Protein AF-0000000083549810 (afdb_homodimer)

Sequence (422 aa):
MTSDTVPAASPAGNTANQSRRSPEPSEADSIGMRLREERLKQGMTLGRLSEEAGLSIGALSQVERGLVSPTVRTIYAIAGVLGISPASVIDPIGAQAAAPEDSPFIVRRPVQPKVLDTNGVTKLLATPVGHPRYKGYVVTIAPGGSSGENSYAHEGEEVGVVIAGSFSLQIEGRVYLLGPGDSFTFPSTLPHRFFNDGGVPAEVIWVNSMSMTSDTVPAASPAGNTANQSRRSPEPSEADSIGMRLREERLKQGMTLGRLSEEAGLSIGALSQVERGLVSPTVRTIYAIAGVLGISPASVIDPIGAQAAAPEDSPFIVRRPVQPKVLDTNGVTKLLATPVGHPRYKGYVVTIAPGGSSGENSYAHEGEEVGVVIAGSFSLQIEGRVYLLGPGDSFTFPSTLPHRFFNDGGVPAEVIWVNSMS

Structure (mmCIF, N/CA/C/O backbone):
data_AF-0000000083549810-model_v1
#
loop_
_entity.id
_entity.type
_entity.pdbx_description
1 polymer 'Cupin domain-containing protein'
#
loop_
_atom_site.group_PDB
_atom_site.id
_atom_site.type_symbol
_atom_site.label_atom_id
_atom_site.label_alt_id
_atom_site.label_comp_id
_atom_site.label_asym_id
_atom_site.label_entity_id
_atom_site.label_seq_id
_atom_site.pdbx_PDB_ins_code
_atom_site.Cartn_x
_atom_site.Cartn_y
_atom_site.Cartn_z
_atom_site.occupancy
_atom_site.B_iso_or_equiv
_atom_site.auth_seq_id
_atom_site.auth_comp_id
_atom_site.auth_asym_id
_atom_site.auth_atom_id
_atom_site.pdbx_PDB_model_num
ATOM 1 N N . MET A 1 1 ? -56.25 29.188 67.125 1 32.5 1 MET A N 1
ATOM 2 C CA . MET A 1 1 ? -54.812 29.281 66.938 1 32.5 1 MET A CA 1
ATOM 3 C C . MET A 1 1 ? -54.312 28.438 65.75 1 32.5 1 MET A C 1
ATOM 5 O O . MET A 1 1 ? -54.344 27.203 65.812 1 32.5 1 MET A O 1
ATOM 9 N N . THR A 1 2 ? -54.656 28.953 64.562 1 34.94 2 THR A N 1
ATOM 10 C CA . THR A 1 2 ? -54.594 28.375 63.219 1 34.94 2 THR A CA 1
ATOM 11 C C . THR A 1 2 ? -53.125 28.109 62.812 1 34.94 2 THR A C 1
ATOM 13 O O . THR A 1 2 ? -52.281 29 62.906 1 34.94 2 THR A O 1
ATOM 16 N N . SER A 1 3 ? -52.656 26.875 63.094 1 38.53 3 SER A N 1
ATOM 17 C CA . SER A 1 3 ? -51.312 26.344 62.875 1 38.53 3 SER A CA 1
ATOM 18 C C . SER A 1 3 ? -50.906 26.484 61.406 1 38.53 3 SER A C 1
ATOM 20 O O . SER A 1 3 ? -51.5 25.859 60.531 1 38.53 3 SER A O 1
ATOM 22 N N . ASP A 1 4 ? -50.469 27.641 61 1 37.03 4 ASP A N 1
ATOM 23 C CA . ASP A 1 4 ? -50 28.016 59.656 1 37.03 4 ASP A CA 1
ATOM 24 C C . ASP A 1 4 ? -48.844 27.156 59.219 1 37.03 4 ASP A C 1
ATOM 26 O O . ASP A 1 4 ? -47.781 27.172 59.844 1 37.03 4 ASP A O 1
ATOM 30 N N . THR A 1 5 ? -49.094 25.938 58.781 1 39.22 5 THR A N 1
ATOM 31 C CA . THR A 1 5 ? -48.094 25 58.281 1 39.22 5 THR A CA 1
ATOM 32 C C . THR A 1 5 ? -47.344 25.609 57.094 1 39.22 5 THR A C 1
ATOM 34 O O . THR A 1 5 ? -47.938 25.906 56.062 1 39.22 5 THR A O 1
ATOM 37 N N . VAL A 1 6 ? -46.344 26.391 57.344 1 43.34 6 VAL A N 1
ATOM 38 C CA . VAL A 1 6 ? -45.5 27 56.312 1 43.34 6 VAL A CA 1
ATOM 39 C C . VAL A 1 6 ? -44.969 25.938 55.375 1 43.34 6 VAL A C 1
ATOM 41 O O . VAL A 1 6 ? -44.438 24.922 55.812 1 43.34 6 VAL A O 1
ATOM 44 N N . PRO A 1 7 ? -45.469 25.906 54.125 1 39.84 7 PRO A N 1
ATOM 45 C CA . PRO A 1 7 ? -45.031 24.844 53.219 1 39.84 7 PRO A CA 1
ATOM 46 C C . PRO A 1 7 ? -43.5 24.875 53 1 39.84 7 PRO A C 1
ATOM 48 O O . PRO A 1 7 ? -42.875 25.938 53.125 1 39.84 7 PRO A O 1
ATOM 51 N N . ALA A 1 8 ? -42.75 23.781 53.312 1 40.81 8 ALA A N 1
ATOM 52 C CA . ALA A 1 8 ? -41.312 23.562 53.156 1 40.81 8 ALA A CA 1
ATOM 53 C C . ALA A 1 8 ? -40.875 23.922 51.75 1 40.81 8 ALA A C 1
ATOM 55 O O . ALA A 1 8 ? -41.5 23.547 50.75 1 40.81 8 ALA A O 1
ATOM 56 N N . ALA A 1 9 ? -40.125 25.078 51.594 1 37.91 9 ALA A N 1
ATOM 57 C CA . ALA A 1 9 ? -39.5 25.516 50.375 1 37.91 9 ALA A CA 1
ATOM 58 C C . ALA A 1 9 ? -38.75 24.375 49.688 1 37.91 9 ALA A C 1
ATOM 60 O O . ALA A 1 9 ? -38.125 23.531 50.375 1 37.91 9 ALA A O 1
ATOM 61 N N . SER A 1 10 ? -39.219 23.922 48.531 1 39.88 10 SER A N 1
ATOM 62 C CA . SER A 1 10 ? -38.562 22.906 47.719 1 39.88 10 SER A CA 1
ATOM 63 C C . SER A 1 10 ? -37.062 23.188 47.562 1 39.88 10 SER A C 1
ATOM 65 O O . SER A 1 10 ? -36.656 24.344 47.438 1 39.88 10 SER A O 1
ATOM 67 N N . PRO A 1 11 ? -36.156 22.281 48.094 1 38.97 11 PRO A N 1
ATOM 68 C CA . PRO A 1 11 ? -34.719 22.5 47.969 1 38.97 11 PRO A CA 1
ATOM 69 C C . PRO A 1 11 ? -34.312 22.891 46.531 1 38.97 11 PRO A C 1
ATOM 71 O O . PRO A 1 11 ? -34.969 22.5 45.594 1 38.97 11 PRO A O 1
ATOM 74 N N . ALA A 1 12 ? -33.875 24.141 46.312 1 39.84 12 ALA A N 1
ATOM 75 C CA . ALA A 1 12 ? -33.25 24.578 45.094 1 39.84 12 ALA A CA 1
ATOM 76 C C . ALA A 1 12 ? -32.312 23.516 44.531 1 39.84 12 ALA A C 1
ATOM 78 O O . ALA A 1 12 ? -31.5 22.938 45.25 1 39.84 12 ALA A O 1
ATOM 79 N N . GLY A 1 13 ? -32.781 22.766 43.562 1 36.62 13 GLY A N 1
ATOM 80 C CA . GLY A 1 13 ? -31.953 21.812 42.812 1 36.62 13 GLY A CA 1
ATOM 81 C C . GLY A 1 13 ? -30.594 22.375 42.469 1 36.62 13 GLY A C 1
ATOM 82 O O . GLY A 1 13 ? -30.469 23.547 42.094 1 36.62 13 GLY A O 1
ATOM 83 N N . ASN A 1 14 ? -29.516 21.922 43.156 1 38.38 14 ASN A N 1
ATOM 84 C CA . ASN A 1 14 ? -28.094 22.141 42.875 1 38.38 14 ASN A CA 1
ATOM 85 C C . ASN A 1 14 ? -27.812 22.016 41.375 1 38.38 14 ASN A C 1
ATOM 87 O O . ASN A 1 14 ? -27.922 20.922 40.812 1 38.38 14 ASN A O 1
ATOM 91 N N . THR A 1 15 ? -28.266 22.969 40.594 1 41.53 15 THR A N 1
ATOM 92 C CA . THR A 1 15 ? -27.703 22.938 39.25 1 41.53 15 THR A CA 1
ATOM 93 C C . THR A 1 15 ? -26.188 22.734 39.281 1 41.53 15 THR A C 1
ATOM 95 O O . THR A 1 15 ? -25.453 23.641 39.688 1 41.53 15 THR A O 1
ATOM 98 N N . ALA A 1 16 ? -25.75 21.547 39.625 1 38.56 16 ALA A N 1
ATOM 99 C CA . ALA A 1 16 ? -24.344 21.172 39.5 1 38.56 16 ALA A CA 1
ATOM 100 C C . ALA A 1 16 ? -23.734 21.797 38.25 1 38.56 16 ALA A C 1
ATOM 102 O O . ALA A 1 16 ? -24.375 21.875 37.188 1 38.56 16 ALA A O 1
ATOM 103 N N . ASN A 1 17 ? -22.797 22.656 38.438 1 36.03 17 ASN A N 1
ATOM 104 C CA . ASN A 1 17 ? -21.844 23.188 37.469 1 36.03 17 ASN A CA 1
ATOM 105 C C . ASN A 1 17 ? -21.328 22.109 36.531 1 36.03 17 ASN A C 1
ATOM 107 O O . ASN A 1 17 ? -20.656 21.172 37 1 36.03 17 ASN A O 1
ATOM 111 N N . GLN A 1 18 ? -22.141 21.625 35.594 1 39.31 18 GLN A N 1
ATOM 112 C CA . GLN A 1 18 ? -21.484 20.844 34.562 1 39.31 18 GLN A CA 1
ATOM 113 C C . GLN A 1 18 ? -20.109 21.406 34.219 1 39.31 18 GLN A C 1
ATOM 115 O O . GLN A 1 18 ? -19.984 22.516 33.719 1 39.31 18 GLN A O 1
ATOM 120 N N . SER A 1 19 ? -19.156 21.188 35 1 39.22 19 SER A N 1
ATOM 121 C CA . SER A 1 19 ? -17.766 21.469 34.625 1 39.22 19 SER A CA 1
ATOM 122 C C . SER A 1 19 ? -17.578 21.359 33.125 1 39.22 19 SER A C 1
ATOM 124 O O . SER A 1 19 ? -17.891 20.328 32.531 1 39.22 19 SER A O 1
ATOM 126 N N . ARG A 1 20 ? -17.797 22.344 32.406 1 37.75 20 ARG A N 1
ATOM 127 C CA . ARG A 1 20 ? -17.406 22.391 31 1 37.75 20 ARG A CA 1
ATOM 128 C C . ARG A 1 20 ? -16.094 21.641 30.781 1 37.75 20 ARG A C 1
ATOM 130 O O . ARG A 1 20 ? -15.031 22.109 31.219 1 37.75 20 ARG A O 1
ATOM 137 N N . ARG A 1 21 ? -16.016 20.375 30.844 1 39.84 21 ARG A N 1
ATOM 138 C CA . ARG A 1 21 ? -14.852 19.625 30.391 1 39.84 21 ARG A CA 1
ATOM 139 C C . ARG A 1 21 ? -14.141 20.359 29.25 1 39.84 21 ARG A C 1
ATOM 141 O O . ARG A 1 21 ? -14.766 20.703 28.25 1 39.84 21 ARG A O 1
ATOM 148 N N . SER A 1 22 ? -13.125 21.109 29.406 1 43.31 22 SER A N 1
ATOM 149 C CA . SER A 1 22 ? -12.297 21.688 28.359 1 43.31 22 SER A CA 1
ATOM 150 C C . SER A 1 22 ? -12.188 20.766 27.156 1 43.31 22 SER A C 1
ATOM 152 O O . SER A 1 22 ? -11.961 19.562 27.312 1 43.31 22 SER A O 1
ATOM 154 N N . PRO A 1 23 ? -12.68 21.047 25.969 1 48.06 23 PRO A N 1
ATOM 155 C CA . PRO A 1 23 ? -12.617 20.125 24.828 1 48.06 23 PRO A CA 1
ATOM 156 C C . PRO A 1 23 ? -11.242 19.5 24.641 1 48.06 23 PRO A C 1
ATOM 158 O O . PRO A 1 23 ? -10.227 20.141 24.922 1 48.06 23 PRO A O 1
ATOM 161 N N . GLU A 1 24 ? -11.078 18.266 24.953 1 53.44 24 GLU A N 1
ATOM 162 C CA . GLU A 1 24 ? -9.875 17.531 24.594 1 53.44 24 GLU A CA 1
ATOM 163 C C . GLU A 1 24 ? -9.258 18.062 23.312 1 53.44 24 GLU A C 1
ATOM 165 O O . GLU A 1 24 ? -9.969 18.359 22.344 1 53.44 24 GLU A O 1
ATOM 170 N N . PRO A 1 25 ? -8.086 18.594 23.484 1 57.31 25 PRO A N 1
ATOM 171 C CA . PRO A 1 25 ? -7.457 19.125 22.266 1 57.31 25 PRO A CA 1
ATOM 172 C C . PRO A 1 25 ? -7.613 18.203 21.062 1 57.31 25 PRO A C 1
ATOM 174 O O . PRO A 1 25 ? -7.574 16.984 21.219 1 57.31 25 PRO A O 1
ATOM 177 N N . SER A 1 26 ? -8.039 18.797 19.953 1 64.31 26 SER A N 1
ATOM 178 C CA . SER A 1 26 ? -8.117 18.047 18.703 1 64.31 26 SER A CA 1
ATOM 179 C C . SER A 1 26 ? -6.758 17.5 18.297 1 64.31 26 SER A C 1
ATOM 181 O O . SER A 1 26 ? -5.727 17.922 18.828 1 64.31 26 SER A O 1
ATOM 183 N N . GLU A 1 27 ? -6.602 16.406 17.609 1 66.44 27 GLU A N 1
ATOM 184 C CA . GLU A 1 27 ? -5.344 15.844 17.125 1 66.44 27 GLU A CA 1
ATOM 185 C C . GLU A 1 27 ? -4.457 16.938 16.531 1 66.44 27 GLU A C 1
ATOM 187 O O . GLU A 1 27 ? -3.238 16.922 16.719 1 66.44 27 GLU A O 1
ATOM 192 N N . ALA A 1 28 ? -5.152 17.891 15.891 1 65.06 28 ALA A N 1
ATOM 193 C CA . ALA A 1 28 ? -4.402 18.984 15.289 1 65.06 28 ALA A CA 1
ATOM 194 C C . ALA A 1 28 ? -3.727 19.844 16.359 1 65.06 28 ALA A C 1
ATOM 196 O O . ALA A 1 28 ? -2.596 20.297 16.172 1 65.06 28 ALA A O 1
ATOM 197 N N . ASP A 1 29 ? -4.453 19.984 17.469 1 67.75 29 ASP A N 1
ATOM 198 C CA . ASP A 1 29 ? -3.889 20.766 18.578 1 67.75 29 ASP A CA 1
ATOM 199 C C . ASP A 1 29 ? -2.656 20.078 19.156 1 67.75 29 ASP A C 1
ATOM 201 O O . ASP A 1 29 ? -1.664 20.734 19.469 1 67.75 29 ASP A O 1
ATOM 205 N N . SER A 1 30 ? -2.791 18.844 19.109 1 82.88 30 SER A N 1
ATOM 206 C CA . SER A 1 30 ? -1.69 18.078 19.688 1 82.88 30 SER A CA 1
ATOM 207 C C . SER A 1 30 ? -0.463 18.109 18.781 1 82.88 30 SER A C 1
ATOM 209 O O . SER A 1 30 ? 0.67 18.156 19.266 1 82.88 30 SER A O 1
ATOM 211 N N . ILE A 1 31 ? -0.689 18.25 17.516 1 87.69 31 ILE A N 1
ATOM 212 C CA . ILE A 1 31 ? 0.416 18.266 16.562 1 87.69 31 ILE A CA 1
ATOM 213 C C . ILE A 1 31 ? 1.194 19.578 16.719 1 87.69 31 ILE A C 1
ATOM 215 O O . ILE A 1 31 ? 2.426 19.578 16.766 1 87.69 31 ILE A O 1
ATOM 219 N N . GLY A 1 32 ? 0.425 20.719 16.797 1 89.62 32 GLY A N 1
ATOM 220 C CA . GLY A 1 32 ? 1.074 22 17.016 1 89.62 32 GLY A CA 1
ATOM 221 C C . GLY A 1 32 ? 1.939 22.031 18.25 1 89.62 32 GLY A C 1
ATOM 222 O O . GLY A 1 32 ? 3.057 22.562 18.219 1 89.62 32 GLY A O 1
ATOM 223 N N . MET A 1 33 ? 1.41 21.422 19.281 1 88.38 33 MET A N 1
ATOM 224 C CA . MET A 1 33 ? 2.139 21.391 20.547 1 88.38 33 MET A CA 1
ATOM 225 C C . MET A 1 33 ? 3.418 20.562 20.406 1 88.38 33 MET A C 1
ATOM 227 O O . MET A 1 33 ? 4.457 20.938 20.953 1 88.38 33 MET A O 1
ATOM 231 N N . ARG A 1 34 ? 3.332 19.516 19.703 1 89.44 34 ARG A N 1
ATOM 232 C CA . ARG A 1 34 ? 4.508 18.672 19.5 1 89.44 34 ARG A CA 1
ATOM 233 C C . ARG A 1 34 ? 5.57 19.406 18.688 1 89.44 34 ARG A C 1
ATOM 235 O O . ARG A 1 34 ? 6.766 19.297 18.984 1 89.44 34 ARG A O 1
ATOM 242 N N . LEU A 1 35 ? 5.164 20.109 17.75 1 92.75 35 LEU A N 1
ATOM 243 C CA . LEU A 1 35 ? 6.09 20.891 16.938 1 92.75 35 LEU A CA 1
ATOM 244 C C . LEU A 1 35 ? 6.777 21.969 17.766 1 92.75 35 LEU A C 1
ATOM 246 O O . LEU A 1 35 ? 7.988 22.172 17.656 1 92.75 35 LEU A O 1
ATOM 250 N N . ARG A 1 36 ? 6.008 22.578 18.609 1 94.38 36 ARG A N 1
ATOM 251 C CA . ARG A 1 36 ? 6.566 23.594 19.5 1 94.38 36 ARG A CA 1
ATOM 252 C C . ARG A 1 36 ? 7.613 22.984 20.422 1 94.38 36 ARG A C 1
ATOM 254 O O . ARG A 1 36 ? 8.703 23.531 20.594 1 94.38 36 ARG A O 1
ATOM 261 N N . GLU A 1 37 ? 7.219 21.875 20.984 1 93.88 37 GLU A N 1
ATOM 262 C CA . GLU A 1 37 ? 8.125 21.203 21.922 1 93.88 37 GLU A CA 1
ATOM 263 C C . GLU A 1 37 ? 9.445 20.844 21.234 1 93.88 37 GLU A C 1
ATOM 265 O O . GLU A 1 37 ? 10.516 21.031 21.812 1 93.88 37 GLU A O 1
ATOM 270 N N . GLU A 1 38 ? 9.359 20.359 20.078 1 93.62 38 GLU A N 1
ATOM 271 C CA . GLU A 1 38 ? 10.562 19.984 19.328 1 93.62 38 GLU A CA 1
ATOM 272 C C . GLU A 1 38 ? 11.398 21.219 19 1 93.62 38 GLU A C 1
ATOM 274 O O . GLU A 1 38 ? 12.625 21.188 19.125 1 93.62 38 GLU A O 1
ATOM 279 N N . ARG A 1 39 ? 10.766 22.297 18.547 1 95.94 39 ARG A N 1
ATOM 280 C CA . ARG A 1 39 ? 11.469 23.547 18.266 1 95.94 39 ARG A CA 1
ATOM 281 C C . ARG A 1 39 ? 12.227 24.047 19.484 1 95.94 39 ARG A C 1
ATOM 283 O O . ARG A 1 39 ? 13.398 24.422 19.391 1 95.94 39 ARG A O 1
ATOM 290 N N . LEU A 1 40 ? 11.555 24.031 20.625 1 96.56 40 LEU A N 1
ATOM 291 C CA . LEU A 1 40 ? 12.141 24.531 21.859 1 96.56 40 LEU A CA 1
ATOM 292 C C . LEU A 1 40 ? 13.289 23.625 22.312 1 96.56 40 LEU A C 1
ATOM 294 O O . LEU A 1 40 ? 14.32 24.125 22.781 1 96.56 40 LEU A O 1
ATOM 298 N N . LYS A 1 41 ? 13.109 22.422 22.156 1 95.69 41 LYS A N 1
ATOM 299 C CA . LYS A 1 41 ? 14.156 21.469 22.516 1 95.69 41 LYS A CA 1
ATOM 300 C C . LYS A 1 41 ? 15.438 21.75 21.75 1 95.69 41 LYS A C 1
ATOM 302 O O . LYS A 1 41 ? 16.547 21.531 22.266 1 95.69 41 LYS A O 1
ATOM 307 N N . GLN A 1 42 ? 15.312 22.234 20.625 1 95.44 42 GLN A N 1
ATOM 308 C CA . GLN A 1 42 ? 16.453 22.484 19.766 1 95.44 42 GLN A CA 1
ATOM 309 C C . GLN A 1 42 ? 16.969 23.922 19.938 1 95.44 42 GLN A C 1
ATOM 311 O O . GLN A 1 42 ? 17.906 24.344 19.266 1 95.44 42 GLN A O 1
ATOM 316 N N . GLY A 1 43 ? 16.281 24.719 20.734 1 96.06 43 GLY A N 1
ATOM 317 C CA . GLY A 1 43 ? 16.688 26.094 21 1 96.06 43 GLY A CA 1
ATOM 318 C C . GLY A 1 43 ? 16.406 27.016 19.828 1 96.06 43 GLY A C 1
ATOM 319 O O . GLY A 1 43 ? 17.031 28.078 19.703 1 96.06 43 GLY A O 1
ATOM 320 N N . MET A 1 44 ? 15.586 26.625 19 1 96.19 44 MET A N 1
ATOM 321 C CA . MET A 1 44 ? 15.273 27.422 17.812 1 96.19 44 MET A CA 1
ATOM 322 C C . MET A 1 44 ? 14.18 28.438 18.125 1 96.19 44 MET A C 1
ATOM 324 O O . MET A 1 44 ? 13.188 28.109 18.781 1 96.19 44 MET A O 1
ATOM 328 N N . THR A 1 45 ? 14.328 29.656 17.672 1 96.81 45 THR A N 1
ATOM 329 C CA . THR A 1 45 ? 13.305 30.688 17.844 1 96.81 45 THR A CA 1
ATOM 330 C C . THR A 1 45 ? 12.25 30.594 16.75 1 96.81 45 THR A C 1
ATOM 332 O O . THR A 1 45 ? 12.469 29.953 15.727 1 96.81 45 THR A O 1
ATOM 335 N N . LEU A 1 46 ? 11.172 31.203 16.969 1 96.62 46 LEU A N 1
ATOM 336 C CA . LEU A 1 46 ? 10.141 31.25 15.938 1 96.62 46 LEU A CA 1
ATOM 337 C C . LEU A 1 46 ? 10.656 31.969 14.695 1 96.62 46 LEU A C 1
ATOM 339 O O . LEU A 1 46 ? 10.297 31.609 13.57 1 96.62 46 LEU A O 1
ATOM 343 N N . GLY A 1 47 ? 11.398 33.031 14.914 1 96.62 47 GLY A N 1
ATOM 344 C CA . GLY A 1 47 ? 11.969 33.781 13.805 1 96.62 47 GLY A CA 1
ATOM 345 C C . GLY A 1 47 ? 12.828 32.906 12.898 1 96.62 47 GLY A C 1
ATOM 346 O O . GLY A 1 47 ? 12.695 32.969 11.672 1 96.62 47 GLY A O 1
ATOM 347 N N . ARG A 1 48 ? 13.695 32.188 13.469 1 96.62 48 ARG A N 1
ATOM 348 C CA . ARG A 1 48 ? 14.57 31.312 12.695 1 96.62 48 ARG A CA 1
ATOM 349 C C . ARG A 1 48 ? 13.766 30.25 11.961 1 96.62 48 ARG A C 1
ATOM 351 O O . ARG A 1 48 ? 14.031 29.969 10.789 1 96.62 48 ARG A O 1
ATOM 358 N N . LEU A 1 49 ? 12.859 29.609 12.664 1 96.88 49 LEU A N 1
ATOM 359 C CA . LEU A 1 49 ? 12 28.609 12.031 1 96.88 49 LEU A CA 1
ATOM 360 C C . LEU A 1 49 ? 11.242 29.219 10.859 1 96.88 49 LEU A C 1
ATOM 362 O O . LEU A 1 49 ? 11.109 28.578 9.812 1 96.88 49 LEU A O 1
ATOM 366 N N . SER A 1 50 ? 10.719 30.359 11.039 1 96.44 50 SER A N 1
ATOM 367 C CA . SER A 1 50 ? 9.992 31.062 9.992 1 96.44 50 SER A CA 1
ATOM 368 C C . SER A 1 50 ? 10.844 31.219 8.734 1 96.44 50 SER A C 1
ATOM 370 O O . SER A 1 50 ? 10.391 30.906 7.629 1 96.44 50 SER A O 1
ATOM 372 N N . GLU A 1 51 ? 12.016 31.656 8.906 1 95.06 51 GLU A N 1
ATOM 373 C CA . GLU A 1 51 ? 12.922 31.875 7.793 1 95.06 51 GLU A CA 1
ATOM 374 C C . GLU A 1 51 ? 13.219 30.578 7.055 1 95.06 51 GLU A C 1
ATOM 376 O O . GLU A 1 51 ? 13.219 30.547 5.82 1 95.06 51 GLU A O 1
ATOM 381 N N . GLU A 1 52 ? 13.391 29.578 7.758 1 94.12 52 GLU A N 1
ATOM 382 C CA . GLU A 1 52 ? 13.828 28.328 7.164 1 94.12 52 GLU A CA 1
ATOM 383 C C . GLU A 1 52 ? 12.648 27.547 6.574 1 94.12 52 GLU A C 1
ATOM 385 O O . GLU A 1 52 ? 12.805 26.828 5.586 1 94.12 52 GLU A O 1
ATOM 390 N N . ALA A 1 53 ? 11.523 27.641 7.16 1 92.94 53 ALA A N 1
ATOM 391 C CA . ALA A 1 53 ? 10.367 26.859 6.746 1 92.94 53 ALA A CA 1
ATOM 392 C C . ALA A 1 53 ? 9.562 27.594 5.668 1 92.94 53 ALA A C 1
ATOM 394 O O . ALA A 1 53 ? 8.711 27 5.012 1 92.94 53 ALA A O 1
ATOM 395 N N . GLY A 1 54 ? 9.82 28.875 5.547 1 91.25 54 GLY A N 1
ATOM 396 C CA . GLY A 1 54 ? 9.07 29.672 4.59 1 91.25 54 GLY A CA 1
ATOM 397 C C . GLY A 1 54 ? 7.652 29.953 5.035 1 91.25 54 GLY A C 1
ATOM 398 O O . GLY A 1 54 ? 6.73 29.984 4.215 1 91.25 54 GLY A O 1
ATOM 399 N N . LEU A 1 55 ? 7.457 30.109 6.305 1 93.44 55 LEU A N 1
ATOM 400 C CA . LEU A 1 55 ? 6.176 30.438 6.926 1 93.44 55 LEU A CA 1
ATOM 401 C C . LEU A 1 55 ? 6.289 31.703 7.766 1 93.44 55 LEU A C 1
ATOM 403 O O . LEU A 1 55 ? 7.352 31.984 8.328 1 93.44 55 LEU A O 1
ATOM 407 N N . SER A 1 56 ? 5.281 32.406 7.836 1 94.75 56 SER A N 1
ATOM 408 C CA . SER A 1 56 ? 5.328 33.625 8.648 1 94.75 56 SER A CA 1
ATOM 409 C C . SER A 1 56 ? 5.387 33.281 10.133 1 94.75 56 SER A C 1
ATOM 411 O O . SER A 1 56 ? 4.902 32.219 10.562 1 94.75 56 SER A O 1
ATOM 413 N N . ILE A 1 57 ? 5.969 34.188 10.875 1 95.44 57 ILE A N 1
ATOM 414 C CA . ILE A 1 57 ? 6.051 34.031 12.32 1 95.44 57 ILE A CA 1
ATOM 415 C C . ILE A 1 57 ? 4.648 33.906 12.906 1 95.44 57 ILE A C 1
ATOM 417 O O . ILE A 1 57 ? 4.41 33.094 13.812 1 95.44 57 ILE A O 1
ATOM 421 N N . GLY A 1 58 ? 3.764 34.688 12.383 1 95.12 58 GLY A N 1
ATOM 422 C CA . GLY A 1 58 ? 2.387 34.625 12.844 1 95.12 58 GLY A CA 1
ATOM 423 C C . GLY A 1 58 ? 1.732 33.281 12.625 1 95.12 58 GLY A C 1
ATOM 424 O O . GLY A 1 58 ? 1.097 32.719 13.531 1 95.12 58 GLY A O 1
ATOM 425 N N . ALA A 1 59 ? 1.897 32.812 11.453 1 92.25 59 ALA A N 1
ATOM 426 C CA . ALA A 1 59 ? 1.338 31.5 11.125 1 92.25 59 ALA A CA 1
ATOM 427 C C . ALA A 1 59 ? 1.924 30.422 12.023 1 92.25 59 ALA A C 1
ATOM 429 O O . ALA A 1 59 ? 1.192 29.578 12.539 1 92.25 59 ALA A O 1
ATOM 430 N N . LEU A 1 60 ? 3.211 30.469 12.188 1 95.56 60 LEU A N 1
ATOM 431 C CA . LEU A 1 60 ? 3.9 29.5 13.031 1 95.56 60 LEU A CA 1
ATOM 432 C C . LEU A 1 60 ? 3.393 29.562 14.469 1 95.56 60 LEU A C 1
ATOM 434 O O . LEU A 1 60 ? 3.152 28.531 15.094 1 95.56 60 LEU A O 1
ATOM 438 N N . SER A 1 61 ? 3.213 30.719 14.969 1 94.75 61 SER A N 1
ATOM 439 C CA . SER A 1 61 ? 2.717 30.906 16.328 1 94.75 61 SER A CA 1
ATOM 440 C C . SER A 1 61 ? 1.315 30.328 16.5 1 94.75 61 SER A C 1
ATOM 442 O O . SER A 1 61 ? 1.031 29.656 17.484 1 94.75 61 SER A O 1
ATOM 444 N N . GLN A 1 62 ? 0.535 30.609 15.531 1 92.56 62 GLN A N 1
ATOM 445 C CA . GLN A 1 62 ? -0.834 30.109 15.586 1 92.56 62 GLN A CA 1
ATOM 446 C C . GLN A 1 62 ? -0.864 28.578 15.578 1 92.56 62 GLN A C 1
ATOM 448 O O . GLN A 1 62 ? -1.641 27.969 16.312 1 92.56 62 GLN A O 1
ATOM 453 N N . VAL A 1 63 ? -0.058 28 14.742 1 92.06 63 VAL A N 1
ATOM 454 C CA . VAL A 1 63 ? 0.025 26.547 14.641 1 92.06 63 VAL A CA 1
ATOM 455 C C . VAL A 1 63 ? 0.496 25.953 15.977 1 92.06 63 VAL A C 1
ATOM 457 O O . VAL A 1 63 ? -0.131 25.047 16.516 1 92.06 63 VAL A O 1
ATOM 460 N N . GLU A 1 64 ? 1.531 26.547 16.516 1 94.12 64 GLU A N 1
ATOM 461 C CA . GLU A 1 64 ? 2.152 26 17.719 1 94.12 64 GLU A CA 1
ATOM 462 C C . GLU A 1 64 ? 1.251 26.188 18.938 1 94.12 64 GLU A C 1
ATOM 464 O O . GLU A 1 64 ? 1.339 25.422 19.891 1 94.12 64 GLU A O 1
ATOM 469 N N . ARG A 1 65 ? 0.365 27.125 18.859 1 90.5 65 ARG A N 1
ATOM 470 C CA . ARG A 1 65 ? -0.533 27.391 19.984 1 90.5 65 ARG A CA 1
ATOM 471 C C . ARG A 1 65 ? -1.862 26.672 19.812 1 90.5 65 ARG A C 1
ATOM 473 O O . ARG A 1 65 ? -2.75 26.781 20.656 1 90.5 65 ARG A O 1
ATOM 480 N N . GLY A 1 66 ? -1.999 26.047 18.719 1 87.12 66 GLY A N 1
ATOM 481 C CA . GLY A 1 66 ? -3.215 25.281 18.469 1 87.12 66 GLY A CA 1
ATOM 482 C C . GLY A 1 66 ? -4.371 26.141 18 1 87.12 66 GLY A C 1
ATOM 483 O O . GLY A 1 66 ? -5.531 25.734 18.078 1 87.12 66 GLY A O 1
ATOM 484 N N . LEU A 1 67 ? -4.137 27.344 17.578 1 86.5 67 LEU A N 1
ATOM 485 C CA . LEU A 1 67 ? -5.18 28.266 17.141 1 86.5 67 LEU A CA 1
ATOM 486 C C . LEU A 1 67 ? -5.609 27.953 15.711 1 86.5 67 LEU A C 1
ATOM 488 O O . LEU A 1 67 ? -6.738 28.25 15.312 1 86.5 67 LEU A O 1
ATOM 492 N N . VAL A 1 68 ? -4.652 27.484 14.961 1 84.88 68 VAL A N 1
ATOM 493 C CA . VAL A 1 68 ? -4.945 27.047 13.602 1 84.88 68 VAL A CA 1
ATOM 494 C C . VAL A 1 68 ? -4.426 25.625 13.391 1 84.88 68 VAL A C 1
ATOM 496 O O . VAL A 1 68 ? -3.318 25.297 13.828 1 84.88 68 VAL A O 1
ATOM 499 N N . SER A 1 69 ? -5.266 24.828 12.781 1 85.62 69 SER A N 1
ATOM 500 C CA . SER A 1 69 ? -4.809 23.484 12.414 1 85.62 69 SER A CA 1
ATOM 501 C C . SER A 1 69 ? -3.85 23.531 11.234 1 85.62 69 SER A C 1
ATOM 503 O O . SER A 1 69 ? -4.168 24.109 10.188 1 85.62 69 SER A O 1
ATOM 505 N N . PRO A 1 70 ? -2.734 22.938 11.484 1 90.75 70 PRO A N 1
ATOM 506 C CA . PRO A 1 70 ? -1.807 22.969 10.352 1 90.75 70 PRO A CA 1
ATOM 507 C C . PRO A 1 70 ? -2.26 22.078 9.195 1 90.75 70 PRO A C 1
ATOM 509 O O . PRO A 1 70 ? -2.943 21.078 9.414 1 90.75 70 PRO A O 1
ATOM 512 N N . THR A 1 71 ? -1.881 22.516 7.977 1 89.12 71 THR A N 1
ATOM 513 C CA . THR A 1 71 ? -2.047 21.641 6.824 1 89.12 71 THR A CA 1
ATOM 514 C C . THR A 1 71 ? -0.96 20.562 6.801 1 89.12 71 THR A C 1
ATOM 516 O O . THR A 1 71 ? 0.029 20.656 7.531 1 89.12 71 THR A O 1
ATOM 519 N N . VAL A 1 72 ? -1.14 19.516 5.918 1 91.44 72 VAL A N 1
ATOM 520 C CA . VAL A 1 72 ? -0.124 18.484 5.707 1 91.44 72 VAL A CA 1
ATOM 521 C C . VAL A 1 72 ? 1.194 19.141 5.297 1 91.44 72 VAL A C 1
ATOM 523 O O . VAL A 1 72 ? 2.242 18.859 5.887 1 91.44 72 VAL A O 1
ATOM 526 N N . ARG A 1 73 ? 1.178 20.062 4.422 1 91.25 73 ARG A N 1
ATOM 527 C CA . ARG A 1 73 ? 2.363 20.766 3.943 1 91.25 73 ARG A CA 1
ATOM 528 C C . ARG A 1 73 ? 3.076 21.469 5.086 1 91.25 73 ARG A C 1
ATOM 530 O O . ARG A 1 73 ? 4.305 21.422 5.195 1 91.25 73 ARG A O 1
ATOM 537 N N . THR A 1 74 ? 2.312 22.141 5.895 1 91.75 74 THR A N 1
ATOM 538 C CA . THR A 1 74 ? 2.881 22.906 7.004 1 91.75 74 THR A CA 1
ATOM 539 C C . THR A 1 74 ? 3.602 21.984 7.98 1 91.75 74 THR A C 1
ATOM 541 O O . THR A 1 74 ? 4.711 22.281 8.43 1 91.75 74 THR A O 1
ATOM 544 N N . ILE A 1 75 ? 2.943 20.844 8.266 1 91.5 75 ILE A N 1
ATOM 545 C CA . ILE A 1 75 ? 3.535 19.875 9.172 1 91.5 75 ILE A CA 1
ATOM 546 C C . ILE A 1 75 ? 4.859 19.375 8.602 1 91.5 75 ILE A C 1
ATOM 548 O O . ILE A 1 75 ? 5.875 19.359 9.297 1 91.5 75 ILE A O 1
ATOM 552 N N . TYR A 1 76 ? 4.91 19.094 7.352 1 91 76 TYR A N 1
ATOM 553 C CA . TYR A 1 76 ? 6.105 18.547 6.711 1 91 76 TYR A CA 1
ATOM 554 C C . TYR A 1 76 ? 7.191 19.609 6.605 1 91 76 TYR A C 1
ATOM 556 O O . TYR A 1 76 ? 8.375 19.312 6.801 1 91 76 TYR A O 1
ATOM 564 N N . ALA A 1 77 ? 6.812 20.844 6.32 1 91.12 77 ALA A N 1
ATOM 565 C CA . ALA A 1 77 ? 7.773 21.938 6.23 1 91.12 77 ALA A CA 1
ATOM 566 C C . ALA A 1 77 ? 8.477 22.156 7.566 1 91.12 77 ALA A C 1
ATOM 568 O O . ALA A 1 77 ? 9.703 22.25 7.625 1 91.12 77 ALA A O 1
ATOM 569 N N . ILE A 1 78 ? 7.645 22.188 8.617 1 93.62 78 ILE A N 1
ATOM 570 C CA . ILE A 1 78 ? 8.195 22.438 9.945 1 93.62 78 ILE A CA 1
ATOM 571 C C . ILE A 1 78 ? 9.062 21.266 10.375 1 93.62 78 ILE A C 1
ATOM 573 O O . ILE A 1 78 ? 10.18 21.453 10.867 1 93.62 78 ILE A O 1
ATOM 577 N N . ALA A 1 79 ? 8.508 20.078 10.172 1 91.75 79 ALA A N 1
ATOM 578 C CA . ALA A 1 79 ? 9.258 18.875 10.555 1 91.75 79 ALA A CA 1
ATOM 579 C C . ALA A 1 79 ? 10.594 18.812 9.812 1 91.75 79 ALA A C 1
ATOM 581 O O . ALA A 1 79 ? 11.609 18.406 10.391 1 91.75 79 ALA A O 1
ATOM 582 N N . GLY A 1 80 ? 10.586 19.172 8.602 1 89.75 80 GLY A N 1
ATOM 583 C CA . GLY A 1 80 ? 11.805 19.188 7.809 1 89.75 80 GLY A CA 1
ATOM 584 C C . GLY A 1 80 ? 12.875 20.094 8.383 1 89.75 80 GLY A C 1
ATOM 585 O O . GLY A 1 80 ? 14.039 19.703 8.484 1 89.75 80 GLY A O 1
ATOM 586 N N . VAL A 1 81 ? 12.516 21.297 8.75 1 92.75 81 VAL A N 1
ATOM 587 C CA . VAL A 1 81 ? 13.453 22.266 9.312 1 92.75 81 VAL A CA 1
ATOM 588 C C . VAL A 1 81 ? 13.984 21.75 10.648 1 92.75 81 VAL A C 1
ATOM 590 O O . VAL A 1 81 ? 15.172 21.891 10.945 1 92.75 81 VAL A O 1
ATOM 593 N N . LEU A 1 82 ? 13.062 21.094 11.414 1 93.81 82 LEU A N 1
ATOM 594 C CA . LEU A 1 82 ? 13.438 20.625 12.75 1 93.81 82 LEU A CA 1
ATOM 595 C C . LEU A 1 82 ? 14.211 19.312 12.664 1 93.81 82 LEU A C 1
ATOM 597 O O . LEU A 1 82 ? 14.719 18.828 13.672 1 93.81 82 LEU A O 1
ATOM 601 N N . GLY A 1 83 ? 14.25 18.719 11.523 1 90.81 83 GLY A N 1
ATOM 602 C CA . GLY A 1 83 ? 14.992 17.5 11.328 1 90.81 83 GLY A CA 1
ATOM 603 C C . GLY A 1 83 ? 14.328 16.281 11.953 1 90.81 83 GLY A C 1
ATOM 604 O O . GLY A 1 83 ? 15.008 15.383 12.453 1 90.81 83 GLY A O 1
ATOM 605 N N . ILE A 1 84 ? 13.062 16.312 12.094 1 86.5 84 ILE A N 1
ATOM 606 C CA . ILE A 1 84 ? 12.328 15.172 12.633 1 86.5 84 ILE A CA 1
ATOM 607 C C . ILE A 1 84 ? 11.43 14.57 11.555 1 86.5 84 ILE A C 1
ATOM 609 O O . ILE A 1 84 ? 11.18 15.203 10.523 1 86.5 84 ILE A O 1
ATOM 613 N N . SER A 1 85 ? 10.992 13.352 11.828 1 84.81 85 SER A N 1
ATOM 614 C CA . SER A 1 85 ? 10.094 12.688 10.898 1 84.81 85 SER A CA 1
ATOM 615 C C . SER A 1 85 ? 8.672 13.227 11.016 1 84.81 85 SER A C 1
ATOM 617 O O . SER A 1 85 ? 8.102 13.234 12.109 1 84.81 85 SER A O 1
ATOM 619 N N . PRO A 1 86 ? 8.148 13.664 9.891 1 86.25 86 PRO A N 1
ATOM 620 C CA . PRO A 1 86 ? 6.738 14.055 9.953 1 86.25 86 PRO A CA 1
ATOM 621 C C . PRO A 1 86 ? 5.848 12.945 10.523 1 86.25 86 PRO A C 1
ATOM 623 O O . PRO A 1 86 ? 4.871 13.234 11.219 1 86.25 86 PRO A O 1
ATOM 626 N N . ALA A 1 87 ? 6.195 11.75 10.164 1 80.81 87 ALA A N 1
ATOM 627 C CA . ALA A 1 87 ? 5.418 10.617 10.664 1 80.81 87 ALA A CA 1
ATOM 628 C C . ALA A 1 87 ? 5.414 10.586 12.188 1 80.81 87 ALA A C 1
ATOM 630 O O . ALA A 1 87 ? 4.398 10.25 12.805 1 80.81 87 ALA A O 1
ATOM 631 N N . SER A 1 88 ? 6.531 10.938 12.781 1 80.19 88 SER A N 1
ATOM 632 C CA . SER A 1 88 ? 6.641 10.906 14.234 1 80.19 88 SER A CA 1
ATOM 633 C C . SER A 1 88 ? 5.785 12 14.875 1 80.19 88 SER A C 1
ATOM 635 O O . SER A 1 88 ? 5.352 11.859 16.016 1 80.19 88 SER A O 1
ATOM 637 N N . VAL A 1 89 ? 5.582 13.047 14.164 1 82.75 89 VAL A N 1
ATOM 638 C CA . VAL A 1 89 ? 4.766 14.156 14.648 1 82.75 89 VAL A CA 1
ATOM 639 C C . VAL A 1 89 ? 3.287 13.812 14.5 1 82.75 89 VAL A C 1
ATOM 641 O O . VAL A 1 89 ? 2.477 14.125 15.375 1 82.75 89 VAL A O 1
ATOM 644 N N . ILE A 1 90 ? 2.963 13.195 13.375 1 81.19 90 ILE A N 1
ATOM 645 C CA . ILE A 1 90 ? 1.584 12.875 13.031 1 81.19 90 ILE A CA 1
ATOM 646 C C . ILE A 1 90 ? 1.121 11.664 13.844 1 81.19 90 ILE A C 1
ATOM 648 O O . ILE A 1 90 ? -0.018 11.625 14.312 1 81.19 90 ILE A O 1
ATOM 652 N N . ASP A 1 91 ? 1.855 10.688 13.883 1 71.25 91 ASP A N 1
ATOM 653 C CA . ASP A 1 91 ? 1.529 9.469 14.617 1 71.25 91 ASP A CA 1
ATOM 654 C C . ASP A 1 91 ? 2.406 9.312 15.852 1 71.25 91 ASP A C 1
ATOM 656 O O . ASP A 1 91 ? 3.311 8.477 15.883 1 71.25 91 ASP A O 1
ATOM 660 N N . PRO A 1 92 ? 2.127 10.195 16.812 1 58.41 92 PRO A N 1
ATOM 661 C CA . PRO A 1 92 ? 3.049 10.109 17.953 1 58.41 92 PRO A CA 1
ATOM 662 C C . PRO A 1 92 ? 2.898 8.805 18.734 1 58.41 92 PRO A C 1
ATOM 664 O O . PRO A 1 92 ? 3.75 8.477 19.562 1 58.41 92 PRO A O 1
ATOM 667 N N . ILE A 1 93 ? 1.595 8.344 18.766 1 54.06 93 ILE A N 1
ATOM 668 C CA . ILE A 1 93 ? 1.315 7.18 19.594 1 54.06 93 ILE A CA 1
ATOM 669 C C . ILE A 1 93 ? 2.262 6.043 19.234 1 54.06 93 ILE A C 1
ATOM 671 O O . ILE A 1 93 ? 2.242 4.98 19.859 1 54.06 93 ILE A O 1
ATOM 675 N N . GLY A 1 94 ? 2.834 6.074 18.094 1 48.72 94 GLY A N 1
ATOM 676 C CA . GLY A 1 94 ? 3.738 4.934 18.047 1 48.72 94 GLY A CA 1
ATOM 677 C C . GLY A 1 94 ? 4.219 4.504 19.422 1 48.72 94 GLY A C 1
ATOM 678 O O . GLY A 1 94 ? 4.457 3.316 19.656 1 48.72 94 GLY A O 1
ATOM 679 N N . ALA A 1 95 ? 4.555 5.512 20.406 1 41.16 95 ALA A N 1
ATOM 680 C CA . ALA A 1 95 ? 5.195 5.156 21.656 1 41.16 95 ALA A CA 1
ATOM 681 C C . ALA A 1 95 ? 4.195 4.516 22.625 1 41.16 95 ALA A C 1
ATOM 683 O O . ALA A 1 95 ? 4.543 3.604 23.375 1 41.16 95 ALA A O 1
ATOM 684 N N . GLN A 1 96 ? 3.092 5.168 22.984 1 42.06 96 GLN A N 1
ATOM 685 C CA . GLN A 1 96 ? 2.332 4.648 24.109 1 42.06 96 GLN A CA 1
ATOM 686 C C . GLN A 1 96 ? 1.155 3.799 23.641 1 42.06 96 GLN A C 1
ATOM 688 O O . GLN A 1 96 ? 0.348 3.342 24.453 1 42.06 96 GLN A O 1
ATOM 693 N N . ALA A 1 97 ? 0.843 3.969 22.469 1 45.62 97 ALA A N 1
ATOM 694 C CA . ALA A 1 97 ? -0.496 3.477 22.156 1 45.62 97 ALA A CA 1
ATOM 695 C C . ALA A 1 97 ? -0.644 2.006 22.547 1 45.62 97 ALA A C 1
ATOM 697 O O . ALA A 1 97 ? 0.352 1.301 22.719 1 45.62 97 ALA A O 1
ATOM 698 N N . ALA A 1 98 ? -2.041 1.616 22.375 1 45.84 98 ALA A N 1
ATOM 699 C CA . ALA A 1 98 ? -2.783 0.473 22.906 1 45.84 98 ALA A CA 1
ATOM 700 C C . ALA A 1 98 ? -2.113 -0.841 22.516 1 45.84 98 ALA A C 1
ATOM 702 O O . ALA A 1 98 ? -1.569 -0.966 21.406 1 45.84 98 ALA A O 1
ATOM 703 N N . ALA A 1 99 ? -1.796 -1.488 23.406 1 47.19 99 ALA A N 1
ATOM 704 C CA . ALA A 1 99 ? -1.421 -2.898 23.328 1 47.19 99 ALA A CA 1
ATOM 705 C C . ALA A 1 99 ? -2.072 -3.572 22.125 1 47.19 99 ALA A C 1
ATOM 707 O O . ALA A 1 99 ? -3.277 -3.436 21.906 1 47.19 99 ALA A O 1
ATOM 708 N N . PRO A 1 100 ? -1.296 -3.684 20.953 1 49.44 100 PRO A N 1
ATOM 709 C CA . PRO A 1 100 ? -1.847 -4.438 19.828 1 49.44 100 PRO A CA 1
ATOM 710 C C . PRO A 1 100 ? -2.926 -5.434 20.266 1 49.44 100 PRO A C 1
ATOM 712 O O . PRO A 1 100 ? -2.812 -6.055 21.312 1 49.44 100 PRO A O 1
ATOM 715 N N . GLU A 1 101 ? -4.164 -5.082 20.094 1 53.47 101 GLU A N 1
ATOM 716 C CA . GLU A 1 101 ? -4.887 -6.344 20.203 1 53.47 101 GLU A CA 1
ATOM 717 C C . GLU A 1 101 ? -3.994 -7.527 19.844 1 53.47 101 GLU A C 1
ATOM 719 O O . GLU A 1 101 ? -2.826 -7.344 19.484 1 53.47 101 GLU A O 1
ATOM 724 N N . ASP A 1 102 ? -4.559 -8.852 19.562 1 58.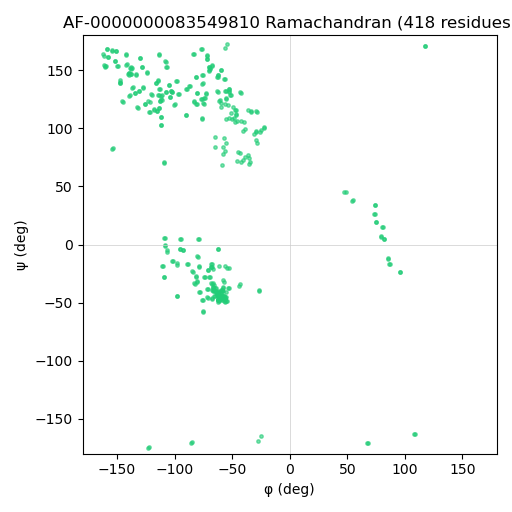66 102 ASP A N 1
ATOM 725 C CA . ASP A 1 102 ? -4.156 -10.25 19.484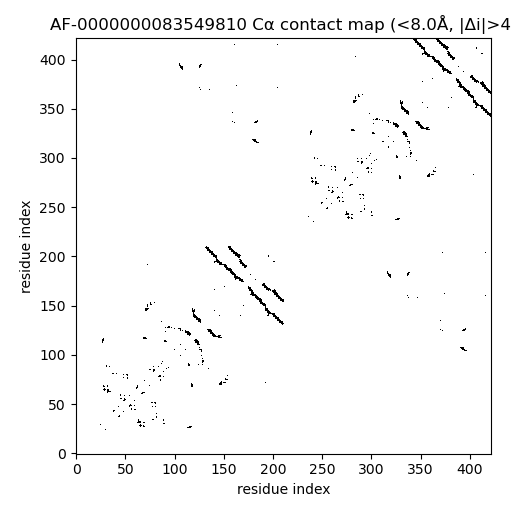 1 58.66 102 ASP A CA 1
ATOM 726 C C . ASP A 1 102 ? -3.096 -10.453 18.406 1 58.66 102 ASP A C 1
ATOM 728 O O . ASP A 1 102 ? -2.422 -11.484 18.375 1 58.66 102 ASP A O 1
ATOM 732 N N . SER A 1 103 ? -2.992 -9.414 17.438 1 78.5 103 SER A N 1
ATOM 733 C CA . SER A 1 103 ? -1.984 -9.828 16.469 1 78.5 103 SER A CA 1
ATOM 734 C C . SER A 1 103 ? -1.093 -8.664 16.062 1 78.5 103 SER A C 1
ATOM 736 O O . SER A 1 103 ? -1.582 -7.562 15.805 1 78.5 103 SER A O 1
ATOM 738 N N . PRO A 1 104 ? 0.185 -8.898 16.172 1 86.5 104 PRO A N 1
ATOM 739 C CA . PRO A 1 104 ? 1.15 -7.867 15.773 1 86.5 104 PRO A CA 1
ATOM 740 C C . PRO A 1 104 ? 1.063 -7.523 14.289 1 86.5 104 PRO A C 1
ATOM 742 O O . PRO A 1 104 ? 1.654 -6.535 13.852 1 86.5 104 PRO A O 1
ATOM 745 N N . PHE A 1 105 ? 0.224 -8.227 13.609 1 92.94 105 PHE A N 1
ATOM 746 C CA . PHE A 1 105 ? 0.254 -8.07 12.156 1 92.94 105 PHE A CA 1
ATOM 747 C C . PHE A 1 105 ? -1.004 -7.363 11.664 1 92.94 105 PHE A C 1
ATOM 749 O O . PHE A 1 105 ? -1.043 -6.871 10.531 1 92.94 105 PHE A O 1
ATOM 756 N N . ILE A 1 106 ? -2.02 -7.383 12.547 1 93.81 106 ILE A N 1
ATOM 757 C CA . ILE A 1 106 ? -3.33 -6.941 12.078 1 93.81 106 ILE A CA 1
ATOM 758 C C . ILE A 1 106 ? -3.725 -5.652 12.797 1 93.81 106 ILE A C 1
ATOM 760 O O . ILE A 1 106 ? -3.547 -5.527 14.008 1 93.81 106 ILE A O 1
ATOM 764 N N . VAL A 1 107 ? -4.191 -4.695 12.078 1 92.94 107 VAL A N 1
ATOM 765 C CA . VAL A 1 107 ? -4.871 -3.533 12.648 1 92.94 107 VAL A CA 1
ATOM 766 C C . VAL A 1 107 ? -6.332 -3.52 12.195 1 92.94 107 VAL A C 1
ATOM 768 O O . VAL A 1 107 ? -6.625 -3.318 11.016 1 92.94 107 VAL A O 1
ATOM 771 N N . ARG A 1 108 ? -7.223 -3.686 13.164 1 93.88 108 ARG A N 1
ATOM 772 C CA . ARG A 1 108 ? -8.656 -3.717 12.875 1 93.88 108 ARG A CA 1
ATOM 773 C C . ARG A 1 108 ? -9.188 -2.314 12.602 1 93.88 108 ARG A C 1
ATOM 775 O O . ARG A 1 108 ? -8.797 -1.355 13.273 1 93.88 108 ARG A O 1
ATOM 782 N N . ARG A 1 109 ? -10.156 -2.229 11.719 1 92.5 109 ARG A N 1
ATOM 783 C CA . ARG A 1 109 ? -10.68 -0.939 11.281 1 92.5 109 ARG A CA 1
ATOM 784 C C . ARG A 1 109 ? -11.164 -0.111 12.461 1 92.5 109 ARG A C 1
ATOM 786 O O . ARG A 1 109 ? -10.797 1.058 12.602 1 92.5 109 ARG A O 1
ATOM 793 N N . PRO A 1 110 ? -11.914 -0.647 13.375 1 89.62 110 PRO A N 1
ATOM 794 C CA . PRO A 1 110 ? -12.492 0.178 14.438 1 89.62 110 PRO A CA 1
ATOM 795 C C . PRO A 1 110 ? -11.43 0.742 15.383 1 89.62 110 PRO A C 1
ATOM 797 O O . PRO A 1 110 ? -11.688 1.724 16.094 1 89.62 110 PRO A O 1
ATOM 800 N N . VAL A 1 111 ? -10.234 0.102 15.414 1 87.5 111 VAL A N 1
ATOM 801 C CA . VAL A 1 111 ? -9.25 0.555 16.391 1 87.5 111 VAL A CA 1
ATOM 802 C C . VAL A 1 111 ? -8.109 1.28 15.68 1 87.5 111 VAL A C 1
ATOM 804 O O . VAL A 1 111 ? -7.09 1.602 16.297 1 87.5 111 VAL A O 1
ATOM 807 N N . GLN A 1 112 ? -8.234 1.469 14.414 1 90.56 112 GLN A N 1
ATOM 808 C CA . GLN A 1 112 ? -7.254 2.295 13.719 1 90.56 112 GLN A CA 1
ATOM 809 C C . GLN A 1 112 ? -7.234 3.715 14.281 1 90.56 112 GLN A C 1
ATOM 811 O O . GLN A 1 112 ? -8.25 4.41 14.258 1 90.56 112 GLN A O 1
ATOM 816 N N . PRO A 1 113 ? -6.137 4.133 14.68 1 88.56 113 PRO A N 1
ATOM 817 C CA . PRO A 1 113 ? -6.102 5.473 15.273 1 88.56 113 PRO A CA 1
ATOM 818 C C . PRO A 1 113 ? -6.18 6.582 14.227 1 88.56 113 PRO A C 1
ATOM 820 O O . PRO A 1 113 ? -5.574 6.473 13.156 1 88.56 113 PRO A O 1
ATOM 823 N N . LYS A 1 114 ? -6.969 7.625 14.531 1 91.12 114 LYS A N 1
ATOM 824 C CA . LYS A 1 114 ? -6.945 8.844 13.734 1 91.12 114 LYS A CA 1
ATOM 825 C C . LYS A 1 114 ? -5.711 9.688 14.047 1 91.12 114 LYS A C 1
ATOM 827 O O . LYS A 1 114 ? -5.652 10.352 15.086 1 91.12 114 LYS A O 1
ATOM 832 N N . VAL A 1 115 ? -4.734 9.734 13.094 1 88.56 115 VAL A N 1
ATOM 833 C CA . VAL A 1 115 ? -3.443 10.336 13.406 1 88.56 115 VAL A CA 1
ATOM 834 C C . VAL A 1 115 ? -3.377 11.742 12.812 1 88.56 115 VAL A C 1
ATOM 836 O O . VAL A 1 115 ? -2.498 12.531 13.172 1 88.56 115 VAL A O 1
ATOM 839 N N . LEU A 1 116 ? -4.266 12.023 11.969 1 90 116 LEU A N 1
ATOM 840 C CA . LEU A 1 116 ? -4.348 13.352 11.367 1 90 116 LEU A CA 1
ATOM 841 C C . LEU A 1 116 ? -5.793 13.734 11.07 1 90 116 LEU A C 1
ATOM 843 O O . LEU A 1 116 ? -6.574 12.898 10.602 1 90 116 LEU A O 1
ATOM 847 N N .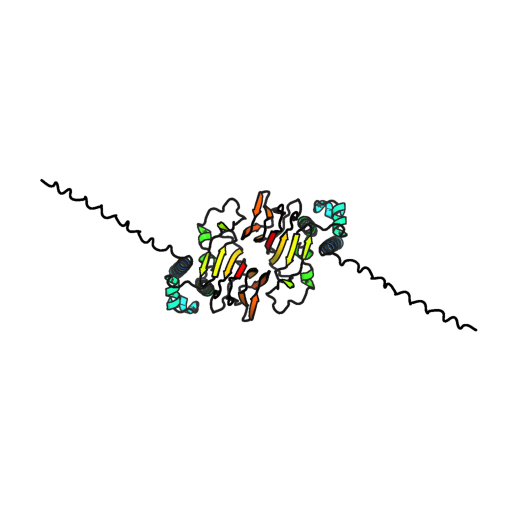 ASP A 1 117 ? -6.16 14.93 11.305 1 90.88 117 ASP A N 1
ATOM 848 C CA . ASP A 1 117 ? -7.453 15.523 10.992 1 90.88 117 ASP A CA 1
ATOM 849 C C . ASP A 1 117 ? -7.332 17.047 10.836 1 90.88 117 ASP A C 1
ATOM 851 O O . ASP A 1 117 ? -7.57 17.781 11.789 1 90.88 117 ASP A O 1
ATOM 855 N N . THR A 1 118 ? -6.918 17.375 9.648 1 89.25 118 THR A N 1
ATOM 856 C CA . THR A 1 118 ? -6.668 18.797 9.438 1 89.25 118 THR A CA 1
ATOM 857 C C . THR A 1 118 ? -6.984 19.203 8 1 89.25 118 THR A C 1
ATOM 859 O O . THR A 1 118 ? -6.754 18.422 7.07 1 89.25 118 THR A O 1
ATOM 862 N N . ASN A 1 119 ? -7.582 20.375 7.871 1 92.25 119 ASN A N 1
ATOM 863 C CA . ASN A 1 119 ? -7.801 20.984 6.562 1 92.25 119 ASN A CA 1
ATOM 864 C C . ASN A 1 119 ? -8.555 20.047 5.629 1 92.25 119 ASN A C 1
ATOM 866 O O . ASN A 1 119 ? -8.219 19.938 4.449 1 92.25 119 ASN A O 1
ATOM 870 N N . GLY A 1 120 ? -9.531 19.297 6.18 1 95.19 120 GLY A N 1
ATOM 871 C CA . GLY A 1 120 ? -10.383 18.406 5.395 1 95.19 120 GLY A CA 1
ATOM 872 C C . GLY A 1 120 ? -9.711 17.094 5.043 1 95.19 120 GLY A C 1
ATOM 873 O O . GLY A 1 120 ? -10.227 16.328 4.227 1 95.19 120 GLY A O 1
ATOM 874 N N . VAL A 1 121 ? -8.523 16.859 5.598 1 95.88 121 VAL A N 1
ATOM 875 C CA . VAL A 1 121 ? -7.797 15.617 5.363 1 95.88 121 VAL A CA 1
ATOM 876 C C . VAL A 1 121 ? -7.723 14.812 6.656 1 95.88 121 VAL A C 1
ATOM 878 O O . VAL A 1 121 ? -7.258 15.312 7.684 1 95.88 121 VAL A O 1
ATOM 881 N N . THR A 1 122 ? -8.203 13.594 6.605 1 95.62 122 THR A N 1
ATOM 882 C CA . THR A 1 122 ? -8.109 12.664 7.727 1 95.62 122 THR A CA 1
ATOM 883 C C . THR A 1 122 ? -7.254 11.461 7.359 1 95.62 122 THR A C 1
ATOM 885 O O . THR A 1 122 ? -7.359 10.93 6.246 1 95.62 122 THR A O 1
ATOM 888 N N . LYS A 1 123 ? -6.426 11.055 8.32 1 94.19 123 LYS A N 1
ATOM 889 C CA . LYS A 1 123 ? -5.629 9.836 8.148 1 94.19 123 LYS A CA 1
ATOM 890 C C . LYS A 1 123 ? -5.859 8.867 9.305 1 94.19 123 LYS A C 1
ATOM 892 O O . LYS A 1 123 ? -5.676 9.227 10.469 1 94.19 123 LYS A O 1
ATOM 897 N N . LEU A 1 124 ? -6.309 7.699 8.969 1 93.56 124 LEU A N 1
ATOM 898 C CA . LEU A 1 124 ? -6.285 6.57 9.891 1 93.56 124 LEU A CA 1
ATOM 899 C C . LEU A 1 124 ? -5.066 5.691 9.648 1 93.56 124 LEU A C 1
ATOM 901 O O . LEU A 1 124 ? -4.789 5.316 8.5 1 93.56 124 LEU A O 1
ATOM 905 N N . LEU A 1 125 ? -4.352 5.406 10.695 1 92.69 125 LEU A N 1
ATOM 906 C CA . LEU A 1 125 ? -3.17 4.559 10.57 1 92.69 125 LEU A CA 1
ATOM 907 C C . LEU A 1 125 ? -3.562 3.098 10.375 1 92.69 125 LEU A C 1
ATOM 909 O O . LEU A 1 125 ? -4.203 2.506 11.25 1 92.69 125 LEU A O 1
ATOM 913 N N . ALA A 1 126 ? -3.131 2.547 9.281 1 92.94 126 ALA A N 1
ATOM 914 C CA . ALA A 1 126 ? -3.525 1.19 8.906 1 92.94 126 ALA A CA 1
ATOM 915 C C . ALA A 1 126 ? -2.359 0.218 9.062 1 92.94 126 ALA A C 1
ATOM 917 O O . ALA A 1 126 ? -2.473 -0.957 8.703 1 92.94 126 ALA A O 1
ATOM 918 N N . THR A 1 127 ? -1.218 0.627 9.461 1 90.88 127 THR A N 1
ATOM 919 C CA . THR A 1 127 ? -0.087 -0.21 9.844 1 90.88 127 THR A CA 1
ATOM 920 C C . THR A 1 127 ? 0.127 -0.173 11.352 1 90.88 127 THR A C 1
ATOM 922 O O . THR A 1 127 ? -0.353 0.738 12.031 1 90.88 127 THR A O 1
ATOM 925 N N . PRO A 1 128 ? 0.779 -1.211 11.797 1 86.31 128 PRO A N 1
ATOM 926 C CA . PRO A 1 128 ? 1.061 -1.155 13.227 1 86.31 128 PRO A CA 1
ATOM 927 C C . PRO A 1 128 ? 1.847 0.092 13.633 1 86.31 128 PRO A C 1
ATOM 929 O O . PRO A 1 128 ? 2.713 0.547 12.875 1 86.31 128 PRO A O 1
ATOM 932 N N . VAL A 1 129 ? 1.478 0.565 14.766 1 79.38 129 VAL A N 1
ATOM 933 C CA . VAL A 1 129 ? 2.145 1.748 15.297 1 79.38 129 VAL A CA 1
ATOM 934 C C . VAL A 1 129 ? 3.648 1.499 15.391 1 79.38 129 VAL A C 1
ATOM 936 O O . VAL A 1 129 ? 4.082 0.432 15.828 1 79.38 129 VAL A O 1
ATOM 939 N N . GLY A 1 130 ? 4.395 2.428 14.914 1 78.94 130 GLY A N 1
ATOM 940 C CA . GLY A 1 130 ? 5.844 2.357 15.047 1 78.94 130 GLY A CA 1
ATOM 941 C C . GLY A 1 130 ? 6.5 1.48 14 1 78.94 130 GLY A C 1
ATOM 942 O O . GLY A 1 130 ? 7.695 1.188 14.086 1 78.94 130 GLY A O 1
ATOM 943 N N . HIS A 1 131 ? 5.727 1.012 13.117 1 84.56 131 HIS A N 1
ATOM 944 C CA . HIS A 1 131 ? 6.352 0.217 12.07 1 84.56 131 HIS A CA 1
ATOM 945 C C . HIS A 1 131 ? 7.508 0.972 11.422 1 84.56 131 HIS A C 1
ATOM 947 O O . HIS A 1 131 ? 7.359 2.133 11.039 1 84.56 131 HIS A O 1
ATOM 953 N N . PRO A 1 132 ? 8.562 0.372 11.242 1 82.06 132 PRO A N 1
ATOM 954 C CA . PRO A 1 132 ? 9.789 1.108 10.93 1 82.06 132 PRO A CA 1
ATOM 955 C C . PRO A 1 132 ? 9.922 1.426 9.438 1 82.06 132 PRO A C 1
ATOM 957 O O . PRO A 1 132 ? 10.625 2.367 9.07 1 82.06 132 PRO A O 1
ATOM 960 N N . ARG A 1 133 ? 9.32 0.724 8.617 1 87.56 133 ARG A N 1
ATOM 961 C CA . ARG A 1 133 ? 9.641 0.835 7.199 1 87.56 133 ARG A CA 1
ATOM 962 C C . ARG A 1 133 ? 8.508 1.512 6.434 1 87.56 133 ARG A C 1
ATOM 964 O O . ARG A 1 133 ? 8.742 2.139 5.398 1 87.56 133 ARG A O 1
ATOM 971 N N . TYR A 1 134 ? 7.293 1.317 7.008 1 88.06 134 TYR A N 1
ATOM 972 C CA . TYR A 1 134 ? 6.137 1.8 6.262 1 88.06 134 TYR A CA 1
ATOM 973 C C . TYR A 1 134 ? 5.137 2.482 7.188 1 88.06 134 TYR A C 1
ATOM 975 O O . TYR A 1 134 ? 5.004 2.105 8.352 1 88.06 134 TYR A O 1
ATOM 983 N N . LYS A 1 135 ? 4.555 3.43 6.582 1 90.5 135 LYS A N 1
ATOM 984 C CA . LYS A 1 135 ? 3.322 3.979 7.137 1 90.5 135 LYS A CA 1
ATOM 985 C C . LYS A 1 135 ? 2.174 3.869 6.137 1 90.5 135 LYS A C 1
ATOM 987 O O . LYS A 1 135 ? 2.25 4.414 5.031 1 90.5 135 LYS A O 1
ATOM 992 N N . GLY A 1 136 ? 1.223 3.068 6.496 1 93 136 GLY A N 1
ATOM 993 C CA . GLY A 1 136 ? 0.009 2.928 5.707 1 93 136 GLY A CA 1
ATOM 994 C C . GLY A 1 136 ? -1.188 3.629 6.32 1 93 136 GLY A C 1
ATOM 995 O O . GLY A 1 136 ? -1.413 3.537 7.527 1 93 136 GLY A O 1
ATOM 996 N N . TYR A 1 137 ? -1.924 4.293 5.48 1 94.75 137 TYR A N 1
ATOM 997 C CA . TYR A 1 137 ? -3.051 5.078 5.965 1 94.75 137 TYR A CA 1
ATOM 998 C C . TYR A 1 137 ? -4.297 4.824 5.125 1 94.75 137 TYR A C 1
ATOM 1000 O O . TYR A 1 137 ? -4.199 4.551 3.926 1 94.75 137 TYR A O 1
ATOM 1008 N N . VAL A 1 138 ? -5.41 4.879 5.781 1 96.38 138 VAL A N 1
ATOM 1009 C CA . VAL A 1 138 ? -6.656 5.211 5.094 1 96.38 138 VAL A CA 1
ATOM 1010 C C . VAL A 1 138 ? -6.875 6.723 5.125 1 96.38 138 VAL A C 1
ATOM 1012 O O . VAL A 1 138 ? -7.109 7.297 6.191 1 96.38 138 VAL A O 1
ATOM 1015 N N . VAL A 1 139 ? -6.777 7.359 3.965 1 97.62 139 VAL A N 1
ATOM 1016 C CA . VAL A 1 139 ? -6.855 8.812 3.873 1 97.62 139 VAL A CA 1
ATOM 1017 C C . VAL A 1 139 ? -8.219 9.227 3.326 1 97.62 139 VAL A C 1
ATOM 1019 O O . VAL A 1 139 ? -8.664 8.703 2.301 1 97.62 139 VAL A O 1
ATOM 1022 N N . THR A 1 140 ? -8.883 10.062 3.98 1 98.31 140 THR A N 1
ATOM 1023 C CA . THR A 1 140 ? -10.109 10.688 3.482 1 98.31 140 THR A CA 1
ATOM 1024 C C . THR A 1 140 ? -9.891 12.172 3.205 1 98.31 140 THR A C 1
ATOM 1026 O O . THR A 1 140 ? -9.375 12.898 4.059 1 98.31 140 THR A O 1
ATOM 1029 N N . ILE A 1 141 ? -10.172 12.555 2.051 1 98.62 141 ILE A N 1
ATOM 1030 C CA . ILE A 1 141 ? -10.086 13.953 1.64 1 98.62 141 ILE A CA 1
ATOM 1031 C C . ILE A 1 141 ? -11.484 14.508 1.382 1 98.62 141 ILE A C 1
ATOM 1033 O O . ILE A 1 141 ? -12.125 14.156 0.388 1 98.62 141 ILE A O 1
ATOM 1037 N N . ALA A 1 142 ? -11.969 15.391 2.234 1 98.44 142 ALA A N 1
ATOM 1038 C CA . ALA A 1 142 ? -13.297 15.977 2.121 1 98.44 142 ALA A CA 1
ATOM 1039 C C . ALA A 1 142 ? -13.359 16.969 0.96 1 98.44 142 ALA A C 1
ATOM 1041 O O . ALA A 1 142 ? -12.328 17.453 0.489 1 98.44 142 ALA A O 1
ATOM 1042 N N . PRO A 1 143 ? -14.617 17.25 0.472 1 98.5 143 PRO A N 1
ATOM 1043 C CA . PRO A 1 143 ? -14.711 18.359 -0.478 1 98.5 143 PRO A CA 1
ATOM 1044 C C . PRO A 1 143 ? -14.047 19.641 0.039 1 98.5 143 PRO A C 1
ATOM 1046 O O . PRO A 1 143 ? -14.289 20.047 1.177 1 98.5 143 PRO A O 1
ATOM 1049 N N . GLY A 1 144 ? -13.211 20.188 -0.754 1 97.56 144 GLY A N 1
ATOM 1050 C CA . GLY A 1 144 ? -12.484 21.375 -0.351 1 97.56 144 GLY A CA 1
ATOM 1051 C C . GLY A 1 144 ? -11.227 21.078 0.437 1 97.56 144 GLY A C 1
ATOM 1052 O O . GLY A 1 144 ? -10.406 21.969 0.677 1 97.56 144 GLY A O 1
ATOM 1053 N N . GLY A 1 145 ? -11.039 19.797 0.886 1 97.81 145 GLY A N 1
ATOM 1054 C CA . GLY A 1 145 ? -9.844 19.406 1.621 1 97.81 145 GLY A CA 1
ATOM 1055 C C . GLY A 1 145 ? -8.594 19.391 0.76 1 97.81 145 GLY A C 1
ATOM 1056 O O . GLY A 1 145 ? -8.672 19.172 -0.452 1 97.81 145 GLY A O 1
ATOM 1057 N N . SER A 1 146 ? -7.406 19.625 1.411 1 97.38 146 SER A N 1
ATOM 1058 C CA . SER A 1 146 ? -6.152 19.609 0.665 1 97.38 146 SER A CA 1
ATOM 1059 C C . SER A 1 146 ? -4.953 19.453 1.596 1 97.38 146 SER A C 1
ATOM 1061 O O . SER A 1 146 ? -5.082 19.594 2.812 1 97.38 146 SER A O 1
ATOM 1063 N N . SER A 1 147 ? -3.842 19.094 0.976 1 96.81 147 SER A N 1
ATOM 1064 C CA . SER A 1 147 ? -2.592 19.031 1.728 1 96.81 147 SER A CA 1
ATOM 1065 C C . SER A 1 147 ? -1.992 20.422 1.911 1 96.81 147 SER A C 1
ATOM 1067 O O . SER A 1 147 ? -0.935 20.578 2.527 1 96.81 147 SER A O 1
ATOM 1069 N N . GLY A 1 148 ? -2.656 21.469 1.502 1 93.69 148 GLY A N 1
ATOM 1070 C CA . GLY A 1 148 ? -2.15 22.828 1.49 1 93.69 148 GLY A CA 1
ATOM 1071 C C . GLY A 1 148 ? -2.07 23.422 0.097 1 93.69 148 GLY A C 1
ATOM 1072 O O . GLY A 1 148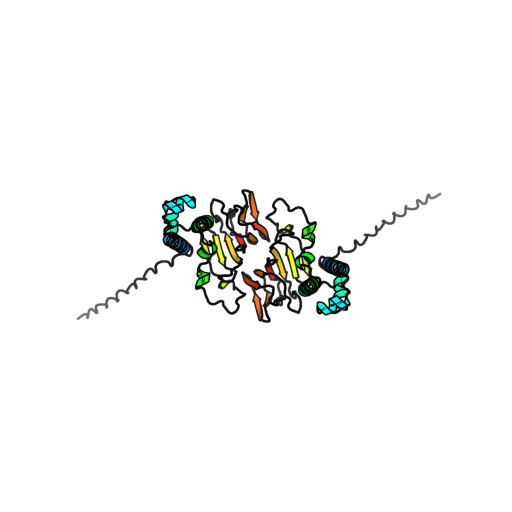 ? -2.234 22.719 -0.897 1 93.69 148 GLY A O 1
ATOM 1073 N N . GLU A 1 149 ? -1.813 24.641 -0.009 1 91.31 149 GLU A N 1
ATOM 1074 C CA . GLU A 1 149 ? -1.805 25.344 -1.292 1 91.31 149 GLU A CA 1
ATOM 1075 C C . GLU A 1 149 ? -0.485 25.125 -2.027 1 91.31 149 GLU A C 1
ATOM 1077 O O . GLU A 1 149 ? -0.436 25.203 -3.258 1 91.31 149 GLU A O 1
ATOM 1082 N N . ASN A 1 150 ? 0.536 24.906 -1.313 1 91.19 150 ASN A N 1
ATOM 1083 C CA . ASN A 1 150 ? 1.854 24.688 -1.9 1 91.19 150 ASN A CA 1
ATOM 1084 C C . ASN A 1 150 ? 2.273 23.219 -1.816 1 91.19 150 ASN A C 1
ATOM 1086 O O . ASN A 1 150 ? 1.81 22.484 -0.942 1 91.19 150 ASN A O 1
ATOM 1090 N N . SER A 1 151 ? 3.125 22.859 -2.789 1 94.62 151 SER A N 1
ATOM 1091 C CA . SER A 1 151 ? 3.668 21.516 -2.773 1 94.62 151 SER A CA 1
ATOM 1092 C C . SER A 1 151 ? 4.688 21.328 -1.654 1 94.62 151 SER A C 1
ATOM 1094 O O . SER A 1 151 ? 5.195 22.312 -1.11 1 94.62 151 SER A O 1
ATOM 1096 N N . TYR A 1 152 ? 4.953 20.094 -1.348 1 91.69 152 TYR A N 1
ATOM 1097 C CA . TYR A 1 152 ? 5.973 19.703 -0.382 1 91.69 152 TYR A CA 1
ATOM 1098 C C . TYR A 1 152 ? 6.703 18.438 -0.84 1 91.69 152 TYR A C 1
ATOM 1100 O O . TYR A 1 152 ? 6.316 17.812 -1.83 1 91.69 152 TYR A O 1
ATOM 1108 N N . ALA A 1 153 ? 7.828 18.219 -0.237 1 91.81 153 ALA A N 1
ATOM 1109 C CA . ALA A 1 153 ? 8.641 17.031 -0.513 1 91.81 153 ALA A CA 1
ATOM 1110 C C . ALA A 1 153 ? 9.195 16.438 0.776 1 91.81 153 ALA A C 1
ATOM 1112 O O . ALA A 1 153 ? 9.297 17.125 1.793 1 91.81 153 ALA A O 1
ATOM 1113 N N . HIS A 1 154 ? 9.438 15.172 0.78 1 89.25 154 HIS A N 1
ATOM 1114 C CA . HIS A 1 154 ? 10.031 14.453 1.905 1 89.25 154 HIS A CA 1
ATOM 1115 C C . HIS A 1 154 ? 10.656 13.141 1.456 1 89.25 154 HIS A C 1
ATOM 1117 O O . HIS A 1 154 ? 10.531 12.75 0.293 1 89.25 154 HIS A O 1
ATOM 1123 N N . GLU A 1 155 ? 11.406 12.547 2.316 1 90 155 GLU A N 1
ATOM 1124 C CA . GLU A 1 155 ? 12.047 11.281 1.972 1 90 155 GLU A CA 1
ATOM 1125 C C . GLU A 1 155 ? 11.016 10.164 1.806 1 90 155 GLU A C 1
ATOM 1127 O O . GLU A 1 155 ? 9.938 10.227 2.389 1 90 155 GLU A O 1
ATOM 1132 N N . GLY A 1 156 ? 11.477 9.156 0.954 1 91.62 156 GLY A N 1
ATOM 1133 C CA . GLY A 1 156 ? 10.656 7.969 0.805 1 91.62 156 GLY A CA 1
ATOM 1134 C C . GLY A 1 156 ? 9.977 7.879 -0.548 1 91.62 156 GLY A C 1
ATOM 1135 O O . GLY A 1 156 ? 10.422 8.492 -1.517 1 91.62 156 GLY A O 1
ATOM 1136 N N . GLU A 1 157 ? 8.969 7.031 -0.598 1 93.75 157 GLU A N 1
ATOM 1137 C CA . GLU A 1 157 ? 8.164 6.797 -1.793 1 93.75 157 GLU A CA 1
ATOM 1138 C C . GLU A 1 157 ? 6.688 6.648 -1.443 1 93.75 157 GLU A C 1
ATOM 1140 O O . GLU A 1 157 ? 6.344 6.164 -0.363 1 93.75 157 GLU A O 1
ATOM 1145 N N . GLU A 1 158 ? 5.852 7.102 -2.375 1 95.25 158 GLU A N 1
ATOM 1146 C CA . GLU A 1 158 ? 4.402 7.047 -2.209 1 95.25 158 GLU A CA 1
ATOM 1147 C C . GLU A 1 158 ? 3.785 5.977 -3.109 1 95.25 158 GLU A C 1
ATOM 1149 O O . GLU A 1 158 ? 4.152 5.859 -4.281 1 95.25 158 GLU A O 1
ATOM 1154 N N . VAL A 1 159 ? 2.969 5.16 -2.576 1 95.5 159 VAL A N 1
ATOM 1155 C CA . VAL A 1 159 ? 2.123 4.223 -3.311 1 95.5 159 VAL A CA 1
ATOM 1156 C C . VAL A 1 159 ? 0.682 4.332 -2.814 1 95.5 159 VAL A C 1
ATOM 1158 O O . VAL A 1 159 ? 0.43 4.297 -1.608 1 95.5 159 VAL A O 1
ATOM 1161 N N . GLY A 1 160 ? -0.27 4.441 -3.766 1 96.94 160 GLY A N 1
ATOM 1162 C CA . GLY A 1 160 ? -1.647 4.543 -3.311 1 96.94 160 GLY A CA 1
ATOM 1163 C C . GLY A 1 160 ? -2.656 4.125 -4.359 1 96.94 160 GLY A C 1
ATOM 1164 O O . GLY A 1 160 ? -2.318 3.994 -5.539 1 96.94 160 GLY A O 1
ATOM 1165 N N . VAL A 1 161 ? -3.857 3.836 -3.904 1 96.5 161 VAL A N 1
ATOM 1166 C CA . VAL A 1 161 ? -5 3.477 -4.738 1 96.5 161 VAL A CA 1
ATOM 1167 C C . VAL A 1 161 ? -6.25 4.199 -4.242 1 96.5 161 VAL A C 1
ATOM 1169 O O . VAL A 1 161 ? -6.527 4.215 -3.039 1 96.5 161 VAL A O 1
ATOM 1172 N N . VAL A 1 162 ? -6.988 4.754 -5.188 1 97.94 162 VAL A N 1
ATOM 1173 C CA . VAL A 1 162 ? -8.242 5.41 -4.844 1 97.94 162 VAL A CA 1
ATOM 1174 C C . VAL A 1 162 ? -9.344 4.367 -4.668 1 97.94 162 VAL A C 1
ATOM 1176 O O . VAL A 1 162 ? -9.555 3.525 -5.547 1 97.94 162 VAL A O 1
ATOM 1179 N N . ILE A 1 163 ? -10.031 4.473 -3.57 1 96.19 163 ILE A N 1
ATOM 1180 C CA . ILE A 1 163 ? -11.078 3.504 -3.262 1 96.19 163 ILE A CA 1
ATOM 1181 C C . ILE A 1 163 ? -12.445 4.074 -3.658 1 96.19 163 ILE A C 1
ATOM 1183 O O . ILE A 1 163 ? -13.297 3.352 -4.18 1 96.19 163 ILE A O 1
ATOM 1187 N N . ALA A 1 164 ? -12.633 5.266 -3.326 1 96.44 164 ALA A N 1
ATOM 1188 C CA . ALA A 1 164 ? -13.906 5.945 -3.562 1 96.44 164 ALA A CA 1
ATOM 1189 C C . ALA A 1 164 ? -13.695 7.438 -3.789 1 96.44 164 ALA A C 1
ATOM 1191 O O . ALA A 1 164 ? -12.742 8.023 -3.277 1 96.44 164 ALA A O 1
ATOM 1192 N N . GLY A 1 165 ? -14.633 8.031 -4.523 1 97.81 165 GLY A N 1
ATOM 1193 C CA . GLY A 1 165 ? -14.516 9.453 -4.812 1 97.81 165 GLY A CA 1
ATOM 1194 C C . GLY A 1 165 ? -13.352 9.781 -5.723 1 97.81 165 GLY A C 1
ATOM 1195 O O . GLY A 1 165 ? -12.797 8.898 -6.379 1 97.81 165 GLY A O 1
ATOM 1196 N N . SER A 1 166 ? -13.109 11.102 -5.836 1 98.19 166 SER A N 1
ATOM 1197 C CA . SER A 1 166 ? -12.016 11.57 -6.676 1 98.19 166 SER A CA 1
ATOM 1198 C C . SER A 1 166 ? -11.242 12.703 -5.996 1 98.19 166 SER A C 1
ATOM 1200 O O . SER A 1 166 ? -11.789 13.406 -5.148 1 98.19 166 SER A O 1
ATOM 1202 N N . PHE A 1 167 ? -9.969 12.758 -6.363 1 98.38 167 PHE A N 1
ATOM 1203 C CA . PHE A 1 167 ? -9.148 13.891 -5.945 1 98.38 167 PHE A CA 1
ATOM 1204 C C . PHE A 1 167 ? -8.047 14.172 -6.965 1 98.38 167 PHE A C 1
ATOM 1206 O O . PHE A 1 167 ? -7.809 13.367 -7.867 1 98.38 167 PHE A O 1
ATOM 1213 N N . SER A 1 168 ? -7.469 15.336 -6.781 1 98.5 168 SER A N 1
ATOM 1214 C CA . SER A 1 168 ? -6.367 15.734 -7.648 1 98.5 168 SER A CA 1
ATOM 1215 C C . SER A 1 168 ? -5.023 15.578 -6.945 1 98.5 168 SER A C 1
ATOM 1217 O O . SER A 1 168 ? -4.871 15.992 -5.789 1 98.5 168 SER A O 1
ATOM 1219 N N . LEU A 1 169 ? -4.09 14.953 -7.652 1 98.31 169 LEU A N 1
ATOM 1220 C CA . LEU A 1 169 ? -2.701 14.805 -7.23 1 98.31 169 LEU A CA 1
ATOM 1221 C C . LEU A 1 169 ? -1.77 15.586 -8.156 1 98.31 169 LEU A C 1
ATOM 1223 O O . LEU A 1 169 ? -1.759 15.359 -9.367 1 98.31 169 LEU A O 1
ATOM 1227 N N . GLN A 1 170 ? -1.127 16.531 -7.562 1 97.81 170 GLN A N 1
ATOM 1228 C CA . GLN A 1 170 ? -0.158 17.312 -8.32 1 97.81 170 GLN A CA 1
ATOM 1229 C C . GLN A 1 170 ? 1.267 16.844 -8.055 1 97.81 170 GLN A C 1
ATOM 1231 O O . GLN A 1 170 ? 1.697 16.766 -6.902 1 97.81 170 GLN A O 1
ATOM 1236 N N . ILE A 1 171 ? 1.927 16.406 -9.148 1 97.06 171 ILE A N 1
ATOM 1237 C CA . ILE A 1 171 ? 3.324 16 -9.062 1 97.06 171 ILE A CA 1
ATOM 1238 C C . ILE A 1 171 ? 4.168 16.844 -10.016 1 97.06 171 ILE A C 1
ATOM 1240 O O . ILE A 1 171 ? 3.922 16.844 -11.227 1 97.06 171 ILE A O 1
ATOM 1244 N N . GLU A 1 172 ? 5.098 17.469 -9.453 1 95.31 172 GLU A N 1
ATOM 1245 C CA . GLU A 1 172 ? 5.969 18.344 -10.234 1 95.31 172 GLU A CA 1
ATOM 1246 C C . GLU A 1 172 ? 5.152 19.281 -11.133 1 95.31 172 GLU A C 1
ATOM 1248 O O . GLU A 1 172 ? 5.43 19.391 -12.328 1 95.31 172 GLU A O 1
ATOM 1253 N N . GLY A 1 173 ? 4.199 19.797 -10.57 1 94.12 173 GLY A N 1
ATOM 1254 C CA . GLY A 1 173 ? 3.436 20.828 -11.25 1 94.12 173 GLY A CA 1
ATOM 1255 C C . GLY A 1 173 ? 2.326 20.266 -12.125 1 94.12 173 GLY A C 1
ATOM 1256 O O . GLY A 1 173 ? 1.44 21.016 -12.555 1 94.12 173 GLY A O 1
ATOM 1257 N N . ARG A 1 174 ? 2.359 19 -12.453 1 95.31 174 ARG A N 1
ATOM 1258 C CA . ARG A 1 174 ? 1.312 18.375 -13.258 1 95.31 174 ARG A CA 1
ATOM 1259 C C . ARG A 1 174 ? 0.197 17.828 -12.375 1 95.31 174 ARG A C 1
ATOM 1261 O O . ARG A 1 174 ? 0.464 17.156 -11.375 1 95.31 174 ARG A O 1
ATOM 1268 N N . VAL A 1 175 ? -1.032 18.156 -12.828 1 96.75 175 VAL A N 1
ATOM 1269 C CA . VAL A 1 175 ? -2.18 17.75 -12.023 1 96.75 175 VAL A CA 1
ATOM 1270 C C . VAL A 1 175 ? -2.838 16.531 -12.648 1 96.75 175 VAL A C 1
ATOM 1272 O O . VAL A 1 175 ? -3.104 16.5 -13.852 1 96.75 175 VAL A O 1
ATOM 1275 N N . TYR A 1 176 ? -3.107 15.523 -11.844 1 96.62 176 TYR A N 1
ATOM 1276 C CA . TYR A 1 176 ? -3.807 14.297 -12.227 1 96.62 176 TYR A CA 1
ATOM 1277 C C . TYR A 1 176 ? -5.102 14.141 -11.445 1 96.62 176 TYR A C 1
ATOM 1279 O O . TYR A 1 176 ? -5.078 14.008 -10.219 1 96.62 176 TYR A O 1
ATOM 1287 N N . LEU A 1 177 ? -6.191 14.164 -12.141 1 97.69 177 LEU A N 1
ATOM 1288 C CA . LEU A 1 177 ? -7.449 13.812 -11.492 1 97.69 177 LEU A CA 1
ATOM 1289 C C . LEU A 1 177 ? -7.617 12.305 -11.414 1 97.69 177 LEU A C 1
ATOM 1291 O O . LEU A 1 177 ? -7.66 11.625 -12.445 1 97.69 177 LEU A O 1
ATOM 1295 N N . LEU A 1 178 ? -7.746 11.805 -10.195 1 97.5 178 LEU A N 1
ATOM 1296 C CA . LEU A 1 178 ? -7.805 10.359 -9.984 1 97.5 178 LEU A CA 1
ATOM 1297 C C . LEU A 1 178 ? -9.172 9.945 -9.445 1 97.5 178 LEU A C 1
ATOM 1299 O O . LEU A 1 178 ? -9.75 10.641 -8.617 1 97.5 178 LEU A O 1
ATOM 1303 N N . GLY A 1 179 ? -9.664 8.789 -9.945 1 96.81 179 GLY A N 1
ATOM 1304 C CA . GLY A 1 179 ? -10.914 8.211 -9.477 1 96.81 179 GLY A CA 1
ATOM 1305 C C . GLY A 1 179 ? -10.75 6.801 -8.945 1 96.81 179 GLY A C 1
ATOM 1306 O O . GLY A 1 179 ? -9.633 6.297 -8.828 1 96.81 179 GLY A O 1
ATOM 1307 N N . PRO A 1 180 ? -11.945 6.203 -8.609 1 95.94 180 PRO A N 1
ATOM 1308 C CA . PRO A 1 180 ? -11.883 4.875 -7.996 1 95.94 180 PRO A CA 1
ATOM 1309 C C . PRO A 1 180 ? -11.109 3.867 -8.844 1 95.94 180 PRO A C 1
ATOM 1311 O O . PRO A 1 180 ? -11.375 3.73 -10.039 1 95.94 180 PRO A O 1
ATOM 1314 N N . GLY A 1 181 ? -10.117 3.258 -8.188 1 93.69 181 GLY A N 1
ATOM 1315 C CA . GLY A 1 181 ? -9.312 2.236 -8.844 1 93.69 181 GLY A CA 1
ATOM 1316 C C . GLY A 1 181 ? -8.023 2.775 -9.43 1 93.69 181 GLY A C 1
ATOM 1317 O O . GLY A 1 181 ? -7.086 2.016 -9.68 1 93.69 181 GLY A O 1
ATOM 1318 N N . ASP A 1 182 ? -7.98 4.086 -9.734 1 95.44 182 ASP A N 1
ATOM 1319 C CA . ASP A 1 182 ? -6.719 4.668 -10.18 1 95.44 182 ASP A CA 1
ATOM 1320 C C . ASP A 1 182 ? -5.656 4.57 -9.086 1 95.44 182 ASP A C 1
ATOM 1322 O O . ASP A 1 182 ? -5.977 4.605 -7.895 1 95.44 182 ASP A O 1
ATOM 1326 N N . SER A 1 183 ? -4.379 4.379 -9.547 1 96.12 183 SER A N 1
ATOM 1327 C CA . SER A 1 183 ? -3.281 4.242 -8.594 1 96.12 183 SER A CA 1
ATOM 1328 C C . SER A 1 183 ? -2.125 5.172 -8.945 1 96.12 183 SER A C 1
ATOM 1330 O O . SER A 1 183 ? -2.08 5.723 -10.047 1 96.12 183 SER A O 1
ATOM 1332 N N . PHE A 1 184 ? -1.283 5.434 -7.969 1 96.31 184 PHE A N 1
ATOM 1333 C CA . PHE A 1 184 ? -0.107 6.273 -8.164 1 96.31 184 PHE A CA 1
ATOM 1334 C C . PHE A 1 184 ? 1.096 5.703 -7.422 1 96.31 184 PHE A C 1
ATOM 1336 O O . PHE A 1 184 ? 0.942 5.074 -6.375 1 96.31 184 PHE A O 1
ATOM 1343 N N . THR A 1 185 ? 2.232 5.863 -7.965 1 95.06 185 THR A N 1
ATOM 1344 C CA . THR A 1 185 ? 3.531 5.527 -7.395 1 95.06 185 THR A CA 1
ATOM 1345 C C . THR A 1 185 ? 4.586 6.547 -7.816 1 95.06 185 THR A C 1
ATOM 1347 O O . THR A 1 185 ? 4.832 6.738 -9.008 1 95.06 185 THR A O 1
ATOM 1350 N N . PHE A 1 186 ? 5.254 7.211 -6.812 1 95.19 186 PHE A N 1
ATOM 1351 C CA . PHE A 1 186 ? 6.266 8.203 -7.16 1 95.19 186 PHE A CA 1
ATOM 1352 C C . PHE A 1 186 ? 7.199 8.453 -5.984 1 95.19 186 PHE A C 1
ATOM 1354 O O . PHE A 1 186 ? 6.82 8.266 -4.828 1 95.19 186 PHE A O 1
ATOM 1361 N N . PRO A 1 187 ? 8.422 8.867 -6.258 1 95.06 187 PRO A N 1
ATOM 1362 C CA . PRO A 1 187 ? 9.305 9.305 -5.172 1 95.06 187 PRO A CA 1
ATOM 1363 C C . PRO A 1 187 ? 8.766 10.523 -4.43 1 95.06 187 PRO A C 1
ATOM 1365 O O . PRO A 1 187 ? 8.406 11.523 -5.059 1 95.06 187 PRO A O 1
ATOM 1368 N N . SER A 1 188 ? 8.75 10.461 -3.117 1 94.44 188 SER A N 1
ATOM 1369 C CA . SER A 1 188 ? 8.203 11.547 -2.309 1 94.44 188 SER A CA 1
ATOM 1370 C C . SER A 1 188 ? 9.078 12.797 -2.404 1 94.44 188 SER A C 1
ATOM 1372 O O . SER A 1 188 ? 8.664 13.883 -1.999 1 94.44 188 SER A O 1
ATOM 1374 N N . THR A 1 189 ? 10.297 12.609 -2.877 1 94.75 189 THR A N 1
ATOM 1375 C CA . THR A 1 189 ? 11.203 13.734 -3.023 1 94.75 189 THR A CA 1
ATOM 1376 C C . THR A 1 189 ? 10.727 14.68 -4.129 1 94.75 189 THR A C 1
ATOM 1378 O O . THR A 1 189 ? 11.18 15.82 -4.223 1 94.75 189 THR A O 1
ATOM 1381 N N . LEU A 1 190 ? 9.883 14.18 -5 1 95.88 190 LEU A N 1
ATOM 1382 C CA . LEU A 1 190 ? 9.281 15.062 -5.992 1 95.88 190 LEU A CA 1
ATOM 1383 C C . LEU A 1 190 ? 8.234 15.969 -5.348 1 95.88 190 LEU A C 1
ATOM 1385 O O . LEU A 1 190 ? 7.383 15.5 -4.59 1 95.88 190 LEU A O 1
ATOM 1389 N N . PRO A 1 191 ? 8.336 17.297 -5.625 1 96.62 191 PRO A N 1
ATOM 1390 C CA . PRO A 1 191 ? 7.285 18.156 -5.094 1 96.62 191 PRO A CA 1
ATOM 1391 C C . PRO A 1 191 ? 5.883 17.688 -5.461 1 96.62 191 PRO A C 1
ATOM 1393 O O . PRO A 1 191 ? 5.605 17.406 -6.633 1 96.62 191 PRO A O 1
ATOM 1396 N N . HIS A 1 192 ? 5.016 17.625 -4.441 1 97.94 192 HIS A N 1
ATOM 1397 C CA . HIS A 1 192 ? 3.666 17.125 -4.688 1 97.94 192 HIS A CA 1
ATOM 1398 C C . HIS A 1 192 ? 2.664 17.734 -3.717 1 97.94 192 HIS A C 1
ATOM 1400 O O . HIS A 1 192 ? 3.055 18.297 -2.689 1 97.94 192 HIS A O 1
ATOM 1406 N N . ARG A 1 193 ? 1.482 17.75 -4.043 1 97.75 193 ARG A N 1
ATOM 1407 C CA . ARG A 1 193 ? 0.345 18.094 -3.195 1 97.75 193 ARG A CA 1
ATOM 1408 C C . ARG A 1 193 ? -0.931 17.422 -3.695 1 97.75 193 ARG A C 1
ATOM 1410 O O . ARG A 1 193 ? -0.958 16.875 -4.801 1 97.75 193 ARG A O 1
ATOM 1417 N N . PHE A 1 194 ? -1.969 17.406 -2.893 1 98.56 194 PHE A N 1
ATOM 1418 C CA . PHE A 1 194 ? -3.246 16.844 -3.312 1 98.56 194 PHE A CA 1
ATOM 1419 C C . PHE A 1 194 ? -4.406 17.688 -2.779 1 98.56 194 PHE A C 1
ATOM 1421 O O . PHE A 1 194 ? -4.254 18.406 -1.798 1 98.56 194 PHE A O 1
ATOM 1428 N N . PHE A 1 195 ? -5.504 17.625 -3.441 1 98.56 195 PHE A N 1
ATOM 1429 C CA . PHE A 1 195 ? -6.691 18.375 -3.057 1 98.56 195 PHE A CA 1
ATOM 1430 C C . PHE A 1 195 ? -7.945 17.781 -3.68 1 98.56 195 PHE A C 1
ATOM 1432 O O . PHE A 1 195 ? -7.859 17.062 -4.684 1 98.56 195 PHE A O 1
ATOM 1439 N N . ASN A 1 196 ? -9.07 17.953 -3.07 1 98.62 196 ASN A N 1
ATOM 1440 C CA . ASN A 1 196 ? -10.383 17.531 -3.547 1 98.62 196 ASN A CA 1
ATOM 1441 C C . ASN A 1 196 ? -11.266 18.719 -3.914 1 98.62 196 ASN A C 1
ATOM 1443 O O . ASN A 1 196 ? -11.898 19.312 -3.043 1 98.62 196 ASN A O 1
ATOM 1447 N N . ASP A 1 197 ? -11.359 18.922 -5.172 1 96.75 197 ASP A N 1
ATOM 1448 C CA . ASP A 1 197 ? -12.211 20.016 -5.652 1 96.75 197 ASP A CA 1
ATOM 1449 C C . ASP A 1 197 ? -13.602 19.5 -6.02 1 96.75 197 ASP A C 1
ATOM 1451 O O . ASP A 1 197 ? -14.383 20.203 -6.656 1 96.75 197 ASP A O 1
ATOM 1455 N N . GLY A 1 198 ? -13.859 18.297 -5.781 1 96.38 198 GLY A N 1
ATOM 1456 C CA . GLY A 1 198 ? -15.148 17.703 -6.086 1 96.38 198 GLY A CA 1
ATOM 1457 C C . GLY A 1 198 ? -16.172 17.906 -4.992 1 96.38 198 GLY A C 1
ATOM 1458 O O . GLY A 1 198 ? -15.961 18.703 -4.07 1 96.38 198 GLY A O 1
ATOM 1459 N N . GLY A 1 199 ? -17.375 17.172 -5.141 1 96.94 199 GLY A N 1
ATOM 1460 C CA . GLY A 1 199 ? -18.484 17.391 -4.23 1 96.94 199 GLY A CA 1
ATOM 1461 C C . GLY A 1 199 ? -18.672 16.25 -3.24 1 96.94 199 GLY A C 1
ATOM 1462 O O . GLY A 1 199 ? -19.531 16.312 -2.373 1 96.94 199 GLY A O 1
ATOM 1463 N N . VAL A 1 200 ? -17.906 15.234 -3.406 1 98.12 200 VAL A N 1
ATOM 1464 C CA . VAL A 1 200 ? -18 14.094 -2.5 1 98.12 200 VAL A CA 1
ATOM 1465 C C . VAL A 1 200 ? -16.609 13.758 -1.953 1 98.12 200 VAL A C 1
ATOM 1467 O O . VAL A 1 200 ? -15.602 14.039 -2.596 1 98.12 200 VAL A O 1
ATOM 1470 N N . PRO A 1 201 ? -16.484 13.164 -0.759 1 98.69 201 PRO A N 1
ATOM 1471 C CA . PRO A 1 201 ? -15.188 12.789 -0.206 1 98.69 201 PRO A CA 1
ATOM 1472 C C . PRO A 1 201 ? -14.469 11.742 -1.053 1 98.69 201 PRO A C 1
ATOM 1474 O O . PRO A 1 201 ? -15.117 10.875 -1.647 1 98.69 201 PRO A O 1
ATOM 1477 N N . ALA A 1 202 ? -13.18 11.883 -1.103 1 98.69 202 ALA A N 1
ATOM 1478 C CA . ALA A 1 202 ? -12.328 10.836 -1.673 1 98.69 202 ALA A CA 1
ATOM 1479 C C . ALA A 1 202 ? -11.727 9.961 -0.578 1 98.69 202 ALA A C 1
ATOM 1481 O O . ALA A 1 202 ? -11.359 10.453 0.492 1 98.69 202 ALA A O 1
ATOM 1482 N N . GLU A 1 203 ? -11.641 8.68 -0.799 1 98.19 203 GLU A N 1
ATOM 1483 C CA . GLU A 1 203 ? -10.961 7.738 0.084 1 98.19 203 GLU A CA 1
ATOM 1484 C C . GLU A 1 203 ? -9.828 7.023 -0.641 1 98.19 203 GLU A C 1
ATOM 1486 O O . GLU A 1 203 ? -10.023 6.484 -1.732 1 98.19 203 GLU A O 1
ATOM 1491 N N . VAL A 1 204 ? -8.672 7.047 -0.006 1 98.31 204 VAL A N 1
ATOM 1492 C CA . VAL A 1 204 ? -7.453 6.559 -0.642 1 98.31 204 VAL A CA 1
ATOM 1493 C C . VAL A 1 204 ? -6.676 5.676 0.335 1 98.31 204 VAL A C 1
ATOM 1495 O O . VAL A 1 204 ? -6.527 6.02 1.51 1 98.31 204 VAL A O 1
ATOM 1498 N N . ILE A 1 205 ? -6.281 4.504 -0.103 1 97 205 ILE A N 1
ATOM 1499 C CA . ILE A 1 205 ? -5.246 3.771 0.623 1 97 205 ILE A CA 1
ATOM 1500 C C . ILE A 1 205 ? -3.867 4.277 0.207 1 97 205 ILE A C 1
ATOM 1502 O O . ILE A 1 205 ? -3.545 4.312 -0.983 1 97 205 ILE A O 1
ATOM 1506 N N . TRP A 1 206 ? -3.113 4.723 1.16 1 96.75 206 TRP A N 1
ATOM 1507 C CA . TRP A 1 206 ? -1.868 5.438 0.9 1 96.75 206 TRP A CA 1
ATOM 1508 C C . TRP A 1 206 ? -0.731 4.879 1.749 1 96.75 206 TRP A C 1
ATOM 1510 O O . TRP A 1 206 ? -0.783 4.934 2.98 1 96.75 206 TRP A O 1
ATOM 1520 N N . VAL A 1 207 ? 0.265 4.359 1.123 1 94.62 207 VAL A N 1
ATOM 1521 C CA . VAL A 1 207 ? 1.421 3.807 1.82 1 94.62 207 VAL A CA 1
ATOM 1522 C C . VAL A 1 207 ? 2.66 4.645 1.514 1 94.62 207 VAL A C 1
ATOM 1524 O O . VAL A 1 207 ? 2.939 4.949 0.352 1 94.62 207 VAL A O 1
ATOM 1527 N N . ASN A 1 208 ? 3.338 5.051 2.559 1 92.69 208 ASN A N 1
ATOM 1528 C CA . ASN A 1 208 ? 4.609 5.758 2.473 1 92.69 208 ASN A CA 1
ATOM 1529 C C . ASN A 1 208 ? 5.766 4.902 2.986 1 92.69 208 ASN A C 1
ATOM 1531 O O . ASN A 1 208 ? 5.672 4.312 4.066 1 92.69 208 ASN A O 1
ATOM 1535 N N . SER A 1 209 ? 6.797 4.785 2.199 1 90.62 209 SER A N 1
ATOM 1536 C CA . SER A 1 209 ? 8.016 4.211 2.768 1 90.62 209 SER A CA 1
ATOM 1537 C C . SER A 1 209 ? 8.812 5.262 3.533 1 90.62 209 SER A C 1
ATOM 1539 O O . SER A 1 209 ? 8.781 6.445 3.193 1 90.62 209 SER A O 1
ATOM 1541 N N . MET A 1 210 ? 9.414 4.859 4.598 1 82 210 MET A N 1
ATOM 1542 C CA . MET A 1 210 ? 10.156 5.777 5.453 1 82 210 MET A CA 1
ATOM 1543 C C . MET A 1 210 ? 11.523 6.094 4.859 1 82 210 MET A C 1
ATOM 1545 O O . MET A 1 210 ? 12.242 6.961 5.363 1 82 210 MET A O 1
ATOM 1549 N N . SER A 1 211 ? 12.047 5.348 3.992 1 79.56 211 SER A N 1
ATOM 1550 C CA . SER A 1 211 ? 13.305 5.625 3.303 1 79.56 211 SER A CA 1
ATOM 1551 C C . SER A 1 211 ? 13.203 5.309 1.814 1 79.56 211 SER A C 1
ATOM 1553 O O . SER A 1 211 ? 12.328 4.543 1.396 1 79.56 211 SER A O 1
ATOM 1555 N N . MET B 1 1 ? -47.219 -26.172 -74.25 1 32.12 1 MET B N 1
ATOM 1556 C CA . MET B 1 1 ? -45.75 -26.188 -74.125 1 32.12 1 MET B CA 1
ATOM 1557 C C . MET B 1 1 ? -45.281 -25.438 -72.875 1 32.12 1 MET B C 1
ATOM 1559 O O . MET B 1 1 ? -45.312 -24.219 -72.875 1 32.12 1 MET B O 1
ATOM 1563 N N . THR B 1 2 ? -45.656 -26.031 -71.688 1 35.5 2 THR B N 1
ATOM 1564 C CA . THR B 1 2 ? -45.594 -25.594 -70.312 1 35.5 2 THR B CA 1
ATOM 1565 C C . THR B 1 2 ? -44.156 -25.422 -69.875 1 35.5 2 THR B C 1
ATOM 1567 O O . THR B 1 2 ? -43.375 -26.359 -69.875 1 35.5 2 THR B O 1
ATOM 1570 N N . SER B 1 3 ? -43.562 -24.234 -70.188 1 38.31 3 SER B N 1
ATOM 1571 C CA . SER B 1 3 ? -42.188 -23.875 -69.938 1 38.31 3 SER B CA 1
ATOM 1572 C C . SER B 1 3 ? -41.844 -24.047 -68.438 1 38.31 3 SER B C 1
ATOM 1574 O O . SER B 1 3 ? -42.438 -23.406 -67.562 1 38.31 3 SER B O 1
ATOM 1576 N N . ASP B 1 4 ? -41.438 -25.219 -68 1 37.53 4 ASP B N 1
ATOM 1577 C CA . ASP B 1 4 ? -41.031 -25.719 -66.75 1 37.53 4 ASP B CA 1
ATOM 1578 C C . ASP B 1 4 ? -39.812 -24.938 -66.188 1 37.53 4 ASP B C 1
ATOM 1580 O O . ASP B 1 4 ? -38.719 -25 -66.75 1 37.53 4 ASP B O 1
ATOM 1584 N N . THR B 1 5 ? -40 -23.656 -65.812 1 39.97 5 THR B N 1
ATOM 1585 C CA . THR B 1 5 ? -38.906 -22.844 -65.312 1 39.97 5 THR B CA 1
ATOM 1586 C C . THR B 1 5 ? -38.281 -23.484 -64.125 1 39.97 5 THR B C 1
ATOM 1588 O O . THR B 1 5 ? -38.969 -23.688 -63.094 1 39.97 5 THR B O 1
ATOM 1591 N N . VAL B 1 6 ? -37.281 -24.281 -64.25 1 43.75 6 VAL B N 1
ATOM 1592 C CA . VAL B 1 6 ? -36.531 -24.969 -63.219 1 43.75 6 VAL B CA 1
ATOM 1593 C C . VAL B 1 6 ? -36 -23.969 -62.219 1 43.75 6 VAL B C 1
ATOM 1595 O O . VAL B 1 6 ? -35.406 -22.953 -62.562 1 43.75 6 VAL B O 1
ATOM 1598 N N . PRO B 1 7 ? -36.562 -23.938 -61 1 39.78 7 PRO B N 1
ATOM 1599 C CA . PRO B 1 7 ? -36.125 -22.938 -60.031 1 39.78 7 PRO B CA 1
ATOM 1600 C C . PRO B 1 7 ? -34.625 -23.047 -59.688 1 39.78 7 PRO B C 1
ATOM 1602 O O . PRO B 1 7 ? -34.062 -24.141 -59.75 1 39.78 7 PRO B O 1
ATOM 1605 N N . ALA B 1 8 ? -33.781 -22 -59.969 1 40.91 8 ALA B N 1
ATOM 1606 C CA . ALA B 1 8 ? -32.344 -21.906 -59.719 1 40.91 8 ALA B CA 1
ATOM 1607 C C . ALA B 1 8 ? -32 -22.266 -58.281 1 40.91 8 ALA B C 1
ATOM 1609 O O . ALA B 1 8 ? -32.719 -21.891 -57.344 1 40.91 8 ALA B O 1
ATOM 1610 N N . ALA B 1 9 ? -31.281 -23.406 -58.094 1 39.28 9 ALA B N 1
ATOM 1611 C CA . ALA B 1 9 ? -30.75 -23.906 -56.812 1 39.28 9 ALA B CA 1
ATOM 1612 C C . ALA B 1 9 ? -30.016 -22.797 -56.062 1 39.28 9 ALA B C 1
ATOM 1614 O O . ALA B 1 9 ? -29.297 -22 -56.688 1 39.28 9 ALA B O 1
ATOM 1615 N N . SER B 1 10 ? -30.578 -22.281 -54.969 1 40.41 10 SER B N 1
ATOM 1616 C CA . SER B 1 10 ? -29.938 -21.297 -54.125 1 40.41 10 SER B CA 1
ATOM 1617 C C . SER B 1 10 ? -28.516 -21.703 -53.75 1 40.41 10 SER B C 1
ATOM 1619 O O . SER B 1 10 ? -28.25 -22.891 -53.5 1 40.41 10 SER B O 1
ATOM 1621 N N . PRO B 1 11 ? -27.484 -20.891 -54.156 1 40.44 11 PRO B N 1
ATOM 1622 C CA . PRO B 1 11 ? -26.094 -21.234 -53.844 1 40.44 11 PRO B CA 1
ATOM 1623 C C . PRO B 1 11 ? -25.891 -21.625 -52.375 1 40.44 11 PRO B C 1
ATOM 1625 O O . PRO B 1 11 ? -26.641 -21.172 -51.5 1 40.44 11 PRO B O 1
ATOM 1628 N N . ALA B 1 12 ? -25.5 -22.875 -52.156 1 41.28 12 ALA B N 1
ATOM 1629 C CA . ALA B 1 12 ? -25.062 -23.375 -50.844 1 41.28 12 ALA B CA 1
ATOM 1630 C C . ALA B 1 12 ? -24.188 -22.359 -50.125 1 41.28 12 ALA B C 1
ATOM 1632 O O . ALA B 1 12 ? -23.281 -21.781 -50.719 1 41.28 12 ALA B O 1
ATOM 1633 N N . GLY B 1 13 ? -24.75 -21.578 -49.219 1 37.16 13 GLY B N 1
ATOM 1634 C CA . GLY B 1 13 ? -24.031 -20.672 -48.344 1 37.16 13 GLY B CA 1
ATOM 1635 C C . GLY B 1 13 ? -22.734 -21.25 -47.812 1 37.16 13 GLY B C 1
ATOM 1636 O O . GLY B 1 13 ? -22.672 -22.422 -47.438 1 37.16 13 GLY B O 1
ATOM 1637 N N . ASN B 1 14 ? -21.578 -20.812 -48.312 1 37.59 14 ASN B N 1
ATOM 1638 C CA . ASN B 1 14 ? -20.25 -21.078 -47.781 1 37.59 14 ASN B CA 1
ATOM 1639 C C . ASN B 1 14 ? -20.219 -20.938 -46.25 1 37.59 14 ASN B C 1
ATOM 1641 O O . ASN B 1 14 ? -20.453 -19.859 -45.719 1 37.59 14 ASN B O 1
ATOM 1645 N N . THR B 1 15 ? -20.672 -21.906 -45.594 1 36.62 15 THR B N 1
ATOM 1646 C CA . THR B 1 15 ? -20.359 -21.859 -44.188 1 36.62 15 THR B CA 1
ATOM 1647 C C . THR B 1 15 ? -18.891 -21.484 -43.938 1 36.62 15 THR B C 1
ATOM 1649 O O . THR B 1 15 ? -18 -22.25 -44.312 1 36.62 15 THR B O 1
ATOM 1652 N N . ALA B 1 16 ? -18.562 -20.156 -44.031 1 40.94 16 ALA B N 1
ATOM 1653 C CA . ALA B 1 16 ? -17.266 -19.672 -43.531 1 40.94 16 ALA B CA 1
ATOM 1654 C C . ALA B 1 16 ? -16.781 -20.5 -42.344 1 40.94 16 ALA B C 1
ATOM 1656 O O . ALA B 1 16 ? -17.531 -20.719 -41.406 1 40.94 16 ALA B O 1
ATOM 1657 N N . ASN B 1 17 ? -15.984 -21.453 -42.562 1 33.69 17 ASN B N 1
ATOM 1658 C CA . ASN B 1 17 ? -15.203 -22.094 -41.5 1 33.69 17 ASN B CA 1
ATOM 1659 C C . ASN B 1 17 ? -14.773 -21.078 -40.438 1 33.69 17 ASN B C 1
ATOM 1661 O O . ASN B 1 17 ? -13.977 -20.188 -40.719 1 33.69 17 ASN B O 1
ATOM 1665 N N . GLN B 1 18 ? -15.672 -20.625 -39.594 1 39.56 18 GLN B N 1
ATOM 1666 C CA . GLN B 1 18 ? -15.172 -19.922 -38.406 1 39.56 18 GLN B CA 1
ATOM 1667 C C . GLN B 1 18 ? -13.922 -20.594 -37.875 1 39.56 18 GLN B C 1
ATOM 1669 O O . GLN B 1 18 ? -13.977 -21.734 -37.375 1 39.56 18 GLN B O 1
ATOM 1674 N N . SER B 1 19 ? -12.828 -20.453 -38.469 1 40 19 SER B N 1
ATOM 1675 C CA . SER B 1 19 ? -11.562 -20.828 -37.875 1 40 19 SER B CA 1
ATOM 1676 C C . SER B 1 19 ? -11.633 -20.703 -36.344 1 40 19 SER B C 1
ATOM 1678 O O . SER B 1 19 ? -11.984 -19.656 -35.812 1 40 19 SER B O 1
ATOM 1680 N N . ARG B 1 20 ? -12 -21.672 -35.656 1 37.97 20 ARG B N 1
ATOM 1681 C CA . ARG B 1 20 ? -11.875 -21.734 -34.219 1 37.97 20 ARG B CA 1
ATOM 1682 C C . ARG B 1 20 ? -10.602 -21.031 -33.75 1 37.97 20 ARG B C 1
ATOM 1684 O O . ARG B 1 20 ? -9.5 -21.547 -33.969 1 37.97 20 ARG B O 1
ATOM 1691 N N . ARG B 1 21 ? -10.445 -19.766 -33.812 1 39.91 21 ARG B N 1
ATOM 1692 C CA . ARG B 1 21 ? -9.352 -19.078 -33.125 1 39.91 21 ARG B CA 1
ATOM 1693 C C . ARG B 1 21 ? -8.93 -19.812 -31.875 1 39.91 21 ARG B C 1
ATOM 1695 O O . ARG B 1 21 ? -9.766 -20.125 -31.016 1 39.91 21 ARG B O 1
ATOM 1702 N N . SER B 1 22 ? -7.941 -20.625 -31.781 1 42.69 22 SER B N 1
ATOM 1703 C CA . SER B 1 22 ? -7.371 -21.234 -30.578 1 42.69 22 SER B CA 1
ATOM 1704 C C . SER B 1 22 ? -7.461 -20.312 -29.391 1 42.69 22 SER B C 1
ATOM 1706 O O . SER B 1 22 ? -7.16 -19.109 -29.5 1 42.69 22 SER B O 1
ATOM 1708 N N . PRO B 1 23 ? -8.188 -20.547 -28.312 1 47.94 23 PRO B N 1
ATOM 1709 C CA . PRO B 1 23 ? -8.328 -19.625 -27.188 1 47.94 23 PRO B CA 1
ATOM 1710 C C . PRO B 1 23 ? -6.984 -19.062 -26.719 1 47.94 23 PRO B C 1
ATOM 1712 O O . PRO B 1 23 ? -5.969 -19.766 -26.766 1 47.94 23 PRO B O 1
ATOM 1715 N N . GLU B 1 24 ? -6.68 -17.844 -27 1 53.06 24 GLU B N 1
ATOM 1716 C CA . GLU B 1 24 ? -5.539 -17.172 -26.391 1 53.06 24 GLU B CA 1
ATOM 1717 C C . GLU B 1 24 ? -5.238 -17.734 -25 1 53.06 24 GLU B C 1
ATOM 1719 O O . GLU B 1 24 ? -6.152 -17.984 -24.219 1 53.06 24 GLU B O 1
ATOM 1724 N N . PRO B 1 25 ? -4.09 -18.344 -24.938 1 56.94 25 PRO B N 1
ATOM 1725 C CA . PRO B 1 25 ? -3.76 -18.906 -23.625 1 56.94 25 PRO B CA 1
ATOM 1726 C C . PRO B 1 25 ? -4.109 -17.969 -22.469 1 56.94 25 PRO B C 1
ATOM 1728 O O . PRO B 1 25 ? -3.971 -16.75 -22.594 1 56.94 25 PRO B O 1
ATOM 1731 N N . SER B 1 26 ? -4.809 -18.516 -21.484 1 63.97 26 SER B N 1
ATOM 1732 C CA . SER B 1 26 ? -5.105 -17.75 -20.281 1 63.97 26 SER B CA 1
ATOM 1733 C C . SER B 1 26 ? -3.828 -17.297 -19.578 1 63.97 26 SER B C 1
ATOM 1735 O O . SER B 1 26 ? -2.74 -17.781 -19.891 1 63.97 26 SER B O 1
ATOM 1737 N N . GLU B 1 27 ? -3.744 -16.203 -18.875 1 66.25 27 GLU B N 1
ATOM 1738 C CA . GLU B 1 27 ? -2.586 -15.719 -18.125 1 66.25 27 GLU B CA 1
ATOM 1739 C C . GLU B 1 27 ? -1.922 -16.859 -17.344 1 66.25 27 GLU B C 1
ATOM 1741 O O . GLU B 1 27 ? -0.694 -16.938 -17.281 1 66.25 27 GLU B O 1
ATOM 1746 N N . ALA B 1 28 ? -2.795 -17.766 -16.891 1 64.69 28 ALA B N 1
ATOM 1747 C CA . ALA B 1 28 ? -2.266 -18.906 -16.141 1 64.69 28 ALA B CA 1
ATOM 1748 C C . ALA B 1 28 ? -1.428 -19.812 -17.047 1 64.69 28 ALA B C 1
ATOM 1750 O O . ALA B 1 28 ? -0.397 -20.328 -16.625 1 64.69 28 ALA B O 1
ATOM 1751 N N . ASP B 1 29 ? -1.903 -19.906 -18.281 1 67.75 29 ASP B N 1
ATOM 1752 C CA . ASP B 1 29 ? -1.166 -20.734 -19.234 1 67.75 29 ASP B CA 1
ATOM 1753 C C . ASP B 1 29 ? 0.204 -20.141 -19.547 1 67.75 29 ASP B C 1
ATOM 1755 O O . ASP B 1 29 ? 1.198 -20.859 -19.641 1 67.75 29 ASP B O 1
ATOM 1759 N N . SER B 1 30 ? 0.138 -18.891 -19.516 1 82.88 30 SER B N 1
ATOM 1760 C CA . SER B 1 30 ? 1.382 -18.203 -19.844 1 82.88 30 SER B CA 1
ATOM 1761 C C . SER B 1 30 ? 2.383 -18.297 -18.703 1 82.88 30 SER B C 1
ATOM 1763 O O . SER B 1 30 ? 3.588 -18.438 -18.922 1 82.88 30 SER B O 1
ATOM 1765 N N . ILE B 1 31 ? 1.886 -18.422 -17.516 1 87.62 31 ILE B N 1
ATOM 1766 C CA . ILE B 1 31 ? 2.76 -18.5 -16.344 1 87.62 31 ILE B CA 1
ATOM 1767 C C . ILE B 1 31 ? 3.469 -19.859 -16.328 1 87.62 31 ILE B C 1
ATOM 1769 O O . ILE B 1 31 ? 4.684 -19.922 -16.125 1 87.62 31 ILE B O 1
ATOM 1773 N N . GLY B 1 32 ? 2.674 -20.938 -16.594 1 89.56 32 GLY B N 1
ATOM 1774 C CA . GLY B 1 32 ? 3.27 -22.25 -16.656 1 89.56 32 GLY B CA 1
ATOM 1775 C C . GLY B 1 32 ? 4.375 -22.359 -17.688 1 89.56 32 GLY B C 1
ATOM 1776 O O . GLY B 1 32 ? 5.426 -22.953 -17.422 1 89.56 32 GLY B O 1
ATOM 1777 N N . MET B 1 33 ? 4.113 -21.734 -18.797 1 88.25 33 MET B N 1
ATOM 1778 C CA . MET B 1 33 ? 5.094 -21.766 -19.875 1 88.25 33 MET B CA 1
ATOM 1779 C C . MET B 1 33 ? 6.363 -21.016 -19.484 1 88.25 33 MET B C 1
ATOM 1781 O O . MET B 1 33 ? 7.473 -21.469 -19.797 1 88.25 33 MET B O 1
ATOM 1785 N N . ARG B 1 34 ? 6.191 -19.969 -18.812 1 89.38 34 ARG B N 1
ATOM 1786 C CA . ARG B 1 34 ? 7.344 -19.203 -18.359 1 89.38 34 ARG B CA 1
ATOM 1787 C C . ARG B 1 34 ? 8.164 -19.984 -17.344 1 89.38 34 ARG B C 1
ATOM 1789 O O . ARG B 1 34 ? 9.398 -19.938 -17.375 1 89.38 34 ARG B O 1
ATOM 1796 N N . LEU B 1 35 ? 7.527 -20.641 -16.516 1 92.69 35 LEU B N 1
ATOM 1797 C CA . LEU B 1 35 ? 8.211 -21.469 -15.516 1 92.69 35 LEU B CA 1
ATOM 1798 C C . LEU B 1 35 ? 8.984 -22.594 -16.188 1 92.69 35 LEU B C 1
ATOM 1800 O O . LEU B 1 35 ? 10.133 -22.875 -15.82 1 92.69 35 LEU B O 1
ATOM 1804 N N . ARG B 1 36 ? 8.383 -23.172 -17.172 1 94.25 36 ARG B N 1
ATOM 1805 C CA . ARG B 1 36 ? 9.047 -24.219 -17.938 1 94.25 36 ARG B CA 1
ATOM 1806 C C . ARG B 1 36 ? 10.305 -23.688 -18.609 1 94.25 36 A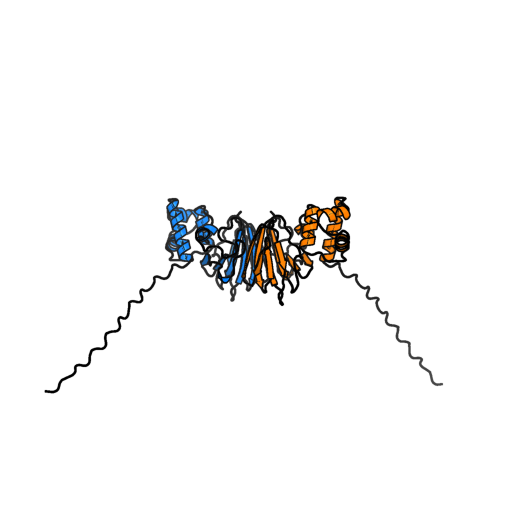RG B C 1
ATOM 1808 O O . ARG B 1 36 ? 11.367 -24.312 -18.547 1 94.25 36 ARG B O 1
ATOM 1815 N N . GLU B 1 37 ? 10.109 -22.578 -19.234 1 93.81 37 GLU B N 1
ATOM 1816 C CA . GLU B 1 37 ? 11.227 -21.969 -19.953 1 93.81 37 GLU B CA 1
ATOM 1817 C C . GLU B 1 37 ? 12.391 -21.688 -19 1 93.81 37 GLU B C 1
ATOM 1819 O O . GLU B 1 37 ? 13.547 -21.938 -19.344 1 93.81 37 GLU B O 1
ATOM 1824 N N . GLU B 1 38 ? 12.086 -21.172 -17.891 1 93.56 38 GLU B N 1
ATOM 1825 C CA . GLU B 1 38 ? 13.125 -20.875 -16.906 1 93.56 38 GLU B CA 1
ATOM 1826 C C . GLU B 1 38 ? 13.797 -22.156 -16.406 1 93.56 38 GLU B C 1
ATOM 1828 O O . GLU B 1 38 ? 15.023 -22.203 -16.266 1 93.56 38 GLU B O 1
ATOM 1833 N N . ARG B 1 39 ? 13.016 -23.188 -16.109 1 95.88 39 ARG B N 1
ATOM 1834 C CA . ARG B 1 39 ? 13.562 -24.469 -15.672 1 95.88 39 ARG B CA 1
ATOM 1835 C C . ARG B 1 39 ? 14.531 -25.031 -16.703 1 95.88 39 ARG B C 1
ATOM 1837 O O . ARG B 1 39 ? 15.633 -25.469 -16.375 1 95.88 39 ARG B O 1
ATOM 1844 N N . LEU B 1 40 ? 14.117 -25 -17.953 1 96.56 40 LEU B N 1
ATOM 1845 C CA . LEU B 1 40 ? 14.922 -25.531 -19.047 1 96.56 40 LEU B CA 1
ATOM 1846 C C . LEU B 1 40 ? 16.203 -24.703 -19.25 1 96.56 40 LEU B C 1
ATOM 1848 O O . LEU B 1 40 ? 17.266 -25.266 -19.484 1 96.56 40 LEU B O 1
ATOM 1852 N N . LYS B 1 41 ? 16.047 -23.484 -19.141 1 95.56 41 LYS B N 1
ATOM 1853 C CA . LYS B 1 41 ? 17.203 -22.594 -19.25 1 95.56 41 LYS B CA 1
ATOM 1854 C C . LYS B 1 41 ? 18.281 -22.953 -18.234 1 95.56 41 LYS B C 1
ATOM 1856 O O . LYS B 1 41 ? 19.469 -22.797 -18.5 1 95.56 41 LYS B O 1
ATOM 1861 N N . GLN B 1 42 ? 17.875 -23.422 -17.156 1 95.38 42 GLN B N 1
ATOM 1862 C CA . GLN B 1 42 ? 18.812 -23.734 -16.078 1 95.38 42 GLN B CA 1
ATOM 1863 C C . GLN B 1 42 ? 19.266 -25.203 -16.156 1 95.38 42 GLN B C 1
ATOM 1865 O O . GLN B 1 42 ? 20 -25.656 -15.289 1 95.38 42 GLN B O 1
ATOM 1870 N N . GLY B 1 43 ? 18.703 -25.938 -17.062 1 96.06 43 GLY B N 1
ATOM 1871 C CA . GLY B 1 43 ? 19.062 -27.344 -17.234 1 96.06 43 GLY B CA 1
ATOM 1872 C C . GLY B 1 43 ? 18.484 -28.234 -16.156 1 96.06 43 GLY B C 1
ATOM 1873 O O . GLY B 1 43 ? 19 -29.328 -15.906 1 96.06 43 GLY B O 1
ATOM 1874 N N . MET B 1 44 ? 17.531 -27.797 -15.523 1 96.19 44 MET B N 1
ATOM 1875 C CA . MET B 1 44 ? 16.938 -28.562 -14.438 1 96.19 44 MET B CA 1
ATOM 1876 C C . MET B 1 44 ? 15.867 -29.516 -14.969 1 96.19 44 MET B C 1
ATOM 1878 O O . MET B 1 44 ? 15.055 -29.125 -15.812 1 96.19 44 MET B O 1
ATOM 1882 N N . THR B 1 45 ? 15.844 -30.734 -14.5 1 96.81 45 THR B N 1
ATOM 1883 C CA . THR B 1 45 ? 14.82 -31.703 -14.891 1 96.81 45 THR B CA 1
ATOM 1884 C C . THR B 1 45 ? 13.555 -31.516 -14.047 1 96.81 45 THR B C 1
ATOM 1886 O O . THR B 1 45 ? 13.594 -30.875 -12.992 1 96.81 45 THR B O 1
ATOM 1889 N N . LEU B 1 46 ? 12.516 -32.062 -14.484 1 96.62 46 LEU B N 1
ATOM 1890 C CA . LEU B 1 46 ? 11.289 -32.062 -13.695 1 96.62 46 LEU B CA 1
ATOM 1891 C C . LEU B 1 46 ? 11.477 -32.781 -12.375 1 96.62 46 LEU B C 1
ATOM 1893 O O . LEU B 1 46 ? 10.922 -32.375 -11.352 1 96.62 46 LEU B O 1
ATOM 1897 N N . GLY B 1 47 ? 12.188 -33.875 -12.43 1 96.62 47 GLY B N 1
ATOM 1898 C CA . GLY B 1 47 ? 12.469 -34.625 -11.227 1 96.62 47 GLY B CA 1
ATOM 1899 C C . GLY B 1 47 ? 13.172 -33.844 -10.148 1 96.62 47 GLY B C 1
ATOM 1900 O O . GLY B 1 47 ? 12.773 -33.875 -8.984 1 96.62 47 GLY B O 1
ATOM 1901 N N . ARG B 1 48 ? 14.18 -33.188 -10.531 1 96.62 48 ARG B N 1
ATOM 1902 C CA . ARG B 1 48 ? 14.922 -32.344 -9.586 1 96.62 48 ARG B CA 1
ATOM 1903 C C . ARG B 1 48 ? 14.047 -31.234 -9.031 1 96.62 48 ARG B C 1
ATOM 1905 O O . ARG B 1 48 ? 14.07 -30.953 -7.832 1 96.62 48 ARG B O 1
ATOM 1912 N N . LEU B 1 49 ? 13.344 -30.547 -9.914 1 96.88 49 LEU B N 1
ATOM 1913 C CA . LEU B 1 49 ? 12.445 -29.484 -9.477 1 96.88 49 LEU B CA 1
ATOM 1914 C C . LEU B 1 49 ? 11.414 -30.031 -8.492 1 96.88 49 LEU B C 1
ATOM 1916 O O . LEU B 1 49 ? 11.102 -29.375 -7.496 1 96.88 49 LEU B O 1
ATOM 1920 N N . SER B 1 50 ? 10.875 -31.125 -8.781 1 96.38 50 SER B N 1
ATOM 1921 C CA . SER B 1 50 ? 9.906 -31.781 -7.918 1 96.38 50 SER B CA 1
ATOM 1922 C C . SER B 1 50 ? 10.453 -31.969 -6.512 1 96.38 50 SER B C 1
ATOM 1924 O O . SER B 1 50 ? 9.797 -31.625 -5.527 1 96.38 50 SER B O 1
ATOM 1926 N N . GLU B 1 51 ? 11.602 -32.469 -6.43 1 95.06 51 GLU B N 1
ATOM 1927 C CA . GLU B 1 51 ? 12.242 -32.75 -5.145 1 95.06 51 GLU B CA 1
ATOM 1928 C C . GLU B 1 51 ? 12.453 -31.469 -4.352 1 95.06 51 GLU B C 1
ATOM 1930 O O . GLU B 1 51 ? 12.195 -31.422 -3.148 1 95.06 51 GLU B O 1
ATOM 1935 N N . GLU B 1 52 ? 12.844 -30.484 -5 1 94.06 52 GLU B N 1
ATOM 1936 C CA . GLU B 1 52 ? 13.219 -29.25 -4.32 1 94.06 52 GLU B CA 1
ATOM 1937 C C . GLU B 1 52 ? 11.992 -28.406 -3.99 1 94.06 52 GLU B C 1
ATOM 1939 O O . GLU B 1 52 ? 11.984 -27.688 -2.992 1 94.06 52 GLU B O 1
ATOM 1944 N N . ALA B 1 53 ? 11.016 -28.438 -4.809 1 92.81 53 ALA B N 1
ATOM 1945 C CA . ALA B 1 53 ? 9.844 -27.578 -4.645 1 92.81 53 ALA B CA 1
ATOM 1946 C C . ALA B 1 53 ? 8.789 -28.25 -3.77 1 92.81 53 ALA B C 1
ATOM 1948 O O . ALA B 1 53 ? 7.852 -27.594 -3.307 1 92.81 53 ALA B O 1
ATOM 1949 N N . GLY B 1 54 ? 8.93 -29.547 -3.602 1 91.19 54 GLY B N 1
ATOM 1950 C CA . GLY B 1 54 ? 7.938 -30.281 -2.832 1 91.19 54 GLY B CA 1
ATOM 1951 C C . GLY B 1 54 ? 6.629 -30.484 -3.572 1 91.19 54 GLY B C 1
ATOM 1952 O O . GLY B 1 54 ? 5.555 -30.438 -2.969 1 91.19 54 GLY B O 1
ATOM 1953 N N . LEU B 1 55 ? 6.699 -30.641 -4.855 1 93.38 55 LEU B N 1
ATOM 1954 C CA . LEU B 1 55 ? 5.566 -30.891 -5.738 1 93.38 55 LEU B CA 1
ATOM 1955 C C . LEU B 1 55 ? 5.773 -32.156 -6.539 1 93.38 55 LEU B C 1
ATOM 1957 O O . LEU B 1 55 ? 6.906 -32.531 -6.863 1 93.38 55 LEU B O 1
ATOM 1961 N N . SER B 1 56 ? 4.766 -32.812 -6.828 1 94.69 56 SER B N 1
ATOM 1962 C CA . SER B 1 56 ? 4.906 -34.031 -7.617 1 94.69 56 SER B CA 1
ATOM 1963 C C . SER B 1 56 ? 5.297 -33.719 -9.055 1 94.69 56 SER B C 1
ATOM 1965 O O . SER B 1 56 ? 4.98 -32.656 -9.57 1 94.69 56 SER B O 1
ATOM 1967 N N . ILE B 1 57 ? 5.965 -34.656 -9.648 1 95.5 57 ILE B N 1
ATOM 1968 C CA . ILE B 1 57 ? 6.363 -34.531 -11.047 1 95.5 57 ILE B CA 1
ATOM 1969 C C . ILE B 1 57 ? 5.129 -34.344 -11.914 1 95.5 57 ILE B C 1
ATOM 1971 O O . ILE B 1 57 ? 5.141 -33.531 -12.852 1 95.5 57 ILE B O 1
ATOM 1975 N N . GLY B 1 58 ? 4.102 -35.031 -11.594 1 95.12 58 GLY B N 1
ATOM 1976 C CA . GLY B 1 58 ? 2.857 -34.906 -12.336 1 95.12 58 GLY B CA 1
ATOM 1977 C C . GLY B 1 58 ? 2.262 -33.5 -12.258 1 95.12 58 GLY B C 1
ATOM 1978 O O . GLY B 1 58 ? 1.872 -32.938 -13.273 1 95.12 58 GLY B O 1
ATOM 1979 N N . ALA B 1 59 ? 2.197 -33.062 -11.078 1 92.19 59 ALA B N 1
ATOM 1980 C CA . ALA B 1 59 ? 1.667 -31.703 -10.875 1 92.19 59 ALA B CA 1
ATOM 1981 C C . ALA B 1 59 ? 2.498 -30.672 -11.625 1 92.19 59 ALA B C 1
ATOM 1983 O O . ALA B 1 59 ? 1.949 -29.781 -12.289 1 92.19 59 ALA B O 1
ATOM 1984 N N . LEU B 1 60 ? 3.787 -30.797 -11.5 1 95.5 60 LEU B N 1
ATOM 1985 C CA . LEU B 1 60 ? 4.703 -29.875 -12.18 1 95.5 60 LEU B CA 1
ATOM 1986 C C . LEU B 1 60 ? 4.508 -29.938 -13.688 1 95.5 60 LEU B C 1
ATOM 1988 O O . LEU B 1 60 ? 4.473 -28.891 -14.352 1 95.5 60 LEU B O 1
ATOM 1992 N N . SER B 1 61 ? 4.367 -31.078 -14.219 1 94.69 61 SER B N 1
ATOM 1993 C CA . SER B 1 61 ? 4.164 -31.25 -15.656 1 94.69 61 SER B CA 1
ATOM 1994 C C . SER B 1 61 ? 2.869 -30.594 -16.109 1 94.69 61 SER B C 1
ATOM 1996 O O . SER B 1 61 ? 2.848 -29.906 -17.141 1 94.69 61 SER B O 1
ATOM 1998 N N . GLN B 1 62 ? 1.876 -30.812 -15.344 1 92.62 62 GLN B N 1
ATOM 1999 C CA . GLN B 1 62 ? 0.585 -30.234 -15.695 1 92.62 62 GLN B CA 1
ATOM 2000 C C . GLN B 1 62 ? 0.65 -28.703 -15.688 1 92.62 62 GLN B C 1
ATOM 2002 O O . GLN B 1 62 ? 0.091 -28.062 -16.578 1 92.62 62 GLN B O 1
ATOM 2007 N N . VAL B 1 63 ? 1.3 -28.156 -14.703 1 92.06 63 VAL B N 1
ATOM 2008 C CA . VAL B 1 63 ? 1.453 -26.719 -14.586 1 92.06 63 VAL B CA 1
ATOM 2009 C C . VAL B 1 63 ? 2.232 -26.172 -15.781 1 92.06 63 VAL B C 1
ATOM 2011 O O . VAL B 1 63 ? 1.794 -25.234 -16.453 1 92.06 63 VAL B O 1
ATOM 2014 N N . GLU B 1 64 ? 3.318 -26.844 -16.078 1 94.06 64 GLU B N 1
ATOM 2015 C CA . GLU B 1 64 ? 4.215 -26.344 -17.125 1 94.06 64 GLU B CA 1
ATOM 2016 C C . GLU B 1 64 ? 3.586 -26.484 -18.516 1 94.06 64 GLU B C 1
ATOM 2018 O O . GLU B 1 64 ? 3.928 -25.75 -19.438 1 94.06 64 GLU B O 1
ATOM 2023 N N . ARG B 1 65 ? 2.652 -27.359 -18.625 1 90.56 65 ARG B N 1
ATOM 2024 C CA . ARG B 1 65 ? 1.998 -27.594 -19.922 1 90.56 65 ARG B CA 1
ATOM 2025 C C . ARG B 1 65 ? 0.711 -26.781 -20.031 1 90.56 65 ARG B C 1
ATOM 2027 O O . ARG B 1 65 ? 0.018 -26.844 -21.047 1 90.56 65 ARG B O 1
ATOM 2034 N N . GLY B 1 66 ? 0.385 -26.125 -18.984 1 87.06 66 GLY B N 1
ATOM 2035 C CA . GLY B 1 66 ? -0.804 -25.297 -19 1 87.06 66 GLY B CA 1
ATOM 2036 C C . GLY B 1 66 ? -2.088 -26.078 -18.797 1 87.06 66 GLY B C 1
ATOM 2037 O O . GLY B 1 66 ? -3.174 -25.594 -19.109 1 87.06 66 GLY B O 1
ATOM 2038 N N . LEU B 1 67 ? -2.023 -27.281 -18.344 1 86.5 67 LEU B N 1
ATOM 2039 C CA . LEU B 1 67 ? -3.191 -28.125 -18.141 1 86.5 67 LEU B CA 1
ATOM 2040 C C . LEU B 1 67 ? -3.898 -27.781 -16.828 1 86.5 67 LEU B C 1
ATOM 2042 O O . LEU B 1 67 ? -5.102 -28.016 -16.688 1 86.5 67 LEU B O 1
ATOM 2046 N N . VAL B 1 68 ? -3.105 -27.359 -15.891 1 84.81 68 VAL B N 1
ATOM 2047 C CA . VAL B 1 68 ? -3.654 -26.891 -14.625 1 84.81 68 VAL B CA 1
ATOM 2048 C C . VAL B 1 68 ? -3.104 -25.5 -14.312 1 84.81 68 VAL B C 1
ATOM 2050 O O . VAL B 1 68 ? -1.911 -25.25 -14.5 1 84.81 68 VAL B O 1
ATOM 2053 N N . SER B 1 69 ? -3.998 -24.641 -13.883 1 85.5 69 SER B N 1
ATOM 2054 C CA . SER B 1 69 ? -3.545 -23.328 -13.43 1 85.5 69 SER B CA 1
ATOM 2055 C C . SER B 1 69 ? -2.871 -23.422 -12.062 1 85.5 69 SER B C 1
ATOM 2057 O O . SER B 1 69 ? -3.443 -23.969 -11.117 1 85.5 69 SER B O 1
ATOM 2059 N N . PRO B 1 70 ? -1.692 -22.906 -12.078 1 90.69 70 PRO B N 1
ATOM 2060 C CA . PRO B 1 70 ? -1.033 -22.984 -10.773 1 90.69 70 PRO B CA 1
ATOM 2061 C C . PRO B 1 70 ? -1.661 -22.047 -9.742 1 90.69 70 PRO B C 1
ATOM 2063 O O . PRO B 1 70 ? -2.209 -21 -10.102 1 90.69 70 PRO B O 1
ATOM 2066 N N . THR B 1 71 ? -1.575 -22.5 -8.461 1 89.06 71 THR B N 1
ATOM 2067 C CA . THR B 1 71 ? -1.926 -21.594 -7.367 1 89.06 71 THR B CA 1
ATOM 2068 C C . THR B 1 71 ? -0.802 -20.594 -7.109 1 89.06 71 THR B C 1
ATOM 2070 O O . THR B 1 71 ? 0.311 -20.766 -7.613 1 89.06 71 THR B O 1
ATOM 2073 N N . VAL B 1 72 ? -1.102 -19.531 -6.285 1 91.38 72 VAL B N 1
ATOM 2074 C CA . VAL B 1 72 ? -0.09 -18.578 -5.859 1 91.38 72 VAL B CA 1
ATOM 2075 C C . VAL B 1 72 ? 1.065 -19.312 -5.18 1 91.38 72 VAL B C 1
ATOM 2077 O O . VAL B 1 72 ? 2.23 -19.109 -5.535 1 91.38 72 VAL B O 1
ATOM 2080 N N . ARG B 1 73 ? 0.81 -20.203 -4.332 1 91.12 73 ARG B N 1
ATOM 2081 C CA . ARG B 1 73 ? 1.819 -20.984 -3.611 1 91.12 73 ARG B CA 1
ATOM 2082 C C . ARG B 1 73 ? 2.713 -21.75 -4.578 1 91.12 73 ARG B C 1
ATOM 2084 O O . ARG B 1 73 ? 3.936 -21.766 -4.418 1 91.12 73 ARG B O 1
ATOM 2091 N N . THR B 1 74 ? 2.098 -22.375 -5.531 1 91.69 74 THR B N 1
ATOM 2092 C CA . THR B 1 74 ? 2.84 -23.172 -6.496 1 91.69 74 THR B CA 1
ATOM 2093 C C . THR B 1 74 ? 3.809 -22.312 -7.293 1 91.69 74 THR B C 1
ATOM 2095 O O . THR B 1 74 ? 4.965 -22.688 -7.492 1 91.69 74 THR B O 1
ATOM 2098 N N . ILE B 1 75 ? 3.297 -21.156 -7.715 1 91.38 75 ILE B N 1
ATOM 2099 C CA . ILE B 1 75 ? 4.129 -20.219 -8.477 1 91.38 75 ILE B CA 1
ATOM 2100 C C . ILE B 1 75 ? 5.328 -19.797 -7.629 1 91.38 75 ILE B C 1
ATOM 2102 O O . ILE B 1 75 ? 6.469 -19.844 -8.094 1 91.38 75 ILE B O 1
ATOM 2106 N N . TYR B 1 76 ? 5.125 -19.5 -6.395 1 90.88 76 TYR B N 1
ATOM 2107 C CA . TYR B 1 76 ? 6.188 -19.031 -5.516 1 90.88 76 TYR B CA 1
ATOM 2108 C C . TYR B 1 76 ? 7.16 -20.141 -5.184 1 90.88 76 TYR B C 1
ATOM 2110 O O . TYR B 1 76 ? 8.375 -19.922 -5.121 1 90.88 76 TYR B O 1
ATOM 2118 N N . ALA B 1 77 ? 6.66 -21.359 -4.984 1 91.06 77 ALA B N 1
ATOM 2119 C CA . ALA B 1 77 ? 7.512 -22.5 -4.695 1 91.06 77 ALA B CA 1
ATOM 2120 C C . ALA B 1 77 ? 8.461 -22.781 -5.855 1 91.06 77 ALA B C 1
ATOM 2122 O O . ALA B 1 77 ? 9.664 -22.953 -5.648 1 91.06 77 ALA B O 1
ATOM 2123 N N . ILE B 1 78 ? 7.867 -22.781 -7.059 1 93.5 78 ILE B N 1
ATOM 2124 C CA . ILE B 1 78 ? 8.672 -23.078 -8.242 1 93.5 78 ILE B CA 1
ATOM 2125 C C . ILE B 1 78 ? 9.68 -21.953 -8.477 1 93.5 78 ILE B C 1
ATOM 2127 O O . ILE B 1 78 ? 10.859 -22.219 -8.719 1 93.5 78 ILE B O 1
ATOM 2131 N N . ALA B 1 79 ? 9.18 -20.734 -8.391 1 91.62 79 ALA B N 1
ATOM 2132 C CA . ALA B 1 79 ? 10.062 -19.594 -8.602 1 91.62 79 ALA B CA 1
ATOM 2133 C C . ALA B 1 79 ? 11.211 -19.594 -7.598 1 91.62 79 ALA B C 1
ATOM 2135 O O . ALA B 1 79 ? 12.344 -19.266 -7.945 1 91.62 79 ALA B O 1
ATOM 2136 N N . GLY B 1 80 ? 10.938 -19.938 -6.41 1 89.44 80 GLY B N 1
ATOM 2137 C CA . GLY B 1 80 ? 11.961 -20.031 -5.375 1 89.44 80 GLY B CA 1
ATOM 2138 C C . GLY B 1 80 ? 13.062 -21 -5.715 1 89.44 80 GLY B C 1
ATOM 2139 O O . GLY B 1 80 ? 14.25 -20.688 -5.562 1 89.44 80 GLY B O 1
ATOM 2140 N N . VAL B 1 81 ? 12.711 -22.172 -6.152 1 92.56 81 VAL B N 1
ATOM 2141 C CA . VAL B 1 81 ? 13.688 -23.203 -6.496 1 92.56 81 VAL B CA 1
ATOM 2142 C C . VAL B 1 81 ? 14.516 -22.75 -7.691 1 92.56 81 VAL B C 1
ATOM 2144 O O . VAL B 1 81 ? 15.734 -22.969 -7.73 1 92.56 81 VAL B O 1
ATOM 2147 N N . LEU B 1 82 ? 13.82 -22.047 -8.641 1 93.69 82 LEU B N 1
ATOM 2148 C CA . LEU B 1 82 ? 14.492 -21.609 -9.859 1 93.69 82 LEU B CA 1
ATOM 2149 C C . LEU B 1 82 ? 15.312 -20.344 -9.609 1 93.69 82 LEU B C 1
ATOM 2151 O O . LEU B 1 82 ? 16.047 -19.906 -10.484 1 93.69 82 LEU B O 1
ATOM 2155 N N . GLY B 1 83 ? 15.133 -19.75 -8.477 1 90.44 83 GLY B N 1
ATOM 2156 C CA . GLY B 1 83 ? 15.898 -18.562 -8.125 1 90.44 83 GLY B CA 1
ATOM 2157 C C . GLY B 1 83 ? 15.461 -17.328 -8.875 1 90.44 83 GLY B C 1
ATOM 2158 O O . GLY B 1 83 ? 16.281 -16.469 -9.219 1 90.44 83 GLY B O 1
ATOM 2159 N N . ILE B 1 84 ? 14.25 -17.281 -9.289 1 86.12 84 ILE B N 1
ATOM 2160 C CA . ILE B 1 84 ? 13.719 -16.094 -9.969 1 86.12 84 ILE B CA 1
ATOM 2161 C C . ILE B 1 84 ? 12.656 -15.438 -9.102 1 86.12 84 ILE B C 1
ATOM 2163 O O . ILE B 1 84 ? 12.156 -16.047 -8.148 1 86.12 84 ILE B O 1
ATOM 2167 N N . SER B 1 85 ? 12.375 -14.195 -9.438 1 84.19 85 SER B N 1
ATOM 2168 C CA . SER B 1 85 ? 11.344 -13.469 -8.711 1 84.19 85 SER B CA 1
ATOM 2169 C C . SER B 1 85 ? 9.945 -13.922 -9.133 1 84.19 85 SER B C 1
ATOM 2171 O O . SER B 1 85 ? 9.617 -13.906 -10.328 1 84.19 85 SER B O 1
ATOM 2173 N N . PRO B 1 86 ? 9.18 -14.32 -8.164 1 86 86 PRO B N 1
ATOM 2174 C CA . PRO B 1 86 ? 7.793 -14.617 -8.531 1 86 86 PRO B CA 1
ATOM 2175 C C . PRO B 1 86 ? 7.109 -13.469 -9.266 1 86 86 PRO B C 1
ATOM 2177 O O . PRO B 1 86 ? 6.285 -13.695 -10.156 1 86 86 PRO B O 1
ATOM 2180 N N . ALA B 1 87 ? 7.445 -12.289 -8.828 1 80.38 87 ALA B N 1
ATOM 2181 C CA . ALA B 1 87 ? 6.863 -11.117 -9.469 1 80.38 87 ALA B CA 1
ATOM 2182 C C . ALA B 1 87 ? 7.184 -11.094 -10.961 1 80.38 87 ALA B C 1
ATOM 2184 O O . ALA B 1 87 ? 6.348 -10.695 -11.781 1 80.38 87 ALA B O 1
ATOM 2185 N N . SER B 1 88 ? 8.375 -11.523 -11.312 1 79.44 88 SER B N 1
ATOM 2186 C CA . SER B 1 88 ? 8.789 -11.516 -12.711 1 79.44 88 SER B CA 1
ATOM 2187 C C . SER B 1 88 ? 8.023 -12.555 -13.523 1 79.44 88 SER B C 1
ATOM 2189 O O . SER B 1 88 ? 7.852 -12.398 -14.734 1 79.44 88 SER B O 1
ATOM 2191 N N . VAL B 1 89 ? 7.613 -13.594 -12.875 1 82.62 89 VAL B N 1
ATOM 2192 C CA . VAL B 1 89 ? 6.848 -14.648 -13.531 1 82.62 89 VAL B CA 1
ATOM 2193 C C . VAL B 1 89 ? 5.395 -14.203 -13.695 1 82.62 89 VAL B C 1
ATOM 2195 O O . VAL B 1 89 ? 4.773 -14.469 -14.727 1 82.62 89 VAL B O 1
ATOM 2198 N N . ILE B 1 90 ? 4.883 -13.562 -12.648 1 80.75 90 ILE B N 1
ATOM 2199 C CA . ILE B 1 90 ? 3.484 -13.148 -12.602 1 80.75 90 ILE B CA 1
ATOM 2200 C C . ILE B 1 90 ? 3.283 -11.922 -13.492 1 80.75 90 ILE B C 1
ATOM 2202 O O . ILE B 1 90 ? 2.273 -11.812 -14.188 1 80.75 90 ILE B O 1
ATOM 2206 N N . ASP B 1 91 ? 4.078 -10.992 -13.375 1 70.88 91 ASP B N 1
ATOM 2207 C CA . ASP B 1 91 ? 3.992 -9.758 -14.148 1 70.88 91 ASP B CA 1
ATOM 2208 C C . ASP B 1 91 ? 5.113 -9.68 -15.18 1 70.88 91 ASP B C 1
ATOM 2210 O O . ASP B 1 91 ? 6.059 -8.906 -15.023 1 70.88 91 ASP B O 1
ATOM 2214 N N . PRO B 1 92 ? 4.969 -10.539 -16.188 1 58.22 92 PRO B N 1
ATOM 2215 C CA . PRO B 1 92 ? 6.105 -10.523 -17.109 1 58.22 92 PRO B CA 1
ATOM 2216 C C . PRO B 1 92 ? 6.203 -9.219 -17.891 1 58.22 92 PRO B C 1
ATOM 2218 O O . PRO B 1 92 ? 7.223 -8.961 -18.547 1 58.22 92 PRO B O 1
ATOM 2221 N N . ILE B 1 93 ? 4.984 -8.656 -18.172 1 53.88 93 ILE B N 1
ATOM 2222 C CA . ILE B 1 93 ? 4.953 -7.488 -19.047 1 53.88 93 ILE B CA 1
ATOM 2223 C C . ILE B 1 93 ? 5.883 -6.41 -18.484 1 53.88 93 ILE B C 1
ATOM 2225 O O . ILE B 1 93 ? 6.035 -5.344 -19.094 1 53.88 93 ILE B O 1
ATOM 2229 N N . GLY B 1 94 ? 6.219 -6.449 -17.281 1 48.59 94 GLY B N 1
ATOM 2230 C CA . GLY B 1 94 ? 7.188 -5.387 -17.078 1 48.59 94 GLY B CA 1
ATOM 2231 C C . GLY B 1 94 ? 7.957 -5.039 -18.344 1 48.59 94 GLY B C 1
ATOM 2232 O O . GLY B 1 94 ? 8.336 -3.887 -18.547 1 48.59 94 GLY B O 1
ATOM 2233 N N . ALA B 1 95 ? 8.375 -6.082 -19.234 1 41.94 95 ALA B N 1
ATOM 2234 C CA . ALA B 1 95 ? 9.258 -5.836 -20.359 1 41.94 95 ALA B CA 1
ATOM 2235 C C . ALA B 1 95 ? 8.508 -5.148 -21.5 1 41.94 95 ALA B C 1
ATOM 2237 O O . ALA B 1 95 ? 9.078 -4.316 -22.219 1 41.94 95 ALA B O 1
ATOM 2238 N N . GLN B 1 96 ? 7.438 -5.723 -22.031 1 41.91 96 GLN B N 1
ATOM 2239 C CA . GLN B 1 96 ? 6.941 -5.168 -23.297 1 41.91 96 GLN B CA 1
ATOM 2240 C C . GLN B 1 96 ? 5.773 -4.215 -23.047 1 41.91 96 GLN B C 1
ATOM 2242 O O . GLN B 1 96 ? 5.164 -3.725 -24 1 41.91 96 GLN B O 1
ATOM 2247 N N . ALA B 1 97 ? 5.25 -4.305 -21.938 1 45.38 97 ALA B N 1
ATOM 2248 C CA . ALA B 1 97 ? 3.916 -3.717 -21.859 1 45.38 97 ALA B CA 1
ATOM 2249 C C . ALA B 1 97 ? 3.938 -2.248 -22.281 1 45.38 97 ALA B C 1
ATOM 2251 O O . ALA B 1 97 ? 4.992 -1.607 -22.266 1 45.38 97 ALA B O 1
ATOM 2252 N N . ALA B 1 98 ? 2.582 -1.788 -22.438 1 46.06 98 ALA B N 1
ATOM 2253 C CA . ALA B 1 98 ? 2.045 -0.597 -23.094 1 46.06 98 ALA B CA 1
ATOM 2254 C C . ALA B 1 98 ? 2.715 0.668 -22.562 1 46.06 98 ALA B C 1
ATOM 2256 O O . ALA B 1 98 ? 3.041 0.756 -21.375 1 46.06 98 ALA B O 1
ATOM 2257 N N . ALA B 1 99 ? 3.262 1.289 -23.375 1 47 99 ALA B N 1
ATOM 2258 C CA . ALA B 1 99 ? 3.729 2.664 -23.219 1 47 99 ALA B CA 1
ATOM 2259 C C . ALA B 1 99 ? 2.92 3.402 -22.156 1 47 99 ALA B C 1
ATOM 2261 O O . ALA B 1 99 ? 1.687 3.355 -22.172 1 47 99 ALA B O 1
ATOM 2262 N N . PRO B 1 100 ? 3.479 3.502 -20.875 1 49.31 100 PRO B N 1
ATOM 2263 C CA . PRO B 1 100 ? 2.785 4.316 -19.875 1 49.31 100 PRO B CA 1
ATOM 2264 C C . PRO B 1 100 ? 1.864 5.363 -20.5 1 49.31 100 PRO B C 1
ATOM 2266 O O . PRO B 1 100 ? 2.209 5.965 -21.516 1 49.31 100 PRO B O 1
ATOM 2269 N N . GLU B 1 101 ? 0.599 5.105 -20.531 1 53.31 101 GLU B N 1
ATOM 2270 C CA . GLU B 1 101 ? -0.017 6.41 -20.781 1 53.31 101 GLU B CA 1
ATOM 2271 C C . GLU B 1 101 ? 0.858 7.539 -20.234 1 53.31 101 GLU B C 1
ATOM 2273 O O . GLU B 1 101 ? 1.917 7.289 -19.656 1 53.31 101 GLU B O 1
ATOM 2278 N N . ASP B 1 102 ? 0.354 8.906 -20.156 1 58.53 102 ASP B N 1
ATOM 2279 C CA . ASP B 1 102 ? 0.838 10.273 -19.984 1 58.53 102 ASP B CA 1
ATOM 2280 C C . ASP B 1 102 ? 1.642 10.422 -18.703 1 58.53 102 ASP B C 1
ATOM 2282 O O . ASP B 1 102 ? 2.355 11.414 -18.516 1 58.53 102 ASP B O 1
ATOM 2286 N N . SER B 1 103 ? 1.44 9.398 -17.734 1 78.25 103 SER B N 1
ATOM 2287 C CA . SER B 1 103 ? 2.25 9.75 -16.578 1 78.25 103 SER B CA 1
ATOM 2288 C C . SER B 1 103 ? 2.945 8.523 -16 1 78.25 103 SER B C 1
ATOM 2290 O O . SER B 1 103 ? 2.336 7.461 -15.867 1 78.25 103 SER B O 1
ATOM 2292 N N . PRO B 1 104 ? 4.23 8.664 -15.836 1 86.38 104 PRO B N 1
ATOM 2293 C CA . PRO B 1 104 ? 5.012 7.574 -15.25 1 86.38 104 PRO B CA 1
ATOM 2294 C C . PRO B 1 104 ? 4.586 7.25 -13.82 1 86.38 104 PRO B C 1
ATOM 2296 O O . PRO B 1 104 ? 4.996 6.227 -13.266 1 86.38 104 PRO B O 1
ATOM 2299 N N . PHE B 1 105 ? 3.674 8.016 -13.328 1 92.81 105 PHE B N 1
ATOM 2300 C CA . PHE B 1 105 ? 3.381 7.867 -11.906 1 92.81 105 PHE B CA 1
ATOM 2301 C C . PHE B 1 105 ? 2.004 7.246 -11.695 1 92.81 105 PHE B C 1
ATOM 2303 O O . PHE B 1 105 ? 1.69 6.77 -10.602 1 92.81 105 PHE B O 1
ATOM 2310 N N . ILE B 1 106 ? 1.194 7.328 -12.781 1 93.75 106 ILE B N 1
ATOM 2311 C CA . ILE B 1 106 ? -0.212 6.977 -12.617 1 93.75 106 ILE B CA 1
ATOM 2312 C C . ILE B 1 106 ? -0.524 5.707 -13.406 1 93.75 106 ILE B C 1
ATOM 2314 O O . ILE B 1 106 ? -0.099 5.566 -14.555 1 93.75 106 ILE B O 1
ATOM 2318 N N . VAL B 1 107 ? -1.205 4.789 -12.805 1 92.94 107 VAL B N 1
ATOM 2319 C CA . VAL B 1 107 ? -1.82 3.67 -13.508 1 92.94 107 VAL B CA 1
ATOM 2320 C C . VAL B 1 107 ? -3.34 3.752 -13.383 1 92.94 107 VAL B C 1
ATOM 2322 O O . VAL B 1 107 ? -3.891 3.576 -12.297 1 92.94 107 VAL B O 1
ATOM 2325 N N . ARG B 1 108 ? -3.986 3.955 -14.531 1 93.69 108 ARG B N 1
ATOM 2326 C CA . ARG B 1 108 ? -5.441 4.082 -14.555 1 93.69 108 ARG B CA 1
ATOM 2327 C C . ARG B 1 108 ? -6.109 2.717 -14.414 1 93.69 108 ARG B C 1
ATOM 2329 O O . ARG B 1 108 ? -5.648 1.73 -14.992 1 93.69 108 ARG B O 1
ATOM 2336 N N . ARG B 1 109 ? -7.246 2.699 -13.758 1 92.44 109 ARG B N 1
ATOM 2337 C CA . ARG B 1 109 ? -7.934 1.448 -13.445 1 92.44 109 ARG B CA 1
ATOM 2338 C C . ARG B 1 109 ? -8.203 0.646 -14.719 1 92.44 109 ARG B C 1
ATOM 2340 O O . ARG B 1 109 ? -7.898 -0.545 -14.781 1 92.44 109 ARG B O 1
ATOM 2347 N N . PRO B 1 110 ? -8.703 1.228 -15.766 1 89.5 110 PRO B N 1
ATOM 2348 C CA . PRO B 1 110 ? -9.094 0.432 -16.922 1 89.5 110 PRO B CA 1
ATOM 2349 C C . PRO B 1 110 ? -7.895 -0.204 -17.641 1 89.5 110 PRO B C 1
ATOM 2351 O O . PRO B 1 110 ? -8.055 -1.17 -18.391 1 89.5 110 PRO B O 1
ATOM 2354 N N . VAL B 1 111 ? -6.691 0.35 -17.391 1 87.38 111 VAL B N 1
ATOM 2355 C CA . VAL B 1 111 ? -5.547 -0.172 -18.141 1 87.38 111 VAL B CA 1
ATOM 2356 C C . VAL B 1 111 ? -4.641 -0.966 -17.203 1 87.38 111 VAL B C 1
ATOM 2358 O O . VAL B 1 111 ? -3.535 -1.358 -17.594 1 87.38 111 VAL B O 1
ATOM 2361 N N . GLN B 1 112 ? -5.043 -1.141 -16.016 1 90.44 112 GLN B N 1
ATOM 2362 C CA . GLN B 1 112 ? -4.289 -2.02 -15.125 1 90.44 112 GLN B CA 1
ATOM 2363 C C . GLN B 1 112 ? -4.242 -3.443 -15.672 1 90.44 112 GLN B C 1
ATOM 2365 O O . GLN B 1 112 ? -5.285 -4.07 -15.867 1 90.44 112 GLN B O 1
ATOM 2370 N N . PRO B 1 113 ? -3.119 -3.926 -15.836 1 88.5 113 PRO B N 1
ATOM 2371 C CA . PRO B 1 113 ? -3.047 -5.27 -16.406 1 88.5 113 PRO B CA 1
ATOM 2372 C C . PRO B 1 113 ? -3.416 -6.363 -15.414 1 88.5 113 PRO B C 1
ATOM 2374 O O . PRO B 1 113 ? -3.047 -6.281 -14.242 1 88.5 113 PRO B O 1
ATOM 2377 N N . LYS B 1 114 ? -4.18 -7.363 -15.883 1 90.94 114 LYS B N 1
ATOM 2378 C CA . LYS B 1 114 ? -4.402 -8.578 -15.102 1 90.94 114 LYS B CA 1
ATOM 2379 C C . LYS B 1 114 ? -3.182 -9.492 -15.148 1 90.94 114 LYS B C 1
ATOM 2381 O O . LYS B 1 114 ? -2.934 -10.148 -16.156 1 90.94 114 LYS B O 1
ATOM 2386 N N . VAL B 1 115 ? -2.445 -9.602 -14 1 88.38 115 VAL B N 1
ATOM 2387 C CA . VAL B 1 115 ? -1.16 -10.289 -14.031 1 88.38 115 VAL B CA 1
ATOM 2388 C C . VAL B 1 115 ? -1.311 -11.695 -13.445 1 88.38 115 VAL B C 1
ATOM 2390 O O . VAL B 1 115 ? -0.429 -12.539 -13.609 1 88.38 115 VAL B O 1
ATOM 2393 N N . LEU B 1 116 ? -2.379 -11.914 -12.812 1 89.81 116 LEU B N 1
ATOM 2394 C CA . LEU B 1 116 ? -2.67 -13.234 -12.258 1 89.81 116 LEU B CA 1
ATOM 2395 C C . LEU B 1 116 ? -4.168 -13.508 -12.281 1 89.81 116 LEU B C 1
ATOM 2397 O O . LEU B 1 116 ? -4.977 -12.625 -11.992 1 89.81 116 LEU B O 1
ATOM 2401 N N . ASP B 1 117 ? -4.543 -14.68 -12.609 1 90.62 117 ASP B N 1
ATOM 2402 C CA . ASP B 1 117 ? -5.91 -15.188 -12.578 1 90.62 117 ASP B CA 1
ATOM 2403 C C . ASP B 1 117 ? -5.93 -16.703 -12.406 1 90.62 117 ASP B C 1
ATOM 2405 O O . ASP B 1 117 ? -5.992 -17.438 -13.391 1 90.62 117 ASP B O 1
ATOM 2409 N N . THR B 1 118 ? -5.809 -17.062 -11.156 1 89.19 118 THR B N 1
ATOM 2410 C CA . THR B 1 118 ? -5.703 -18.484 -10.914 1 89.19 118 THR B CA 1
ATOM 2411 C C . THR B 1 118 ? -6.352 -18.859 -9.578 1 89.19 118 THR B C 1
ATOM 2413 O O . THR B 1 118 ? -6.277 -18.094 -8.617 1 89.19 118 THR B O 1
ATOM 2416 N N . ASN B 1 119 ? -7.016 -20 -9.586 1 92.19 119 ASN B N 1
ATOM 2417 C CA . ASN B 1 119 ? -7.551 -20.578 -8.359 1 92.19 119 ASN B CA 1
ATOM 2418 C C . ASN B 1 119 ? -8.43 -19.594 -7.605 1 92.19 119 ASN B C 1
ATOM 2420 O O . ASN B 1 119 ? -8.344 -19.484 -6.383 1 92.19 119 ASN B O 1
ATOM 2424 N N . GLY B 1 120 ? -9.219 -18.781 -8.344 1 95.19 120 GLY B N 1
ATOM 2425 C CA . GLY B 1 120 ? -10.148 -17.844 -7.754 1 95.19 120 GLY B CA 1
ATOM 2426 C C . GLY B 1 120 ? -9.492 -16.578 -7.262 1 95.19 120 GLY B C 1
ATOM 2427 O O . GLY B 1 120 ? -10.117 -15.766 -6.566 1 95.19 120 GLY B O 1
ATOM 2428 N N . VAL B 1 121 ? -8.188 -16.422 -7.543 1 95.81 121 VAL B N 1
ATOM 2429 C CA . VAL B 1 121 ? -7.453 -15.227 -7.152 1 95.81 121 VAL B CA 1
ATOM 2430 C C . VAL B 1 121 ? -7.051 -14.438 -8.398 1 95.81 121 VAL B C 1
ATOM 2432 O O . VAL B 1 121 ? -6.414 -14.977 -9.305 1 95.81 121 VAL B O 1
ATOM 2435 N N . THR B 1 122 ? -7.457 -13.188 -8.438 1 95.56 122 THR B N 1
ATOM 2436 C CA . THR B 1 122 ? -7.062 -12.281 -9.508 1 95.56 122 THR B CA 1
ATOM 2437 C C . THR B 1 122 ? -6.234 -11.125 -8.953 1 95.56 122 THR B C 1
ATOM 2439 O O . THR B 1 122 ? -6.543 -10.586 -7.887 1 95.56 122 THR B O 1
ATOM 2442 N N . LYS B 1 123 ? -5.184 -10.781 -9.719 1 94.06 123 LYS B N 1
ATOM 2443 C CA . LYS B 1 123 ? -4.371 -9.625 -9.367 1 94.06 123 LYS B CA 1
ATOM 2444 C C . LYS B 1 123 ? -4.281 -8.648 -10.539 1 94.06 123 LYS B C 1
ATOM 2446 O O . LYS B 1 123 ? -3.875 -9.023 -11.641 1 94.06 123 LYS B O 1
ATOM 2451 N N . LEU B 1 124 ? -4.73 -7.438 -10.305 1 93.38 124 LEU B N 1
ATOM 2452 C CA . LEU B 1 124 ? -4.441 -6.316 -11.195 1 93.38 124 LEU B CA 1
ATOM 2453 C C . LEU B 1 124 ? -3.248 -5.516 -10.688 1 93.38 124 LEU B C 1
ATOM 2455 O O . LEU B 1 124 ? -3.197 -5.148 -9.516 1 93.38 124 LEU B O 1
ATOM 2459 N N . LEU B 1 125 ? -2.309 -5.281 -11.555 1 92.44 125 LEU B N 1
ATOM 2460 C CA . LEU B 1 125 ? -1.129 -4.512 -11.172 1 92.44 125 LEU B CA 1
ATOM 2461 C C . LEU B 1 125 ? -1.463 -3.029 -11.062 1 92.44 125 LEU B C 1
ATOM 2463 O O . LEU B 1 125 ? -1.872 -2.404 -12.039 1 92.44 125 LEU B O 1
ATOM 2467 N N . ALA B 1 126 ? -1.234 -2.492 -9.898 1 92.81 126 ALA B N 1
ATOM 2468 C CA . ALA B 1 126 ? -1.612 -1.109 -9.617 1 92.81 126 ALA B CA 1
ATOM 2469 C C . ALA B 1 126 ? -0.381 -0.214 -9.516 1 92.81 126 ALA B C 1
ATOM 2471 O O . ALA B 1 126 ? -0.494 0.974 -9.203 1 92.81 126 ALA B O 1
ATOM 2472 N N . THR B 1 127 ? 0.797 -0.706 -9.648 1 90.75 127 THR B N 1
ATOM 2473 C CA . THR B 1 127 ? 2.035 0.054 -9.773 1 90.75 127 THR B CA 1
ATOM 2474 C C . THR B 1 127 ? 2.564 -0.01 -11.203 1 90.75 127 THR B C 1
ATOM 2476 O O . THR B 1 127 ? 2.178 -0.892 -11.977 1 90.75 127 THR B O 1
ATOM 2479 N N . PRO B 1 128 ? 3.354 0.995 -11.484 1 86.06 128 PRO B N 1
ATOM 2480 C CA . PRO B 1 128 ? 3.932 0.907 -12.828 1 86.06 128 PRO B CA 1
ATOM 2481 C C . PRO B 1 128 ? 4.699 -0.393 -13.055 1 86.06 128 PRO B C 1
ATOM 2483 O O . PRO B 1 128 ? 5.348 -0.901 -12.141 1 86.06 128 PRO B O 1
ATOM 2486 N N . VAL B 1 129 ? 4.551 -0.864 -14.258 1 79.06 129 VAL B N 1
ATOM 2487 C CA . VAL B 1 129 ? 5.234 -2.092 -14.648 1 79.06 129 VAL B CA 1
ATOM 2488 C C . VAL B 1 129 ? 6.738 -1.941 -14.406 1 79.06 129 VAL B C 1
ATOM 2490 O O . VAL B 1 129 ? 7.324 -0.909 -14.734 1 79.06 129 VAL B O 1
ATOM 2493 N N . GLY B 1 130 ? 7.305 -2.9 -13.789 1 78.75 130 GLY B N 1
ATOM 2494 C CA . GLY B 1 130 ? 8.75 -2.928 -13.609 1 78.75 130 GLY B CA 1
ATOM 2495 C C . GLY B 1 130 ? 9.227 -2.086 -12.445 1 78.75 130 GLY B C 1
ATOM 2496 O O . GLY B 1 130 ? 10.43 -1.874 -12.273 1 78.75 130 GLY B O 1
ATOM 2497 N N . HIS B 1 131 ? 8.312 -1.562 -11.75 1 84.31 131 HIS B N 1
ATOM 2498 C CA . HIS B 1 131 ? 8.75 -0.8 -10.586 1 84.31 131 HIS B CA 1
ATOM 2499 C C . HIS B 1 131 ? 9.688 -1.625 -9.711 1 84.31 131 HIS B C 1
ATOM 2501 O O . HIS B 1 131 ? 9.383 -2.771 -9.375 1 84.31 131 HIS B O 1
ATOM 2507 N N . PRO B 1 132 ? 10.727 -1.081 -9.305 1 81.88 132 PRO B N 1
ATOM 2508 C CA . PRO B 1 132 ? 11.805 -1.896 -8.742 1 81.88 132 PRO B CA 1
ATOM 2509 C C . PRO B 1 132 ? 11.602 -2.205 -7.258 1 81.88 132 PRO B C 1
ATOM 2511 O O . PRO B 1 132 ? 12.148 -3.186 -6.746 1 81.88 132 PRO B O 1
ATOM 2514 N N . ARG B 1 133 ? 10.883 -1.455 -6.574 1 87.44 133 ARG B N 1
ATOM 2515 C CA . ARG B 1 133 ? 10.883 -1.571 -5.121 1 87.44 133 ARG B CA 1
ATOM 2516 C C . ARG B 1 133 ? 9.578 -2.168 -4.617 1 87.44 133 ARG B C 1
ATOM 2518 O O . ARG B 1 133 ? 9.547 -2.799 -3.557 1 87.44 133 ARG B O 1
ATOM 2525 N N . TYR B 1 134 ? 8.531 -1.907 -5.434 1 88.06 134 TYR B N 1
ATOM 2526 C CA . TYR B 1 134 ? 7.211 -2.309 -4.957 1 88.06 134 TYR B CA 1
ATOM 2527 C C . TYR B 1 134 ? 6.391 -2.938 -6.078 1 88.06 134 TYR B C 1
ATOM 2529 O O . TYR B 1 134 ? 6.539 -2.566 -7.242 1 88.06 134 TYR B O 1
ATOM 2537 N N . LYS B 1 135 ? 5.633 -3.844 -5.613 1 90.31 135 LYS B N 1
ATOM 2538 C CA . LYS B 1 135 ? 4.512 -4.32 -6.422 1 90.31 135 LYS B CA 1
ATOM 2539 C C . LYS B 1 135 ? 3.186 -4.125 -5.691 1 90.31 135 LYS B C 1
ATOM 2541 O O . LYS B 1 135 ? 2.99 -4.664 -4.598 1 90.31 135 LYS B O 1
ATOM 2546 N N . GLY B 1 136 ? 2.391 -3.27 -6.258 1 92.81 136 GLY B N 1
ATOM 2547 C CA . GLY B 1 136 ? 1.049 -3.043 -5.746 1 92.81 136 GLY B CA 1
ATOM 2548 C C . GLY B 1 136 ? -0.033 -3.672 -6.602 1 92.81 136 GLY B C 1
ATOM 2549 O O . GLY B 1 136 ? 0.006 -3.574 -7.832 1 92.81 136 GLY B O 1
ATOM 2550 N N . TYR B 1 137 ? -0.983 -4.281 -5.938 1 94.69 137 TYR B N 1
ATOM 2551 C CA . TYR B 1 137 ? -2.027 -5.004 -6.652 1 94.69 137 TYR B CA 1
ATOM 2552 C C . TYR B 1 137 ? -3.406 -4.664 -6.098 1 94.69 137 TYR B C 1
ATOM 2554 O O . TYR B 1 137 ? -3.549 -4.383 -4.906 1 94.69 137 TYR B O 1
ATOM 2562 N N . VAL B 1 138 ? -4.348 -4.648 -6.977 1 96.31 138 VAL B N 1
ATOM 2563 C CA . VAL B 1 138 ? -5.727 -4.895 -6.57 1 96.31 138 VAL B CA 1
ATOM 2564 C C . VAL B 1 138 ? -6.031 -6.391 -6.656 1 96.31 138 VAL B C 1
ATOM 2566 O O . VAL B 1 138 ? -6.07 -6.961 -7.75 1 96.31 138 VAL B O 1
ATOM 2569 N N . VAL B 1 139 ? -6.223 -7.027 -5.516 1 97.62 139 VAL B N 1
ATOM 2570 C CA . VAL B 1 139 ? -6.414 -8.469 -5.449 1 97.62 139 VAL B CA 1
ATOM 2571 C C . VAL B 1 139 ? -7.887 -8.789 -5.207 1 97.62 139 VAL B C 1
ATOM 2573 O O . VAL B 1 139 ? -8.508 -8.234 -4.297 1 97.62 139 VAL B O 1
ATOM 2576 N N . THR B 1 140 ? -8.453 -9.594 -6 1 98.31 140 THR B N 1
ATOM 2577 C CA . THR B 1 140 ? -9.789 -10.125 -5.777 1 98.31 140 THR B CA 1
ATOM 2578 C C . THR B 1 140 ? -9.727 -11.617 -5.469 1 98.31 140 THR B C 1
ATOM 2580 O O . THR B 1 140 ? -9.086 -12.383 -6.195 1 98.31 140 THR B O 1
ATOM 2583 N N . ILE B 1 141 ? -10.281 -11.977 -4.406 1 98.62 141 ILE B N 1
ATOM 2584 C CA . ILE B 1 141 ? -10.375 -13.375 -3.996 1 98.62 141 ILE B CA 1
ATOM 2585 C C . ILE B 1 141 ? -11.828 -13.836 -4.043 1 98.62 141 ILE B C 1
ATOM 2587 O O . ILE B 1 141 ? -12.641 -13.43 -3.207 1 98.62 141 ILE B O 1
ATOM 2591 N N . ALA B 1 142 ? -12.172 -14.688 -4.98 1 98.44 142 ALA B N 1
ATOM 2592 C CA . ALA B 1 142 ? -13.531 -15.195 -5.16 1 98.44 142 ALA B CA 1
ATOM 2593 C C . ALA B 1 142 ? -13.906 -16.172 -4.043 1 98.44 142 ALA B C 1
ATOM 2595 O O . ALA B 1 142 ? -13.031 -16.703 -3.365 1 98.44 142 ALA B O 1
ATOM 2596 N N . PRO B 1 143 ? -15.25 -16.375 -3.84 1 98.5 143 PRO B N 1
ATOM 2597 C CA . PRO B 1 143 ? -15.617 -17.469 -2.938 1 98.5 143 PRO B CA 1
ATOM 2598 C C . PRO B 1 143 ? -14.945 -18.781 -3.307 1 98.5 143 PRO B C 1
ATOM 2600 O O . PRO B 1 143 ? -14.969 -19.188 -4.473 1 98.5 143 PRO B O 1
ATOM 2603 N N . GLY B 1 144 ? -14.328 -19.375 -2.35 1 97.62 144 GLY B N 1
ATOM 2604 C CA . GLY B 1 144 ? -13.617 -20.609 -2.594 1 97.62 144 GLY B CA 1
ATOM 2605 C C . GLY B 1 144 ? -12.195 -20.391 -3.096 1 97.62 144 GLY B C 1
ATOM 2606 O O . GLY B 1 144 ? -11.406 -21.344 -3.162 1 97.62 144 GLY B O 1
ATOM 2607 N N . GLY B 1 145 ? -11.844 -19.141 -3.496 1 97.88 145 GLY B N 1
ATOM 2608 C CA . GLY B 1 145 ? -10.5 -18.828 -3.955 1 97.88 145 GLY B CA 1
ATOM 2609 C C . GLY B 1 145 ? -9.461 -18.875 -2.85 1 97.88 145 GLY B C 1
ATOM 2610 O O . GLY B 1 145 ? -9.781 -18.656 -1.682 1 97.88 145 GLY B O 1
ATOM 2611 N N . SER B 1 146 ? -8.172 -19.203 -3.234 1 97.38 146 SER B N 1
ATOM 2612 C CA . SER B 1 146 ? -7.109 -19.281 -2.236 1 97.38 146 SER B CA 1
ATOM 2613 C C . SER B 1 146 ? -5.73 -19.203 -2.889 1 97.38 146 SER B C 1
ATOM 2615 O O . SER B 1 146 ? -5.605 -19.359 -4.105 1 97.38 146 SER B O 1
ATOM 2617 N N . SER B 1 147 ? -4.766 -18.906 -2.043 1 96.81 147 SER B N 1
ATOM 2618 C CA . SER B 1 147 ? -3.385 -18.938 -2.51 1 96.81 147 SER B CA 1
ATOM 2619 C C . SER B 1 147 ? -2.852 -20.359 -2.568 1 96.81 147 SER B C 1
ATOM 2621 O O . SER B 1 147 ? -1.701 -20.578 -2.953 1 96.81 147 SER B O 1
ATOM 2623 N N . GLY B 1 148 ? -3.658 -21.344 -2.311 1 93.75 148 GLY B N 1
ATOM 2624 C CA . GLY B 1 148 ? -3.258 -22.734 -2.203 1 93.75 148 GLY B CA 1
ATOM 2625 C C . GLY B 1 148 ? -3.508 -23.328 -0.827 1 93.75 148 GLY B C 1
ATOM 2626 O O . GLY B 1 148 ? -3.824 -22.594 0.116 1 93.75 148 GLY B O 1
ATOM 2627 N N . GLU B 1 149 ? -3.352 -24.578 -0.68 1 91.25 149 GLU B N 1
ATOM 2628 C CA . GLU B 1 149 ? -3.658 -25.266 0.57 1 91.25 149 GLU B CA 1
ATOM 2629 C C . GLU B 1 149 ? -2.514 -25.125 1.569 1 91.25 149 GLU B C 1
ATOM 2631 O O . GLU B 1 149 ? -2.727 -25.203 2.781 1 91.25 149 GLU B O 1
ATOM 2636 N N . ASN B 1 150 ? -1.356 -24.953 1.106 1 91.19 150 ASN B N 1
ATOM 2637 C CA . ASN B 1 150 ? -0.182 -24.812 1.962 1 91.19 150 ASN B CA 1
ATOM 2638 C C . ASN B 1 150 ? 0.34 -23.391 1.979 1 91.19 150 ASN B C 1
ATOM 2640 O O . ASN B 1 150 ? 0.122 -22.625 1.032 1 91.19 150 ASN B O 1
ATOM 2644 N N . SER B 1 151 ? 0.989 -23.078 3.104 1 94.56 151 SER B N 1
ATOM 2645 C CA . SER B 1 151 ? 1.611 -21.766 3.215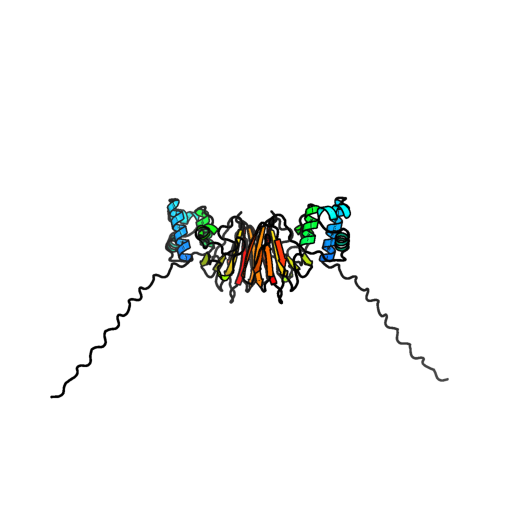 1 94.56 151 SER B CA 1
ATOM 2646 C C . SER B 1 151 ? 2.855 -21.656 2.338 1 94.56 151 SER B C 1
ATOM 2648 O O . SER B 1 151 ? 3.396 -22.688 1.901 1 94.56 151 SER B O 1
ATOM 2650 N N . TYR B 1 152 ? 3.258 -20.438 2.109 1 91.5 152 TYR B N 1
ATOM 2651 C CA . TYR B 1 152 ? 4.484 -20.125 1.386 1 91.5 152 TYR B CA 1
ATOM 2652 C C . TYR B 1 152 ? 5.18 -18.922 2 1 91.5 152 TYR B C 1
ATOM 2654 O O . TYR B 1 152 ? 4.633 -18.266 2.891 1 91.5 152 TYR B O 1
ATOM 2662 N N . ALA B 1 153 ? 6.418 -18.75 1.647 1 91.62 153 ALA B N 1
ATOM 2663 C CA . ALA B 1 153 ? 7.223 -17.625 2.098 1 91.62 153 ALA B CA 1
ATOM 2664 C C . ALA B 1 153 ? 8.078 -17.078 0.958 1 91.62 153 ALA B C 1
ATOM 2666 O O . ALA B 1 153 ? 8.352 -17.766 -0.019 1 91.62 153 ALA B O 1
ATOM 2667 N N . HIS B 1 154 ? 8.398 -15.82 1.014 1 89 154 HIS B N 1
ATOM 2668 C CA . HIS B 1 154 ? 9.258 -15.156 0.043 1 89 154 HIS B CA 1
ATOM 2669 C C . HIS B 1 154 ? 9.859 -13.883 0.625 1 89 154 HIS B C 1
ATOM 2671 O O . HIS B 1 154 ? 9.516 -13.484 1.739 1 89 154 HIS B O 1
ATOM 2677 N N . GLU B 1 155 ? 10.805 -13.344 -0.051 1 89.81 155 GLU B N 1
ATOM 2678 C CA . GLU B 1 155 ? 11.445 -12.117 0.431 1 89.81 155 GLU B CA 1
ATOM 2679 C C . GLU B 1 155 ? 10.477 -10.938 0.382 1 89.81 155 GLU B C 1
ATOM 2681 O O . GLU B 1 155 ? 9.539 -10.93 -0.42 1 89.81 155 GLU B O 1
ATOM 2686 N N . GLY B 1 156 ? 10.805 -9.969 1.309 1 91.56 156 GLY B N 1
ATOM 2687 C CA . GLY B 1 156 ? 10.047 -8.727 1.287 1 91.56 156 GLY B CA 1
ATOM 2688 C C . GLY B 1 156 ? 9.102 -8.578 2.465 1 91.56 156 GLY B C 1
ATOM 2689 O O . GLY B 1 156 ? 9.297 -9.211 3.506 1 91.56 156 GLY B O 1
ATOM 2690 N N . GLU B 1 157 ? 8.172 -7.676 2.309 1 93.69 157 GLU B N 1
ATOM 2691 C CA . GLU B 1 157 ? 7.152 -7.383 3.309 1 93.69 157 GLU B CA 1
ATOM 2692 C C . GLU B 1 157 ? 5.793 -7.141 2.654 1 93.69 157 GLU B C 1
ATOM 2694 O O . GLU B 1 157 ? 5.719 -6.645 1.528 1 93.69 157 GLU B O 1
ATOM 2699 N N . GLU B 1 158 ? 4.758 -7.523 3.385 1 95.25 158 GLU B N 1
ATOM 2700 C CA . GLU B 1 158 ? 3.381 -7.379 2.916 1 95.25 158 GLU B CA 1
ATOM 2701 C C . GLU B 1 158 ? 2.658 -6.262 3.668 1 95.25 158 GLU B C 1
ATOM 2703 O O . GLU B 1 158 ? 2.781 -6.148 4.891 1 95.25 158 GLU B O 1
ATOM 2708 N N . VAL B 1 159 ? 2.025 -5.402 2.977 1 95.44 159 VAL B N 1
ATOM 2709 C CA . VAL B 1 159 ? 1.104 -4.41 3.52 1 95.44 159 VAL B CA 1
ATOM 2710 C C . VAL B 1 159 ? -0.202 -4.434 2.727 1 95.44 159 VAL B C 1
ATOM 2712 O O . VAL B 1 159 ? -0.189 -4.391 1.494 1 95.44 159 VAL B O 1
ATOM 2715 N N . GLY B 1 160 ? -1.347 -4.477 3.451 1 96.94 160 GLY B N 1
ATOM 2716 C CA . GLY B 1 160 ? -2.6 -4.496 2.711 1 96.94 160 GLY B CA 1
ATOM 2717 C C . GLY B 1 160 ? -3.781 -4.008 3.525 1 96.94 160 GLY B C 1
ATOM 2718 O O . GLY B 1 160 ? -3.695 -3.896 4.75 1 96.94 160 GLY B O 1
ATOM 2719 N N . VAL B 1 161 ? -4.828 -3.639 2.826 1 96.5 161 VAL B N 1
ATOM 2720 C CA . VAL B 1 161 ? -6.098 -3.203 3.4 1 96.5 161 VAL B CA 1
ATOM 2721 C C . VAL B 1 161 ? -7.258 -3.846 2.641 1 96.5 161 VAL B C 1
ATOM 2723 O O . VAL B 1 161 ? -7.273 -3.854 1.408 1 96.5 161 VAL B O 1
ATOM 2726 N N . VAL B 1 162 ? -8.227 -4.34 3.396 1 98 162 VAL B N 1
ATOM 2727 C CA . VAL B 1 162 ? -9.414 -4.918 2.789 1 98 162 VAL B CA 1
ATOM 2728 C C . VAL B 1 162 ? -10.383 -3.807 2.391 1 98 162 VAL B C 1
ATOM 2730 O O . VAL B 1 162 ? -10.727 -2.949 3.209 1 98 162 VAL B O 1
ATOM 2733 N N . ILE B 1 163 ? -10.828 -3.875 1.169 1 96.25 163 ILE B N 1
ATOM 2734 C CA . ILE B 1 163 ? -11.719 -2.842 0.651 1 96.25 163 ILE B CA 1
ATOM 2735 C C . ILE B 1 163 ? -13.164 -3.32 0.738 1 96.25 163 ILE B C 1
ATOM 2737 O O . ILE B 1 163 ? -14.062 -2.543 1.067 1 96.25 163 ILE B O 1
ATOM 2741 N N . ALA B 1 164 ? -13.352 -4.508 0.365 1 96.44 164 ALA B N 1
ATOM 2742 C CA . ALA B 1 164 ? -14.688 -5.102 0.319 1 96.44 164 ALA B CA 1
ATOM 2743 C C . ALA B 1 164 ? -14.625 -6.605 0.574 1 96.44 164 ALA B C 1
ATOM 2745 O O . ALA B 1 164 ? -13.625 -7.254 0.273 1 96.44 164 ALA B O 1
ATOM 2746 N N . GLY B 1 165 ? -15.742 -7.133 1.086 1 97.81 165 GLY B N 1
ATOM 2747 C CA . GLY B 1 165 ? -15.781 -8.555 1.383 1 97.81 165 GLY B CA 1
ATOM 2748 C C . GLY B 1 165 ? -14.852 -8.953 2.518 1 97.81 165 GLY B C 1
ATOM 2749 O O . GLY B 1 165 ? -14.383 -8.094 3.27 1 97.81 165 GLY B O 1
ATOM 2750 N N . SER B 1 166 ? -14.734 -10.289 2.68 1 98.19 166 SER B N 1
ATOM 2751 C CA . SER B 1 166 ? -13.867 -10.812 3.73 1 98.19 166 SER B CA 1
ATOM 2752 C C . SER B 1 166 ? -13.047 -11.992 3.229 1 98.19 166 SER B C 1
ATOM 2754 O O . SER B 1 166 ? -13.445 -12.672 2.279 1 98.19 166 SER B O 1
ATOM 2756 N N . PHE B 1 167 ? -11.891 -12.133 3.852 1 98.38 167 PHE B N 1
ATOM 2757 C CA . PHE B 1 167 ? -11.07 -13.312 3.609 1 98.38 167 PHE B CA 1
ATOM 2758 C C . PHE B 1 167 ? -10.234 -13.656 4.836 1 98.38 167 PHE B C 1
ATOM 2760 O O . PHE B 1 167 ? -10.141 -12.859 5.77 1 98.38 167 PHE B O 1
ATOM 2767 N N . SER B 1 168 ? -9.703 -14.859 4.777 1 98.5 168 SER B N 1
ATOM 2768 C CA . SER B 1 168 ? -8.844 -15.32 5.855 1 98.5 168 SER B CA 1
ATOM 2769 C C . SER B 1 168 ? -7.371 -15.258 5.457 1 98.5 168 SER B C 1
ATOM 2771 O O . SER B 1 168 ? -7 -15.688 4.359 1 98.5 168 SER B O 1
ATOM 2773 N N . LEU B 1 169 ? -6.578 -14.695 6.352 1 98.31 169 LEU B N 1
ATOM 2774 C CA . LEU B 1 169 ? -5.125 -14.641 6.238 1 98.31 169 LEU B CA 1
ATOM 2775 C C . LEU B 1 169 ? -4.461 -15.477 7.332 1 98.31 169 LEU B C 1
ATOM 2777 O O . LEU B 1 169 ? -4.688 -15.234 8.523 1 98.31 169 LEU B O 1
ATOM 2781 N N . GLN B 1 170 ? -3.77 -16.453 6.891 1 97.81 170 GLN B N 1
ATOM 2782 C CA . GLN B 1 170 ? -3.035 -17.297 7.832 1 97.81 170 GLN B CA 1
ATOM 2783 C C . GLN B 1 170 ? -1.561 -16.906 7.883 1 97.81 170 GLN B C 1
ATOM 2785 O O . GLN B 1 170 ? -0.888 -16.875 6.848 1 97.81 170 GLN B O 1
ATOM 2790 N N . ILE B 1 171 ? -1.135 -16.531 9.094 1 97.12 171 ILE B N 1
ATOM 2791 C CA . ILE B 1 171 ? 0.272 -16.219 9.312 1 97.12 171 ILE B CA 1
ATOM 2792 C C . ILE B 1 171 ? 0.835 -17.094 10.422 1 97.12 171 ILE B C 1
ATOM 2794 O O . ILE B 1 171 ? 0.338 -17.078 11.555 1 97.12 171 ILE B O 1
ATOM 2798 N N . GLU B 1 172 ? 1.829 -17.766 10.078 1 95.38 172 GLU B N 1
ATOM 2799 C CA . GLU B 1 172 ? 2.451 -18.688 11.023 1 95.38 172 GLU B CA 1
ATOM 2800 C C . GLU B 1 172 ? 1.406 -19.562 11.719 1 95.38 172 GLU B C 1
ATOM 2802 O O . GLU B 1 172 ? 1.412 -19.688 12.945 1 95.38 172 GLU B O 1
ATOM 2807 N N . GLY B 1 173 ? 0.568 -20.031 10.961 1 94.06 173 GLY B N 1
ATOM 2808 C CA . GLY B 1 173 ? -0.389 -21 11.453 1 94.06 173 GLY B CA 1
ATOM 2809 C C . GLY B 1 173 ? -1.624 -20.375 12.07 1 94.06 173 GLY B C 1
ATOM 2810 O O . GLY B 1 173 ? -2.627 -21.047 12.305 1 94.06 173 GLY B O 1
ATOM 2811 N N . ARG B 1 174 ? -1.581 -19.109 12.406 1 95.31 174 ARG B N 1
ATOM 2812 C CA . ARG B 1 174 ? -2.736 -18.422 12.969 1 95.31 174 ARG B CA 1
ATOM 2813 C C . ARG B 1 174 ? -3.594 -17.797 11.867 1 95.31 174 ARG B C 1
ATOM 2815 O O . ARG B 1 174 ? -3.076 -17.156 10.961 1 95.31 174 ARG B O 1
ATOM 2822 N N . VAL B 1 175 ? -4.914 -18.047 12.039 1 96.81 175 VAL B N 1
ATOM 2823 C CA . VAL B 1 175 ? -5.832 -17.578 11.008 1 96.81 175 VAL B CA 1
ATOM 2824 C C . VAL B 1 175 ? -6.527 -16.297 11.484 1 96.81 175 VAL B C 1
ATOM 2826 O O . VAL B 1 175 ? -7.043 -16.25 12.602 1 96.81 175 VAL B O 1
ATOM 2829 N N . TYR B 1 176 ? -6.543 -15.289 10.656 1 96.69 176 TYR B N 1
ATOM 2830 C CA . TYR B 1 176 ? -7.227 -14.023 10.891 1 96.69 176 TYR B CA 1
ATOM 2831 C C . TYR B 1 176 ? -8.312 -13.781 9.852 1 96.69 176 TYR B C 1
ATOM 2833 O O . TYR B 1 176 ? -8.016 -13.664 8.656 1 96.69 176 TYR B O 1
ATOM 2841 N N . LEU B 1 177 ? -9.531 -13.734 10.297 1 97.69 177 LEU B N 1
ATOM 2842 C CA . LEU B 1 177 ? -10.594 -13.312 9.398 1 97.69 177 LEU B CA 1
ATOM 2843 C C . LEU B 1 177 ? -10.641 -11.789 9.297 1 97.69 177 LEU B C 1
ATOM 2845 O O . LEU B 1 177 ? -10.852 -11.102 10.305 1 97.69 177 LEU B O 1
ATOM 2849 N N . LEU B 1 178 ? -10.477 -11.289 8.086 1 97.5 178 LEU B N 1
ATOM 2850 C CA . LEU B 1 178 ? -10.398 -9.852 7.879 1 97.5 178 LEU B CA 1
ATOM 2851 C C . LEU B 1 178 ? -11.586 -9.352 7.066 1 97.5 178 LEU B C 1
ATOM 2853 O O . LEU B 1 178 ? -12.023 -10.016 6.125 1 97.5 178 LEU B O 1
ATOM 2857 N N . GLY B 1 179 ? -12.094 -8.172 7.441 1 96.94 179 GLY B N 1
ATOM 2858 C CA . GLY B 1 179 ? -13.18 -7.512 6.723 1 96.9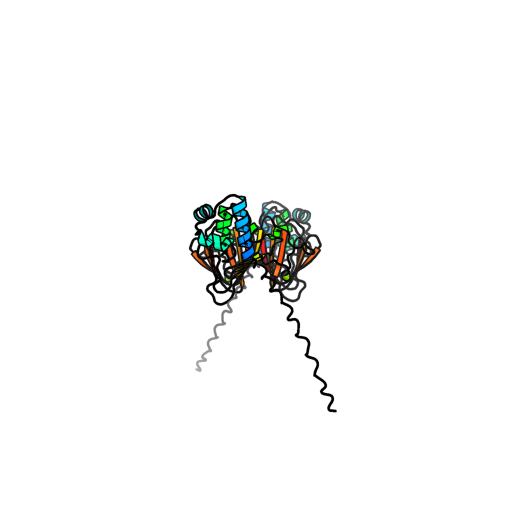4 179 GLY B CA 1
ATOM 2859 C C . GLY B 1 179 ? -12.82 -6.117 6.25 1 96.94 179 GLY B C 1
ATOM 2860 O O . GLY B 1 179 ? -11.672 -5.688 6.375 1 96.94 179 GLY B O 1
ATOM 2861 N N . PRO B 1 180 ? -13.867 -5.445 5.668 1 96.06 180 PRO B N 1
ATOM 2862 C CA . PRO B 1 180 ? -13.594 -4.125 5.086 1 96.06 180 PRO B CA 1
ATOM 2863 C C . PRO B 1 180 ? -12.953 -3.164 6.086 1 96.06 180 PRO B C 1
ATOM 2865 O O . PRO B 1 180 ? -13.461 -3.002 7.199 1 96.06 180 PRO B O 1
ATOM 2868 N N . GLY B 1 181 ? -11.805 -2.627 5.668 1 93.81 181 GLY B N 1
ATOM 2869 C CA . GLY B 1 181 ? -11.094 -1.653 6.484 1 93.81 181 GLY B CA 1
ATOM 2870 C C . GLY B 1 181 ? -10 -2.27 7.332 1 93.81 181 GLY B C 1
ATOM 2871 O O . GLY B 1 181 ? -9.094 -1.569 7.785 1 93.81 181 GLY B O 1
ATOM 2872 N N . ASP B 1 182 ? -10.102 -3.578 7.633 1 95.56 182 ASP B N 1
ATOM 2873 C CA . ASP B 1 182 ? -9 -4.238 8.328 1 95.56 182 ASP B CA 1
ATOM 2874 C C . ASP B 1 182 ? -7.73 -4.215 7.488 1 95.56 182 ASP B C 1
ATOM 2876 O O . ASP B 1 182 ? -7.793 -4.242 6.254 1 95.56 182 ASP B O 1
ATOM 2880 N N . SER B 1 183 ? -6.582 -4.109 8.219 1 96.25 183 SER B N 1
ATOM 2881 C CA . SER B 1 183 ? -5.301 -4.051 7.523 1 96.25 183 SER B CA 1
ATOM 2882 C C . SER B 1 183 ? -4.309 -5.047 8.109 1 96.25 183 SER B C 1
ATOM 2884 O O . SER B 1 183 ? -4.535 -5.594 9.195 1 96.25 183 SER B O 1
ATOM 2886 N N . PHE B 1 184 ? -3.289 -5.359 7.328 1 96.38 184 PHE B N 1
ATOM 2887 C CA . PHE B 1 184 ? -2.24 -6.273 7.766 1 96.38 184 PHE B CA 1
ATOM 2888 C C . PHE B 1 184 ? -0.872 -5.789 7.301 1 96.38 184 PHE B C 1
ATOM 2890 O O . PHE B 1 184 ? -0.755 -5.156 6.25 1 96.38 184 PHE B O 1
ATOM 2897 N N . THR B 1 185 ? 0.106 -6.035 8.07 1 95.12 185 THR B N 1
ATOM 2898 C CA . THR B 1 185 ? 1.517 -5.789 7.793 1 95.12 185 THR B CA 1
ATOM 2899 C C . THR B 1 185 ? 2.389 -6.871 8.422 1 95.12 185 THR B C 1
ATOM 2901 O O . THR B 1 185 ? 2.359 -7.066 9.641 1 95.12 185 THR B O 1
ATOM 2904 N N . PHE B 1 186 ? 3.217 -7.562 7.59 1 95.31 186 PHE B N 1
ATOM 2905 C CA . PHE B 1 186 ? 4.066 -8.609 8.141 1 95.31 186 PHE B CA 1
ATOM 2906 C C . PHE B 1 186 ? 5.211 -8.938 7.188 1 95.31 186 PHE B C 1
ATOM 2908 O O . PHE B 1 186 ? 5.094 -8.727 5.977 1 95.31 186 PHE B O 1
ATOM 2915 N N . PRO B 1 187 ? 6.309 -9.438 7.711 1 95.06 187 PRO B N 1
ATOM 2916 C CA . PRO B 1 187 ? 7.367 -9.93 6.828 1 95.06 187 PRO B CA 1
ATOM 2917 C C . PRO B 1 187 ? 6.922 -11.117 5.98 1 95.06 187 PRO B C 1
ATOM 2919 O O . PRO B 1 187 ? 6.379 -12.094 6.516 1 95.06 187 PRO B O 1
ATOM 2922 N N . SER B 1 188 ? 7.184 -11.07 4.695 1 94.38 188 SER B N 1
ATOM 2923 C CA . SER B 1 188 ? 6.758 -12.125 3.781 1 94.38 188 SER B CA 1
ATOM 2924 C C . SER B 1 188 ? 7.508 -13.422 4.055 1 94.38 188 SER B C 1
ATOM 2926 O O . SER B 1 188 ? 7.117 -14.484 3.562 1 94.38 188 SER B O 1
ATOM 2928 N N . THR B 1 189 ? 8.609 -13.289 4.777 1 94.69 189 THR B N 1
ATOM 2929 C CA . THR B 1 189 ? 9.391 -14.477 5.105 1 94.69 189 THR B CA 1
ATOM 2930 C C . THR B 1 189 ? 8.625 -15.375 6.078 1 94.69 189 THR B C 1
ATOM 2932 O O . THR B 1 189 ? 8.977 -16.547 6.262 1 94.69 189 THR B O 1
ATOM 2935 N N . LEU B 1 190 ? 7.656 -14.836 6.758 1 95.88 190 LEU B N 1
ATOM 2936 C CA . LEU B 1 190 ? 6.797 -15.664 7.594 1 95.88 190 LEU B CA 1
ATOM 2937 C C . LEU B 1 190 ? 5.855 -16.516 6.734 1 95.88 190 LEU B C 1
ATOM 2939 O O . LEU B 1 190 ? 5.223 -15.992 5.812 1 95.88 190 LEU B O 1
ATOM 2943 N N . PRO B 1 191 ? 5.816 -17.828 7.023 1 96.56 191 PRO B N 1
ATOM 2944 C CA . PRO B 1 191 ? 4.852 -18.641 6.273 1 96.56 191 PRO B CA 1
ATOM 2945 C C . PRO B 1 191 ? 3.434 -18.062 6.332 1 96.56 191 PRO B C 1
ATOM 2947 O O . PRO B 1 191 ? 2.932 -17.766 7.418 1 96.56 191 PRO B O 1
ATOM 2950 N N . HIS B 1 192 ? 2.807 -17.969 5.156 1 97.88 192 HIS B N 1
ATOM 2951 C CA . HIS B 1 192 ? 1.472 -17.375 5.109 1 97.88 192 HIS B CA 1
ATOM 2952 C C . HIS B 1 192 ? 0.664 -17.938 3.943 1 97.88 192 HIS B C 1
ATOM 2954 O O . HIS B 1 192 ? 1.226 -18.531 3.021 1 97.88 192 HIS B O 1
ATOM 2960 N N . ARG B 1 193 ? -0.555 -17.875 4.004 1 97.75 193 ARG B N 1
ATOM 2961 C CA . ARG B 1 193 ? -1.502 -18.141 2.928 1 97.75 193 ARG B CA 1
ATOM 2962 C C . ARG B 1 193 ? -2.811 -17.391 3.146 1 97.75 193 ARG B C 1
ATOM 2964 O O . ARG B 1 193 ? -3.039 -16.844 4.223 1 97.75 193 ARG B O 1
ATOM 2971 N N . PHE B 1 194 ? -3.643 -17.328 2.152 1 98.56 194 PHE B N 1
ATOM 2972 C CA . PHE B 1 194 ? -4.938 -16.672 2.293 1 98.56 194 PHE B CA 1
ATOM 2973 C C . PHE B 1 194 ? -6.012 -17.422 1.519 1 98.56 194 PHE B C 1
ATOM 2975 O O . PHE B 1 194 ? -5.699 -18.172 0.589 1 98.56 194 PHE B O 1
ATOM 2982 N N . PHE B 1 195 ? -7.227 -17.297 1.921 1 98.56 195 PHE B N 1
ATOM 2983 C CA . PHE B 1 195 ? -8.352 -17.984 1.285 1 98.56 195 PHE B CA 1
ATOM 2984 C C . PHE B 1 195 ? -9.664 -17.281 1.631 1 98.56 195 PHE B C 1
ATOM 2986 O O . PHE B 1 195 ? -9.75 -16.578 2.633 1 98.56 195 PHE B O 1
ATOM 2993 N N . ASN B 1 196 ? -10.648 -17.391 0.803 1 98.62 196 ASN B N 1
ATOM 2994 C CA . ASN B 1 196 ? -12 -16.875 0.993 1 98.62 196 ASN B CA 1
ATOM 2995 C C . ASN B 1 196 ? -13.016 -18 1.157 1 98.62 196 ASN B C 1
ATOM 2997 O O . ASN B 1 196 ? -13.484 -18.578 0.169 1 98.62 196 ASN B O 1
ATOM 3001 N N . ASP B 1 197 ? -13.383 -18.203 2.346 1 96.81 197 ASP B N 1
ATOM 3002 C CA . ASP B 1 197 ? -14.383 -19.219 2.629 1 96.81 197 ASP B CA 1
ATOM 3003 C C . ASP B 1 197 ? -15.789 -18.625 2.701 1 96.81 197 ASP B C 1
ATOM 3005 O O . ASP B 1 197 ? -16.734 -19.266 3.158 1 96.81 197 ASP B O 1
ATOM 3009 N N . GLY B 1 198 ? -15.914 -17.422 2.426 1 96.44 198 GLY B N 1
ATOM 3010 C CA . GLY B 1 198 ? -17.203 -16.734 2.457 1 96.44 198 GLY B CA 1
ATOM 3011 C C . GLY B 1 198 ? -17.984 -16.891 1.166 1 96.44 198 GLY B C 1
ATOM 3012 O O . GLY B 1 198 ? -17.625 -17.703 0.307 1 96.44 198 GLY B O 1
ATOM 3013 N N . GLY B 1 199 ? -19.109 -16.078 1.063 1 97 199 GLY B N 1
ATOM 3014 C CA . GLY B 1 199 ? -20.031 -16.219 -0.061 1 97 199 GLY B CA 1
ATOM 3015 C C . GLY B 1 199 ? -19.922 -15.086 -1.062 1 97 199 GLY B C 1
ATOM 3016 O O . GLY B 1 199 ? -20.594 -15.094 -2.09 1 97 199 GLY B O 1
ATOM 3017 N N . VAL B 1 200 ? -19.141 -14.117 -0.733 1 98.12 200 VAL B N 1
ATOM 3018 C CA . VAL B 1 200 ? -18.969 -12.984 -1.631 1 98.12 200 VAL B CA 1
ATOM 3019 C C . VAL B 1 200 ? -17.484 -12.734 -1.873 1 98.12 200 VAL B C 1
ATOM 3021 O O . VAL B 1 200 ? -16.641 -13.078 -1.035 1 98.12 200 VAL B O 1
ATOM 3024 N N . PRO B 1 201 ? -17.078 -12.172 -3.008 1 98.69 201 PRO B N 1
ATOM 3025 C CA . PRO B 1 201 ? -15.664 -11.875 -3.273 1 98.69 201 PRO B CA 1
ATOM 3026 C C . PRO B 1 201 ? -15.07 -10.875 -2.287 1 98.69 201 PRO B C 1
ATOM 3028 O O . PRO B 1 201 ? -15.773 -9.961 -1.843 1 98.69 201 PRO B O 1
ATOM 3031 N N . ALA B 1 202 ? -13.836 -11.094 -1.969 1 98.69 202 ALA B N 1
ATOM 3032 C CA . ALA B 1 202 ? -13.062 -10.109 -1.224 1 98.69 202 ALA B CA 1
ATOM 3033 C C . ALA B 1 202 ? -12.188 -9.281 -2.16 1 98.69 202 ALA B C 1
ATOM 3035 O O . ALA B 1 202 ? -11.633 -9.805 -3.129 1 98.69 202 ALA B O 1
ATOM 3036 N N . GLU B 1 203 ? -12.07 -8 -1.917 1 98.19 203 GLU B N 1
ATOM 3037 C CA . GLU B 1 203 ? -11.164 -7.105 -2.629 1 98.19 203 GLU B CA 1
ATOM 3038 C C . GLU B 1 203 ? -10.164 -6.461 -1.673 1 98.19 203 GLU B C 1
ATOM 3040 O O . GLU B 1 203 ? -10.555 -5.902 -0.646 1 98.19 203 GLU B O 1
ATOM 3045 N N . VAL B 1 204 ? -8.898 -6.562 -2.041 1 98.31 204 VAL B N 1
ATOM 3046 C CA . VAL B 1 204 ? -7.816 -6.148 -1.155 1 98.31 204 VAL B CA 1
ATOM 3047 C C . VAL B 1 204 ? -6.797 -5.324 -1.938 1 98.31 204 VAL B C 1
ATOM 3049 O O . VAL B 1 204 ? -6.418 -5.691 -3.055 1 98.31 204 VAL B O 1
ATOM 3052 N N . ILE B 1 205 ? -6.434 -4.184 -1.417 1 97.06 205 ILE B N 1
ATOM 3053 C CA . ILE B 1 205 ? -5.227 -3.525 -1.9 1 97.06 205 ILE B CA 1
ATOM 3054 C C . ILE B 1 205 ? -4.004 -4.117 -1.204 1 97.06 205 ILE B C 1
ATOM 3056 O O . ILE B 1 205 ? -3.945 -4.164 0.027 1 97.06 205 ILE B O 1
ATOM 3060 N N . TRP B 1 206 ? -3.086 -4.605 -1.977 1 96.75 206 TRP B N 1
ATOM 3061 C CA . TRP B 1 206 ? -1.973 -5.395 -1.465 1 96.75 206 TRP B CA 1
ATOM 3062 C C . TRP B 1 206 ? -0.648 -4.91 -2.047 1 96.75 206 TRP B C 1
ATOM 3064 O O . TRP B 1 206 ? -0.438 -4.969 -3.26 1 96.75 206 TRP B O 1
ATOM 3074 N N . VAL B 1 207 ? 0.222 -4.461 -1.217 1 94.5 207 VAL B N 1
ATOM 3075 C CA . VAL B 1 207 ? 1.532 -3.986 -1.649 1 94.5 207 VAL B CA 1
ATOM 3076 C C . VAL B 1 207 ? 2.623 -4.895 -1.092 1 94.5 207 VAL B C 1
ATOM 3078 O O . VAL B 1 207 ? 2.631 -5.207 0.102 1 94.5 207 VAL B O 1
ATOM 3081 N N . ASN B 1 208 ? 3.486 -5.348 -1.963 1 92.62 208 ASN B N 1
ATOM 3082 C CA . ASN B 1 208 ? 4.664 -6.133 -1.612 1 92.62 208 ASN B CA 1
ATOM 3083 C C . ASN B 1 208 ? 5.953 -5.352 -1.861 1 92.62 208 ASN B C 1
ATOM 3085 O O . ASN B 1 208 ? 6.133 -4.773 -2.934 1 92.62 208 ASN B O 1
ATOM 3089 N N . SER B 1 209 ? 6.785 -5.285 -0.869 1 90.5 209 SER B N 1
ATOM 3090 C CA . SER B 1 209 ? 8.133 -4.797 -1.157 1 90.5 209 SER B CA 1
ATOM 3091 C C . SER B 1 209 ? 9.008 -5.902 -1.736 1 90.5 209 SER B C 1
ATOM 3093 O O . SER B 1 209 ? 8.82 -7.078 -1.417 1 90.5 209 SER B O 1
ATOM 3095 N N . MET B 1 210 ? 9.852 -5.551 -2.641 1 82 210 MET B N 1
ATOM 3096 C CA . MET B 1 210 ? 10.695 -6.523 -3.324 1 82 210 MET B CA 1
ATOM 3097 C C . MET B 1 210 ? 11.883 -6.918 -2.457 1 82 210 MET B C 1
ATOM 3099 O O . MET B 1 210 ? 12.641 -7.828 -2.805 1 82 210 MET B O 1
ATOM 3103 N N . SER B 1 211 ? 12.242 -6.203 -1.488 1 79.75 211 SER B N 1
ATOM 3104 C CA . SER B 1 211 ? 13.305 -6.555 -0.55 1 79.75 211 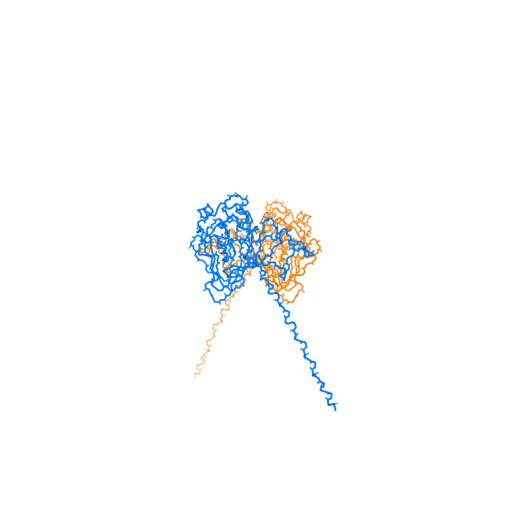SER B CA 1
ATOM 3105 C C . SER B 1 211 ? 12.906 -6.227 0.885 1 79.75 211 SER B C 1
ATOM 3107 O O . SER B 1 211 ? 12.016 -5.406 1.114 1 79.75 211 SER B O 1
#

Radius of gyration: 29.84 Å; Cα contacts (8 Å, |Δi|>4): 868; chains: 2; bounding box: 74×70×141 Å

Organism: NCBI:txid2306993

InterPro domains:
  IPR001387 Cro/C1-type, helix-turn-helix domain [PF01381] (35-87)
  IPR001387 Cro/C1-type, helix-turn-helix domain [PS50943] (35-89)
  IPR001387 Cro/C1-type, helix-turn-helix domain [SM00530] (34-89)
  IPR001387 Cro/C1-type, helix-turn-helix domain [cd00093] (32-87)
  IPR010982 Lambda repressor-like, DNA-binding domain superfamily [G3DSA:1.10.260.40] (16-98)
  IPR010982 Lambda repressor-like, DNA-binding domain superfamily [SSF47413] (30-92)
  IPR011051 RmlC-like cupin domain superfamily [SSF51182] (100-208)
  IPR013096 Cupin 2, conserved barrel [PF07883] (138-207)
  IPR014710 RmlC-like jelly roll fold [G3DSA:2.60.120.10] (114-211)
  IPR050807 Transcriptional regulator/dioxygenase, bacterial-type [PTHR46797] (30-209)

pLDDT: mean 83.83, std 19.51, range [32.12, 98.69]

Foldseek 3Di:
DPPPPDPPDDPDPPPPPPPPPPPDQDLLQQLLCVLVVLCVVVVHDLVRLCVQLVHDSVVNVCSNRSVARDFLSSLQSSCVVSVHDSCCSQQVCLPPDDDPPPDQFFDDPVRFDFSDDHQQKTWTFGHRRPDPWKTKTWIKHFARGKSDDWWDADAWKKKKFWQADWKWKDWQNDIDIDGHGDIDIDGRRTTMMMHHNDHGMIIMIMMTTPD/DPPPPDPPDDPDPPPPPPPPPDPDQDLLQQLLCVLVVLCVVVVHDLVRLCVQLVHDSVVNVCSNRSVARDFLSSLQSSCVVSVHDSCCSQQVCLPPDDDPPPDQFFDDPVPFDFSDDHQQKTWTFGHRRPDPWKTKTWIKHFARGKSDDWWDADAWKKKKAWQADWKWKDWQRDIDIDGHGDIDIDGRRTTMMMHHNDHGMIIMIMMTTPD

Nearest PDB structures (foldseek):
  5wse-assembly1_D  TM=8.468E-01  e=8.902E-09  Thermotoga maritima MSB8
  8awn-assembly1_A-2  TM=8.228E-01  e=5.527E-09  Thermotoga maritima
  3l2h-assembly1_D  TM=8.035E-01  e=1.003E-08  Acidithiobacillus ferrooxidans ATCC 23270
  6b8w-assembly1_B  TM=8.031E-01  e=2.359E-07  Enterobacter cloacae subsp. cloacae ATCC 13047
  1rc6-assembly1_A  TM=7.438E-01  e=4.119E-06  Escherichia coli

Solvent-accessible surface area (backbone atoms only — not comparable to full-atom values): 22022 Å² total; per-residue (Å²): 136,83,80,76,76,72,77,78,76,74,78,77,74,76,75,67,75,72,70,75,71,71,77,71,73,50,63,33,31,50,37,18,41,50,52,42,52,53,37,53,74,69,69,51,50,62,66,58,48,17,67,70,45,73,43,52,52,65,58,52,51,31,23,37,68,40,75,39,63,51,30,57,32,51,48,41,35,50,22,54,70,69,71,47,57,46,62,55,56,42,42,52,48,42,76,74,54,74,73,65,68,100,36,87,37,52,33,51,46,92,70,38,49,73,42,40,60,26,55,46,30,33,30,28,42,35,36,55,71,64,46,80,56,48,49,30,27,46,34,37,32,30,53,74,7,31,29,46,93,53,63,38,60,43,78,25,34,39,40,34,38,28,67,34,44,37,39,34,42,30,50,74,87,44,75,42,80,40,39,56,52,20,17,36,38,48,57,30,63,48,42,27,37,37,35,13,87,47,90,49,51,17,32,29,44,40,35,33,32,64,95,135,82,79,75,77,73,78,80,78,73,79,78,75,75,73,71,74,74,70,74,71,72,75,72,73,50,65,32,31,52,37,18,40,50,52,41,52,53,37,52,73,69,69,52,50,60,65,58,49,18,68,71,45,71,45,52,53,64,58,51,49,32,23,37,69,41,75,37,62,51,29,57,33,53,47,42,38,49,23,54,70,70,71,48,58,45,62,54,56,43,43,52,47,44,75,73,54,73,73,66,66,99,38,87,37,53,35,50,46,93,74,37,49,75,41,40,59,27,54,45,30,34,29,28,43,34,36,57,71,64,48,79,56,48,48,31,27,46,34,36,30,28,52,73,7,31,30,46,96,51,64,40,61,43,76,24,33,38,39,35,37,27,68,34,44,36,38,35,41,30,49,74,85,41,75,43,82,39,38,57,52,19,16,33,36,47,57,28,63,47,42,29,37,37,35,12,86,48,89,48,52,17,34,30,44,40,37,33,31,63,96

Secondary structure (DSSP, 8-state):
--------------------------HHHHHHHHHHHHHHHTT--HHHHHHHHT--HHHHHHHHTTSSPPPHHHHHHHHHHHT--HHHHH-GGGTT-----S-TTEE-GGG--EEEEETTEEEEE-S-TT-SSEEEEEEEE-TT-BS-SS-B--SSEEEEEEEES-EEEEETTEEEEE-TT-EEEEETTS-EEEE--SSS-EEEEEEEE--/--------------------------HHHHHHHHHHHHHHHTT--HHHHHHHHT--HHHHHHHHTTSSPPPHHHHHHHHHHHT--HHHHH-GGGTT-----S-TTEE-GGG--EEEEETTEEEEE-S-TT-SSEEEEEEEE-TT-BS-SS-B--SSEEEEEEEES-EEEEETTEEEEE-TT-EEEEETTS-EEEE--SSS-EEEEEEEE--